Protein AF-A0AA85KLV7-F1 (afdb_monomer)

Solvent-accessible surface area (backbone atoms only — not comparable to full-atom values): 21471 Å² total; per-residue (Å²): 118,68,65,60,55,53,48,52,53,48,50,54,51,53,51,51,42,51,52,35,47,52,52,42,50,48,40,64,73,77,32,79,84,42,82,66,35,73,60,49,45,59,52,34,54,50,50,34,52,51,50,52,53,53,50,48,53,50,41,52,56,61,55,69,51,94,65,97,53,82,69,45,62,55,53,51,52,43,49,52,50,42,51,52,45,49,51,51,44,50,52,53,56,50,53,58,59,59,53,76,79,59,81,94,76,65,76,72,62,52,52,58,49,54,51,49,52,52,52,49,48,51,50,42,51,52,52,40,50,50,46,53,48,53,50,48,52,52,57,53,52,70,60,65,74,66,96,75,57,93,60,50,40,52,52,47,44,52,53,43,46,51,51,24,45,49,40,34,53,53,35,44,52,50,41,55,51,50,41,52,54,34,56,72,67,28,83,82,41,73,70,37,52,54,49,39,54,44,46,50,31,51,38,56,25,48,55,35,49,39,54,36,50,53,46,53,46,53,54,50,50,57,41,53,72,36,74,89,48,44,80,59,46,44,80,87,33,70,65,56,53,49,35,47,50,21,36,51,46,34,24,52,33,38,49,53,48,45,55,54,50,52,34,49,75,68,68,45,101,57,69,71,66,56,57,44,54,45,42,51,50,31,48,50,24,48,50,49,30,54,54,44,54,50,78,81,46,64,84,84,36,69,68,48,50,50,38,54,52,38,52,51,47,30,52,48,32,38,52,50,35,42,53,47,51,50,51,51,54,52,52,56,52,54,66,75,64,69,65,89,85,59,52,76,70,55,46,55,52,49,52,52,51,50,52,52,48,51,55,52,50,56,52,50,53,52,50,51,52,50,50,52,52,46,53,50,48,51,54,48,48,58,52,44,55,57,48,48,61,60,47,59,68,61,70,75,79,116

Secondary structure (DSSP, 8-state):
-HHHHHHHHHHHHHHHHHHHHHHHHHHHHH-TT-TTHHHHHHHHHHHHHHHHHHHHHHHHHHHHS----THHHHHHHHHHHHHHHHHHHHHHHHHHHHHTSS----HHHHHHHHHHHHHHHHHHHHHHHHHHHHHHHHHHHTT-S-TT-TTHHHHHHHHHHHHHHHHHHHHHHHHHHHHHHHHHHGGG-HHHHHHHHHHHHHHHHHHHHHHHHHHHHHHHHHHHHSTTTGGGS-TT-HHHHHHHHHHHHHHHHHHHHHHHHHHHHTT-S--THHHHHHHHHHHHHHHHHHHHHHTTS-TT-HHHHHHHHHHHHHHHHHHHHHHHHHHHHHHHHHHHT--TT--HHHHHHHHHHHHHHHHHHHHHHHHHHHHHHHHHHHHHHHHHHHHHHHHHHHHT--

Organism: Trichobilharzia regenti (NCBI:txid157069)

Nearest PDB structures (foldseek):
  1i4t-assembly1_B  TM=2.714E-01  e=3.815E-01  Homo sapiens
  1i49-assembly1_B  TM=3.179E-01  e=1.448E+00  Homo sapiens
  2d1l-assembly1_B  TM=3.539E-01  e=5.028E+00  Mus musculus
  2d1l-assembly1_A  TM=2.266E-01  e=6.565E+00  Mus musculus

InterPro domains:
  IPR002558 I/LWEQ domain [PF01608] (233-381)
  IPR002558 I/LWEQ domain [PS50945] (145-383)
  IPR002558 I/LWEQ domain [SM00307] (189-383)
  IPR030224 Sla2 family [PTHR10407] (47-389)
  IPR035964 I/LWEQ domain superfamily [SSF109885] (150-331)

Radius of gyration: 34.32 Å; Cα contacts (8 Å, |Δi|>4): 274; chains: 1; bounding box: 52×69×116 Å

pLDDT: mean 74.53, std 17.04, range [32.62, 96.5]

Structure (mmCIF, N/CA/C/O backbone):
data_AF-A0AA85KLV7-F1
#
_entry.id   AF-A0AA85KLV7-F1
#
loop_
_atom_site.group_PDB
_atom_site.id
_atom_site.type_symbol
_atom_site.label_atom_id
_atom_site.label_alt_id
_atom_site.label_comp_id
_atom_site.label_asym_id
_atom_site.label_entity_id
_atom_site.label_seq_id
_atom_site.pdbx_PDB_ins_code
_atom_site.Cartn_x
_atom_site.Cartn_y
_atom_site.Cartn_z
_atom_site.occupancy
_atom_site.B_iso_or_equiv
_atom_site.auth_seq_id
_atom_site.auth_comp_id
_atom_site.auth_asym_id
_atom_site.auth_atom_id
_atom_site.pdbx_PDB_model_num
ATOM 1 N N . MET A 1 1 ? -0.638 -4.876 -23.463 1.00 38.66 1 MET A N 1
ATOM 2 C CA . MET A 1 1 ? 0.830 -5.059 -23.344 1.00 38.66 1 MET A CA 1
ATOM 3 C C . MET A 1 1 ? 1.277 -6.469 -23.737 1.00 38.66 1 MET A C 1
ATOM 5 O O . MET A 1 1 ? 2.285 -6.597 -24.417 1.00 38.66 1 MET A O 1
ATOM 9 N N . GLU A 1 2 ? 0.522 -7.518 -23.388 1.00 45.94 2 GLU A N 1
ATOM 10 C CA . GLU A 1 2 ? 0.834 -8.890 -23.822 1.00 45.94 2 GLU A CA 1
ATOM 11 C C . GLU A 1 2 ? 0.696 -9.116 -25.341 1.00 45.94 2 GLU A C 1
ATOM 13 O O . GLU A 1 2 ? 1.473 -9.870 -25.915 1.00 45.94 2 GLU A O 1
ATOM 18 N N . SER A 1 3 ? -0.248 -8.436 -26.007 1.00 46.12 3 SER A N 1
ATOM 19 C CA . SER A 1 3 ? -0.500 -8.596 -27.450 1.00 46.12 3 SER A CA 1
ATOM 20 C C . SER A 1 3 ? 0.686 -8.157 -28.330 1.00 46.12 3 SER A C 1
ATOM 22 O O . SER A 1 3 ? 1.071 -8.877 -29.242 1.00 46.12 3 SER A O 1
ATOM 24 N N . TRP A 1 4 ? 1.360 -7.046 -28.000 1.00 49.81 4 TRP A N 1
ATOM 25 C CA . TRP A 1 4 ? 2.507 -6.548 -28.778 1.00 49.81 4 TRP A CA 1
ATOM 26 C C . TRP A 1 4 ? 3.750 -7.434 -28.646 1.00 49.81 4 TRP A C 1
ATOM 28 O O . TRP A 1 4 ? 4.416 -7.709 -29.637 1.00 49.81 4 TRP A O 1
ATOM 38 N N . LEU A 1 5 ? 4.033 -7.944 -27.440 1.00 53.81 5 LEU A N 1
ATOM 39 C CA . LEU A 1 5 ? 5.089 -8.940 -27.239 1.00 53.81 5 LEU A CA 1
ATOM 40 C C . LEU A 1 5 ? 4.779 -10.218 -28.020 1.00 53.81 5 LEU A C 1
ATOM 42 O O . LEU A 1 5 ? 5.651 -10.714 -28.730 1.00 53.81 5 LEU A O 1
ATOM 46 N N . ARG A 1 6 ? 3.534 -10.712 -27.948 1.00 57.12 6 ARG A N 1
ATOM 47 C CA . ARG A 1 6 ? 3.078 -11.854 -28.754 1.00 57.12 6 ARG A CA 1
ATOM 48 C C . ARG A 1 6 ? 3.289 -11.594 -30.251 1.00 57.12 6 ARG A C 1
ATOM 50 O O . ARG A 1 6 ? 3.820 -12.460 -30.935 1.00 57.12 6 ARG A O 1
ATOM 57 N N . HIS A 1 7 ? 2.989 -10.386 -30.728 1.00 58.00 7 HIS A N 1
ATOM 58 C CA . HIS A 1 7 ? 3.159 -9.983 -32.127 1.00 58.00 7 HIS A CA 1
ATOM 59 C C . HIS A 1 7 ? 4.629 -9.835 -32.555 1.00 58.00 7 HIS A C 1
ATOM 61 O O . HIS A 1 7 ? 5.008 -10.261 -33.642 1.00 58.00 7 HIS A O 1
ATOM 67 N N . TYR A 1 8 ? 5.493 -9.291 -31.696 1.00 61.50 8 TYR A N 1
ATOM 68 C CA . TYR A 1 8 ? 6.932 -9.169 -31.953 1.00 61.50 8 TYR A CA 1
ATOM 69 C C . TYR A 1 8 ? 7.617 -10.542 -32.026 1.00 61.50 8 TYR A C 1
ATOM 71 O O . TYR A 1 8 ? 8.379 -10.811 -32.957 1.00 61.50 8 TYR A O 1
ATOM 79 N N . TYR A 1 9 ? 7.304 -11.437 -31.081 1.00 64.69 9 TYR A N 1
ATOM 80 C CA . TYR A 1 9 ? 7.781 -12.822 -31.115 1.00 64.69 9 TYR A CA 1
ATOM 81 C C . TYR A 1 9 ? 7.262 -13.567 -32.348 1.00 64.69 9 TYR A C 1
ATOM 83 O O . TYR A 1 9 ? 8.035 -14.263 -33.004 1.00 64.69 9 TYR A O 1
ATOM 91 N N . PHE A 1 10 ? 5.991 -13.362 -32.701 1.00 67.19 10 PHE A N 1
ATOM 92 C CA . PHE A 1 10 ? 5.377 -13.920 -33.903 1.00 67.19 10 PHE A CA 1
ATOM 93 C C . PHE A 1 10 ? 6.120 -13.482 -35.175 1.00 67.19 10 PHE A C 1
ATOM 95 O O . PHE A 1 10 ? 6.531 -14.324 -35.968 1.00 67.19 10 PHE A O 1
ATOM 102 N N . VAL A 1 11 ? 6.408 -12.187 -35.337 1.00 66.69 11 VAL A N 1
ATOM 103 C CA . VAL A 1 11 ? 7.150 -11.663 -36.499 1.00 66.69 11 VAL A CA 1
ATOM 104 C C . VAL A 1 11 ? 8.579 -12.201 -36.563 1.00 66.69 11 VAL A C 1
ATOM 106 O O . VAL A 1 11 ? 9.075 -12.492 -37.652 1.00 66.69 11 VAL A O 1
ATOM 109 N N . ASN A 1 12 ? 9.252 -12.360 -35.422 1.00 69.94 12 ASN A N 1
ATOM 110 C CA . ASN A 1 12 ? 10.598 -12.927 -35.404 1.00 69.94 12 ASN A CA 1
ATOM 111 C C . ASN A 1 12 ? 10.600 -14.416 -35.785 1.00 69.94 12 ASN A C 1
ATOM 113 O O . ASN A 1 12 ? 11.480 -14.859 -36.515 1.00 69.94 12 ASN A O 1
ATOM 117 N N . GLN A 1 13 ? 9.587 -15.176 -35.366 1.00 69.19 13 GLN A N 1
ATOM 118 C CA . GLN A 1 13 ? 9.432 -16.574 -35.773 1.00 69.19 13 GLN A CA 1
ATOM 119 C C . GLN A 1 13 ? 9.082 -16.725 -37.259 1.00 69.19 13 GLN A C 1
ATOM 121 O O . GLN A 1 13 ? 9.624 -17.615 -37.908 1.00 69.19 13 GLN A O 1
ATOM 126 N N . VAL A 1 14 ? 8.264 -15.832 -37.832 1.00 70.62 14 VAL A N 1
ATOM 127 C CA . VAL A 1 14 ? 8.020 -15.801 -39.290 1.00 70.62 14 VAL A CA 1
ATOM 128 C C . VAL A 1 14 ? 9.340 -15.623 -40.059 1.00 70.62 14 VAL A C 1
ATOM 130 O O . VAL A 1 14 ? 9.551 -16.291 -41.068 1.00 70.62 14 VAL A O 1
ATOM 133 N N . LYS A 1 15 ? 10.259 -14.770 -39.577 1.00 73.25 15 LYS A N 1
ATOM 134 C CA . LYS A 1 15 ? 11.580 -14.573 -40.210 1.00 73.25 15 LYS A CA 1
ATOM 135 C C . LYS A 1 15 ? 12.443 -15.831 -40.186 1.00 73.25 15 LYS A C 1
ATOM 137 O O . LYS A 1 15 ? 13.068 -16.145 -41.194 1.00 73.25 15 LYS A O 1
ATOM 142 N N . GLU A 1 16 ? 12.470 -16.540 -39.062 1.00 71.69 16 GLU A N 1
ATOM 143 C CA . GLU A 1 16 ? 13.217 -17.797 -38.941 1.00 71.69 16 GLU A CA 1
ATOM 144 C C . GLU A 1 16 ? 12.667 -18.867 -39.892 1.00 71.69 16 GLU A C 1
ATOM 146 O O . GLU A 1 16 ? 13.440 -19.525 -40.587 1.00 71.69 16 GLU A O 1
ATOM 151 N N . ILE A 1 17 ? 11.340 -18.976 -40.015 1.00 72.81 17 ILE A N 1
ATOM 152 C CA . ILE A 1 17 ? 10.694 -19.895 -40.965 1.00 72.81 17 ILE A CA 1
ATOM 153 C C . ILE A 1 17 ? 11.089 -19.567 -42.406 1.00 72.81 17 ILE A C 1
ATOM 155 O O . ILE A 1 17 ? 11.440 -20.473 -43.157 1.00 72.81 17 ILE A O 1
ATOM 159 N N . ILE A 1 18 ? 11.078 -18.286 -42.787 1.00 73.44 18 ILE A N 1
ATOM 160 C CA . ILE A 1 18 ? 11.510 -17.844 -44.122 1.00 73.44 18 ILE A CA 1
ATOM 161 C C . ILE A 1 18 ? 12.982 -18.199 -44.358 1.00 73.44 18 ILE A C 1
ATOM 163 O O . ILE A 1 18 ? 13.337 -18.673 -45.432 1.00 73.44 18 ILE A O 1
ATOM 167 N N . ASN A 1 19 ? 13.844 -18.021 -43.356 1.00 73.81 19 ASN A N 1
ATOM 168 C CA . ASN A 1 19 ? 15.258 -18.366 -43.468 1.00 73.81 19 ASN A CA 1
ATOM 169 C C . ASN A 1 19 ? 15.463 -19.875 -43.686 1.00 73.81 19 ASN A C 1
ATOM 171 O O . ASN A 1 19 ? 16.178 -20.283 -44.599 1.00 73.81 19 ASN A O 1
ATOM 175 N N . HIS A 1 20 ? 14.787 -20.714 -42.898 1.00 68.44 20 HIS A N 1
ATOM 176 C CA . HIS A 1 20 ? 14.834 -22.164 -43.079 1.00 68.44 20 HIS A CA 1
ATOM 177 C C . HIS A 1 20 ? 14.239 -22.611 -44.415 1.00 68.44 20 HIS A C 1
ATOM 179 O O . HIS A 1 20 ? 14.783 -23.518 -45.041 1.00 68.44 20 HIS A O 1
ATOM 185 N N . PHE A 1 21 ? 13.179 -21.952 -44.880 1.00 74.69 21 PHE A N 1
ATOM 186 C CA . PHE A 1 21 ? 12.592 -22.218 -46.186 1.00 74.69 21 PHE A CA 1
ATOM 187 C C . PHE A 1 21 ? 13.541 -21.871 -47.338 1.00 74.69 21 PHE A C 1
ATOM 189 O O . PHE A 1 21 ? 13.738 -22.692 -48.226 1.00 74.69 21 PHE A O 1
ATOM 196 N N . ASN A 1 22 ? 14.209 -20.718 -47.286 1.00 72.81 22 ASN A N 1
ATOM 197 C CA . ASN A 1 22 ? 15.199 -20.324 -48.293 1.00 72.81 22 ASN A CA 1
ATOM 198 C C . ASN A 1 22 ? 16.399 -21.287 -48.333 1.00 72.81 22 ASN A C 1
ATOM 200 O O . ASN A 1 22 ? 16.944 -21.559 -49.400 1.00 72.81 22 ASN A O 1
ATOM 204 N N . LEU A 1 23 ? 16.801 -21.837 -47.180 1.00 73.25 23 LEU A N 1
ATOM 205 C CA . LEU A 1 23 ? 17.838 -22.873 -47.107 1.00 73.25 23 LEU A CA 1
ATOM 206 C C . LEU A 1 23 ? 17.374 -24.197 -47.736 1.00 73.25 23 LEU A C 1
ATOM 208 O O . LEU A 1 23 ? 18.162 -24.855 -48.410 1.00 73.25 23 LEU A O 1
ATOM 212 N N . ILE A 1 24 ? 16.100 -24.570 -47.560 1.00 69.50 24 ILE A N 1
ATOM 213 C CA . ILE A 1 24 ? 15.485 -25.722 -48.240 1.00 69.50 24 ILE A CA 1
ATOM 214 C C . ILE A 1 24 ? 15.434 -25.480 -49.751 1.00 69.50 24 ILE A C 1
ATOM 216 O O . ILE A 1 24 ? 15.813 -26.358 -50.520 1.00 69.50 24 ILE A O 1
ATOM 220 N N . GLU A 1 25 ? 15.003 -24.296 -50.183 1.00 70.38 25 GLU A N 1
ATOM 221 C CA . GLU A 1 25 ? 14.912 -23.924 -51.594 1.00 70.38 25 GLU A CA 1
ATOM 222 C C . GLU A 1 25 ? 16.289 -23.928 -52.269 1.00 70.38 25 GLU A C 1
ATOM 224 O O . GLU A 1 25 ? 16.439 -24.541 -53.323 1.00 70.38 25 GLU A O 1
ATOM 229 N N . SER A 1 26 ? 17.317 -23.337 -51.651 1.00 70.81 26 SER A N 1
ATOM 230 C CA . SER A 1 26 ? 18.698 -23.372 -52.159 1.00 70.81 26 SER A CA 1
ATOM 231 C C . SER A 1 26 ? 19.238 -24.805 -52.225 1.00 70.81 26 SER A C 1
ATOM 233 O O . SER A 1 26 ? 19.749 -25.224 -53.263 1.00 70.81 26 SER A O 1
ATOM 235 N N . ALA A 1 27 ? 19.030 -25.614 -51.181 1.00 64.81 27 ALA A N 1
ATOM 236 C CA . ALA A 1 27 ? 19.467 -27.010 -51.180 1.00 64.81 27 ALA A CA 1
ATOM 237 C C . ALA A 1 27 ? 18.745 -27.864 -52.243 1.00 64.81 27 ALA A C 1
ATOM 239 O O . ALA A 1 27 ? 19.362 -28.742 -52.848 1.00 64.81 27 ALA A O 1
ATOM 240 N N . LEU A 1 28 ? 17.460 -27.593 -52.507 1.00 65.94 28 LEU A N 1
ATOM 241 C CA . LEU A 1 28 ? 16.668 -28.296 -53.520 1.00 65.94 28 LEU A CA 1
ATOM 242 C C . LEU A 1 28 ? 16.926 -27.801 -54.954 1.00 65.94 28 LEU A C 1
ATOM 244 O O . LEU A 1 28 ? 16.691 -28.548 -55.900 1.00 65.94 28 LEU A O 1
ATOM 248 N N . THR A 1 29 ? 17.391 -26.566 -55.145 1.00 64.31 29 THR A N 1
ATOM 249 C CA . THR A 1 29 ? 17.602 -25.982 -56.483 1.00 64.31 29 THR A CA 1
ATOM 250 C C . THR A 1 29 ? 19.045 -26.070 -56.970 1.00 64.31 29 THR A C 1
ATOM 252 O O . THR A 1 29 ? 19.249 -26.246 -58.171 1.00 64.31 29 THR A O 1
ATOM 255 N N . GLU A 1 30 ? 20.029 -25.996 -56.070 1.00 58.09 30 GLU A N 1
ATOM 256 C CA . GLU A 1 30 ? 21.455 -25.984 -56.425 1.00 58.09 30 GLU A CA 1
ATOM 257 C C . GLU A 1 30 ? 22.129 -27.358 -56.260 1.00 58.09 30 GLU A C 1
ATOM 259 O O . GLU A 1 30 ? 23.021 -27.676 -57.041 1.00 58.09 30 GLU A O 1
ATOM 264 N N . ASN A 1 31 ? 21.687 -28.200 -55.310 1.00 54.03 31 ASN A N 1
ATOM 265 C CA . ASN A 1 31 ? 22.485 -29.337 -54.818 1.00 54.03 31 ASN A CA 1
ATOM 266 C C . ASN A 1 31 ? 21.709 -30.655 -54.589 1.00 54.03 31 ASN A C 1
ATOM 268 O O . ASN A 1 31 ? 21.995 -31.407 -53.656 1.00 54.03 31 ASN A O 1
ATOM 272 N N . TRP A 1 32 ? 20.771 -30.999 -55.479 1.00 52.75 32 TRP A N 1
ATOM 273 C CA . TRP A 1 32 ? 19.972 -32.239 -55.380 1.00 52.75 32 TRP A CA 1
ATOM 274 C C . TRP A 1 32 ? 20.792 -33.548 -55.360 1.00 52.75 32 TRP A C 1
ATOM 276 O O . TRP A 1 32 ? 20.284 -34.577 -54.925 1.00 52.75 32 TRP A O 1
ATOM 286 N N . PHE A 1 33 ? 22.052 -33.522 -55.817 1.00 49.78 33 PHE A N 1
ATOM 287 C CA . PHE A 1 33 ? 22.921 -34.702 -55.962 1.00 49.78 33 PHE A CA 1
ATOM 288 C C . PHE A 1 33 ? 24.182 -34.705 -55.076 1.00 49.78 33 PHE A C 1
ATOM 290 O O . PHE A 1 33 ? 24.973 -35.642 -55.169 1.00 49.78 33 PHE A O 1
ATOM 297 N N . ASP A 1 34 ? 24.379 -33.712 -54.203 1.00 51.44 34 ASP A N 1
ATOM 298 C CA . ASP A 1 34 ? 25.551 -33.668 -53.316 1.00 51.44 34 ASP A CA 1
ATOM 299 C C . ASP A 1 34 ? 25.287 -34.418 -51.995 1.00 51.44 34 ASP A C 1
ATOM 301 O O . ASP A 1 34 ? 24.276 -34.188 -51.330 1.00 51.44 34 ASP A O 1
ATOM 305 N N . GLU A 1 35 ? 26.235 -35.254 -51.543 1.00 49.91 35 GLU A N 1
ATOM 306 C CA . GLU A 1 35 ? 26.150 -36.031 -50.283 1.00 49.91 35 GLU A CA 1
ATOM 307 C C . GLU A 1 35 ? 25.832 -35.165 -49.046 1.00 49.91 35 GLU A C 1
ATOM 309 O O . GLU A 1 35 ? 25.261 -35.647 -48.067 1.00 49.91 35 GLU A O 1
ATOM 314 N N . LYS A 1 36 ? 26.160 -33.866 -49.084 1.00 49.06 36 LYS A N 1
ATOM 315 C CA . LYS A 1 36 ? 25.834 -32.899 -48.022 1.00 49.06 36 LYS A CA 1
ATOM 316 C C . LYS A 1 36 ? 24.357 -32.484 -48.015 1.00 49.06 36 LYS A C 1
ATOM 318 O O . LYS A 1 36 ? 23.806 -32.268 -46.935 1.00 49.06 36 LYS A O 1
ATOM 323 N N . GLY A 1 37 ? 23.709 -32.416 -49.179 1.00 52.12 37 GLY A N 1
ATOM 324 C CA . GLY A 1 37 ? 22.285 -32.087 -49.307 1.00 52.12 37 GLY A CA 1
ATOM 325 C C . GLY A 1 37 ? 21.386 -33.159 -48.688 1.00 52.12 37 GLY A C 1
ATOM 326 O O . GLY A 1 37 ? 20.391 -32.833 -48.043 1.00 52.12 37 GLY A O 1
ATOM 327 N N . PHE A 1 38 ? 21.800 -34.428 -48.767 1.00 54.47 38 PHE A N 1
ATOM 328 C CA . PHE A 1 38 ? 21.036 -35.575 -48.262 1.00 54.47 38 PHE A CA 1
ATOM 329 C C . PHE A 1 38 ? 20.783 -35.530 -46.744 1.00 54.47 38 PHE A C 1
ATOM 331 O O . PHE A 1 38 ? 19.741 -35.981 -46.275 1.00 54.47 38 PHE A O 1
ATOM 338 N N . TYR A 1 39 ? 21.705 -34.944 -45.972 1.00 58.28 39 TYR A N 1
ATOM 339 C CA . TYR A 1 39 ? 21.564 -34.791 -44.517 1.00 58.28 39 TYR A CA 1
ATOM 340 C C . TYR A 1 39 ? 21.005 -33.422 -44.107 1.00 58.28 39 TYR A C 1
ATOM 342 O O . TYR A 1 39 ? 20.314 -33.314 -43.093 1.00 58.28 39 TYR A O 1
ATOM 350 N N . GLN A 1 40 ? 21.278 -32.372 -44.887 1.00 61.41 40 GLN A N 1
ATOM 351 C CA . GLN A 1 40 ? 20.848 -31.008 -44.569 1.00 61.41 40 GLN A CA 1
ATOM 352 C C . GLN A 1 40 ? 19.372 -30.759 -44.907 1.00 61.41 40 GLN A C 1
ATOM 354 O O . GLN A 1 40 ? 18.685 -30.081 -44.143 1.00 61.41 40 GLN A O 1
ATOM 359 N N . ILE A 1 41 ? 18.857 -31.345 -45.996 1.00 65.31 41 ILE A N 1
ATOM 360 C CA . ILE A 1 41 ? 17.458 -31.167 -46.416 1.00 65.31 41 ILE A CA 1
ATOM 361 C C . ILE A 1 41 ? 16.485 -31.722 -45.360 1.00 65.31 41 ILE A C 1
ATOM 363 O O . ILE A 1 41 ? 15.638 -30.956 -44.903 1.00 65.31 41 ILE A O 1
ATOM 367 N N . PRO A 1 42 ? 16.602 -32.974 -44.868 1.00 66.06 42 PRO A N 1
ATOM 368 C CA . PRO A 1 42 ? 15.702 -33.481 -43.828 1.00 66.06 42 PRO A CA 1
ATOM 369 C C . PRO A 1 42 ? 15.773 -32.680 -42.522 1.00 66.06 42 PRO A C 1
ATOM 371 O O . PRO A 1 42 ? 14.745 -32.463 -41.879 1.00 66.06 42 PRO A O 1
ATOM 374 N N . PHE A 1 43 ? 16.963 -32.197 -42.144 1.00 70.75 43 PHE A N 1
ATOM 375 C CA . PHE A 1 43 ? 17.147 -31.352 -40.962 1.00 70.75 43 PHE A CA 1
ATOM 376 C C . PHE A 1 43 ? 16.386 -30.028 -41.094 1.00 70.75 43 PHE A C 1
ATOM 378 O O . PHE A 1 43 ? 15.584 -29.684 -40.223 1.00 70.75 43 PHE A O 1
ATOM 385 N N . HIS A 1 44 ? 16.573 -29.310 -42.204 1.00 67.00 44 HIS A N 1
ATOM 386 C CA . HIS A 1 44 ? 15.874 -28.050 -42.432 1.00 67.00 44 HIS A CA 1
ATOM 387 C C . HIS A 1 44 ? 14.368 -28.246 -42.637 1.00 67.00 44 HIS A C 1
ATOM 389 O O . HIS A 1 44 ? 13.596 -27.451 -42.109 1.00 67.00 44 HIS A O 1
ATOM 395 N N . MET A 1 45 ? 13.930 -29.330 -43.286 1.00 69.56 45 MET A N 1
ATOM 396 C CA . MET A 1 45 ? 12.507 -29.683 -43.417 1.00 69.56 45 MET A CA 1
ATOM 397 C C . MET A 1 45 ? 11.857 -29.965 -42.055 1.00 69.56 45 MET A C 1
ATOM 399 O O . MET A 1 45 ? 10.739 -29.515 -41.796 1.00 69.56 45 MET A O 1
ATOM 403 N N . THR A 1 46 ? 12.563 -30.659 -41.157 1.00 70.38 46 THR A N 1
ATOM 404 C CA . THR A 1 46 ? 12.091 -30.926 -39.787 1.00 70.38 46 THR A CA 1
ATOM 405 C C . THR A 1 46 ? 11.991 -29.628 -38.988 1.00 70.38 46 THR A C 1
ATOM 407 O O . THR A 1 46 ? 10.987 -29.384 -38.319 1.00 70.38 46 THR A O 1
ATOM 410 N N . GLN A 1 47 ? 12.995 -28.758 -39.111 1.00 73.00 47 GLN A N 1
ATOM 411 C CA . GLN A 1 47 ? 13.016 -27.466 -38.433 1.00 73.00 47 GLN A CA 1
ATOM 412 C C . GLN A 1 47 ? 11.918 -26.525 -38.948 1.00 73.00 47 GLN A C 1
ATOM 414 O O . GLN A 1 47 ? 11.209 -25.922 -38.144 1.00 73.00 47 GLN A O 1
ATOM 419 N N . PHE A 1 48 ? 11.715 -26.464 -40.265 1.00 73.69 48 PHE A N 1
ATOM 420 C CA . PHE A 1 48 ? 10.636 -25.706 -40.897 1.00 73.69 48 PHE A CA 1
ATOM 421 C C . PHE A 1 48 ? 9.260 -26.202 -40.434 1.00 73.69 48 PHE A C 1
ATOM 423 O O . PHE A 1 48 ? 8.429 -25.401 -40.014 1.00 73.69 48 PHE A O 1
ATOM 430 N N . THR A 1 49 ? 9.036 -27.520 -40.413 1.00 72.31 49 THR A N 1
ATOM 431 C CA . THR A 1 49 ? 7.766 -28.118 -39.955 1.00 72.31 49 THR A CA 1
ATOM 432 C C . THR A 1 49 ? 7.503 -27.828 -38.476 1.00 72.31 49 THR A C 1
ATOM 434 O O . THR A 1 49 ? 6.397 -27.433 -38.102 1.00 72.31 49 THR A O 1
ATOM 437 N N . SER A 1 50 ? 8.529 -27.976 -37.633 1.00 76.25 50 SER A N 1
ATOM 438 C CA . SER A 1 50 ? 8.456 -27.673 -36.202 1.00 76.25 50 SER A CA 1
ATOM 439 C C . SER A 1 50 ? 8.091 -26.206 -35.970 1.00 76.25 50 SER A C 1
ATOM 441 O O . SER A 1 50 ? 7.103 -25.906 -35.297 1.00 76.25 50 SER A O 1
ATOM 443 N N . GLN A 1 51 ? 8.803 -25.280 -36.610 1.00 72.06 51 GLN A N 1
ATOM 444 C CA . GLN A 1 51 ? 8.556 -23.848 -36.455 1.00 72.06 51 GLN A CA 1
ATOM 445 C C . GLN A 1 51 ? 7.202 -23.412 -37.033 1.00 72.06 51 GLN A C 1
ATOM 447 O O . GLN A 1 51 ? 6.513 -22.601 -36.418 1.00 72.06 51 GLN A O 1
ATOM 452 N N . LEU A 1 52 ? 6.766 -23.991 -38.155 1.00 74.94 52 LEU A N 1
ATOM 453 C CA . LEU A 1 52 ? 5.452 -23.736 -38.750 1.00 74.94 52 LEU A CA 1
ATOM 454 C C . LEU A 1 52 ? 4.303 -24.227 -37.853 1.00 74.94 52 LEU A C 1
ATOM 456 O O . LEU A 1 52 ? 3.272 -23.562 -37.749 1.00 74.94 52 LEU A O 1
ATOM 460 N N . SER A 1 53 ? 4.481 -25.359 -37.162 1.00 75.12 53 SER A N 1
ATOM 461 C CA . SER A 1 53 ? 3.498 -25.872 -36.196 1.00 75.12 53 SER A CA 1
ATOM 462 C C . SER A 1 53 ? 3.373 -24.967 -34.964 1.00 75.12 53 SER A C 1
ATOM 464 O O . SER A 1 53 ? 2.267 -24.628 -34.537 1.00 75.12 53 SER A O 1
ATOM 466 N N . VAL A 1 54 ? 4.511 -24.495 -34.450 1.00 69.75 54 VAL A N 1
ATOM 467 C CA . VAL A 1 54 ? 4.596 -23.560 -33.326 1.00 69.75 54 VAL A CA 1
ATOM 468 C C . VAL A 1 54 ? 3.927 -22.233 -33.686 1.00 69.75 54 VAL A C 1
ATOM 470 O O . VAL A 1 54 ? 3.127 -21.707 -32.912 1.00 69.75 54 VAL A O 1
ATOM 473 N N . LEU A 1 55 ? 4.172 -21.722 -34.891 1.00 68.44 55 LEU A N 1
ATOM 474 C CA . LEU A 1 55 ? 3.596 -20.462 -35.348 1.00 68.44 55 LEU A CA 1
ATOM 475 C C . LEU A 1 55 ? 2.088 -20.555 -35.629 1.00 68.44 55 LEU A C 1
ATOM 477 O O . LEU A 1 55 ? 1.347 -19.622 -35.317 1.00 68.44 55 LEU A O 1
ATOM 481 N N . SER A 1 56 ? 1.611 -21.701 -36.125 1.00 69.00 56 SER A N 1
ATOM 482 C CA . SER A 1 56 ? 0.178 -21.995 -36.245 1.00 69.00 56 SER A CA 1
ATOM 483 C C . SER A 1 56 ? -0.515 -21.964 -34.873 1.00 69.00 56 SER A C 1
ATOM 485 O O . SER A 1 56 ? -1.545 -21.302 -34.714 1.00 69.00 56 SER A O 1
ATOM 487 N N . LEU A 1 57 ? 0.096 -22.555 -33.836 1.00 66.62 57 LEU A N 1
ATOM 488 C CA . LEU A 1 57 ? -0.402 -22.483 -32.453 1.00 66.62 57 LEU A CA 1
ATOM 489 C C . LEU A 1 57 ? -0.412 -21.049 -31.903 1.00 66.62 57 LEU A C 1
ATOM 491 O O . LEU A 1 57 ? -1.390 -20.647 -31.265 1.00 66.62 57 LEU A O 1
ATOM 495 N N . TYR A 1 58 ? 0.627 -20.257 -32.180 1.00 64.38 58 TYR A N 1
ATOM 496 C CA . TYR A 1 58 ? 0.660 -18.843 -31.795 1.00 64.38 58 TYR A CA 1
ATOM 497 C C . TYR A 1 58 ? -0.423 -18.024 -32.503 1.00 64.38 58 TYR A C 1
ATOM 499 O O . TYR A 1 58 ? -1.111 -17.249 -31.840 1.00 64.38 58 TYR A O 1
ATOM 507 N N . SER A 1 59 ? -0.649 -18.236 -33.803 1.00 63.31 59 SER A N 1
ATOM 508 C CA . SER A 1 59 ? -1.733 -17.568 -34.540 1.00 63.31 59 SER A CA 1
ATOM 509 C C . SER A 1 59 ? -3.116 -17.918 -33.970 1.00 63.31 59 SER A C 1
ATOM 511 O O . SER A 1 59 ? -3.963 -17.044 -33.791 1.00 63.31 59 SER A O 1
ATOM 513 N N . LYS A 1 60 ? -3.314 -19.175 -33.546 1.00 64.62 60 LYS A N 1
ATOM 514 C CA . LYS A 1 60 ? -4.545 -19.638 -32.893 1.00 64.62 60 LYS A CA 1
ATOM 515 C C . LYS A 1 60 ? -4.744 -19.013 -31.509 1.00 64.62 60 LYS A C 1
ATOM 517 O O . LYS A 1 60 ? -5.863 -18.647 -31.160 1.00 64.62 60 LYS A O 1
ATOM 522 N N . SER A 1 61 ? -3.669 -18.828 -30.746 1.00 58.03 61 SER A N 1
ATOM 523 C CA . SER A 1 61 ? -3.688 -18.109 -29.464 1.00 58.03 61 SER A CA 1
ATOM 524 C C . SER A 1 61 ? -4.055 -16.628 -29.643 1.00 58.03 61 SER A C 1
ATOM 526 O O . SER A 1 61 ? -4.890 -16.103 -28.908 1.00 58.03 61 SER A O 1
ATOM 528 N N . ILE A 1 62 ? -3.515 -15.981 -30.682 1.00 54.00 62 ILE A N 1
ATOM 529 C CA . ILE A 1 62 ? -3.835 -14.593 -31.053 1.00 54.00 62 ILE A CA 1
ATOM 530 C C . ILE A 1 62 ? -5.303 -14.457 -31.512 1.00 54.00 62 ILE A C 1
ATOM 532 O O . ILE A 1 62 ? -5.937 -13.445 -31.233 1.00 54.00 62 ILE A O 1
ATOM 536 N N . SER A 1 63 ? -5.892 -15.487 -32.131 1.00 54.91 63 SER A N 1
ATOM 537 C CA . SER A 1 63 ? -7.315 -15.491 -32.523 1.00 54.91 63 SER A CA 1
ATOM 538 C C . SER A 1 63 ? -8.314 -15.648 -31.367 1.00 54.91 63 SER A C 1
ATOM 540 O O . SER A 1 63 ? -9.479 -15.292 -31.511 1.00 54.91 63 SER A O 1
ATOM 542 N N . GLN A 1 64 ? -7.882 -16.164 -30.210 1.00 52.16 64 GLN A N 1
ATOM 543 C CA . GLN A 1 64 ? -8.753 -16.387 -29.045 1.00 52.16 64 GLN A CA 1
ATOM 544 C C . GLN A 1 64 ? -8.812 -15.186 -28.087 1.00 52.16 64 GLN A C 1
ATOM 546 O O . GLN A 1 64 ? -9.705 -15.128 -27.237 1.00 52.16 64 GLN A O 1
ATOM 551 N N . SER A 1 65 ? -7.901 -14.214 -28.214 1.00 47.09 65 SER A N 1
ATOM 552 C CA . SER A 1 65 ? -8.026 -12.929 -27.523 1.00 47.09 65 SER A CA 1
ATOM 553 C C . SER A 1 65 ? -9.060 -12.064 -28.243 1.00 47.09 65 SER A C 1
ATOM 555 O O . SER A 1 65 ? -8.841 -11.685 -29.388 1.00 47.09 65 SER A O 1
ATOM 557 N N . LYS A 1 66 ? -10.186 -11.784 -27.574 1.00 41.75 66 LYS A N 1
ATOM 558 C CA . LYS A 1 66 ? -11.319 -10.965 -28.044 1.00 41.75 66 LYS A CA 1
ATOM 559 C C . LYS A 1 66 ? -10.949 -9.487 -28.273 1.00 41.75 66 LYS A C 1
ATOM 561 O O . LYS A 1 66 ? -11.449 -8.624 -27.562 1.00 41.75 66 LYS A O 1
ATOM 566 N N . ASP A 1 67 ? -10.105 -9.207 -29.255 1.00 40.91 67 ASP A N 1
ATOM 567 C CA . ASP A 1 67 ? -10.024 -7.895 -29.892 1.00 40.91 67 ASP A CA 1
ATOM 568 C C . ASP A 1 67 ? -10.423 -8.098 -31.360 1.00 40.91 67 ASP A C 1
ATOM 570 O O . ASP A 1 67 ? -9.700 -8.739 -32.125 1.00 40.91 67 ASP A O 1
ATOM 574 N N . ASP A 1 68 ? -11.618 -7.623 -31.722 1.00 38.25 68 ASP A N 1
ATOM 575 C CA . ASP A 1 68 ? -12.204 -7.696 -33.064 1.00 38.25 68 ASP A CA 1
ATOM 576 C C . ASP A 1 68 ? -11.287 -7.029 -34.105 1.00 38.25 68 ASP A C 1
ATOM 578 O O . ASP A 1 68 ? -11.361 -5.825 -34.340 1.00 38.25 68 ASP A O 1
ATOM 582 N N . ASN A 1 69 ? -10.415 -7.809 -34.745 1.00 45.75 69 ASN A N 1
ATOM 583 C CA . ASN A 1 69 ? -9.665 -7.391 -35.926 1.00 45.75 69 ASN A CA 1
ATOM 584 C C . ASN A 1 69 ? -9.679 -8.515 -36.971 1.00 45.75 69 ASN A C 1
ATOM 586 O O . ASN A 1 69 ? -9.124 -9.595 -36.744 1.00 45.75 69 ASN A O 1
ATOM 590 N N . ASP A 1 70 ? -10.257 -8.220 -38.142 1.00 44.16 70 ASP A N 1
ATOM 591 C CA . ASP A 1 70 ? -10.348 -9.084 -39.336 1.00 44.16 70 ASP A CA 1
ATOM 592 C C . ASP A 1 70 ? -9.009 -9.745 -39.731 1.00 44.16 70 ASP A C 1
ATOM 594 O O . ASP A 1 70 ? -8.984 -10.831 -40.304 1.00 44.16 70 ASP A O 1
ATOM 598 N N . CYS A 1 71 ? -7.871 -9.148 -39.365 1.00 49.31 71 CYS A N 1
ATOM 599 C CA . CYS A 1 71 ? -6.537 -9.661 -39.684 1.00 49.31 71 CYS A CA 1
ATOM 600 C C . CYS A 1 71 ? -6.181 -11.005 -39.015 1.00 49.31 71 CYS A C 1
ATOM 602 O O . CYS A 1 71 ? -5.255 -11.666 -39.475 1.00 49.31 71 CYS A O 1
ATOM 604 N N . SER A 1 72 ? -6.850 -11.419 -37.930 1.00 50.97 72 SER A N 1
ATOM 605 C CA . SER A 1 72 ? -6.476 -12.636 -37.179 1.00 50.97 72 SER A CA 1
ATOM 606 C C . SER A 1 72 ? -6.810 -13.937 -37.931 1.00 50.97 72 SER A C 1
ATOM 608 O O . SER A 1 72 ? -6.046 -14.905 -37.882 1.00 50.97 72 SER A O 1
ATOM 610 N N . TYR A 1 73 ? -7.910 -13.943 -38.693 1.00 51.59 73 TYR A N 1
ATOM 611 C CA . TYR A 1 73 ? -8.339 -15.092 -39.503 1.00 51.59 73 TYR A CA 1
ATOM 612 C C . TYR A 1 73 ? -7.463 -15.301 -40.750 1.00 51.59 73 TYR A C 1
ATOM 614 O O . TYR A 1 73 ? -7.230 -16.442 -41.156 1.00 51.59 73 TYR A O 1
ATOM 622 N N . ASP A 1 74 ? -6.895 -14.222 -41.292 1.00 60.00 74 ASP A N 1
ATOM 623 C CA . ASP A 1 74 ? -6.010 -14.248 -42.462 1.00 60.00 74 ASP A CA 1
ATOM 624 C C . ASP A 1 74 ? -4.688 -14.993 -42.205 1.00 60.00 74 ASP A C 1
ATOM 626 O O . ASP A 1 74 ? -4.186 -15.691 -43.088 1.00 60.00 74 ASP A O 1
ATOM 630 N N . TYR A 1 75 ? -4.120 -14.884 -40.996 1.00 64.19 75 TYR A N 1
ATOM 631 C CA . TYR A 1 75 ? -2.863 -15.563 -40.649 1.00 64.19 75 TYR A CA 1
ATOM 632 C C . TYR A 1 75 ? -3.039 -17.079 -40.549 1.00 64.19 75 TYR A C 1
ATOM 634 O O . TYR A 1 75 ? -2.236 -17.835 -41.092 1.00 64.19 75 TYR A O 1
ATOM 642 N N . LEU A 1 76 ? -4.111 -17.522 -39.887 1.00 64.06 76 LEU A N 1
ATOM 643 C CA . LEU A 1 76 ? -4.458 -18.938 -39.753 1.00 64.06 76 LEU A CA 1
ATOM 644 C C . LEU A 1 76 ? -4.695 -19.589 -41.119 1.00 64.06 76 LEU A C 1
ATOM 646 O O . LEU A 1 76 ? -4.182 -20.678 -41.368 1.00 64.06 76 LEU A O 1
ATOM 650 N N . HIS A 1 77 ? -5.418 -18.905 -42.011 1.00 70.81 77 HIS A N 1
ATOM 651 C CA . HIS A 1 77 ? -5.677 -19.398 -43.362 1.00 70.81 77 HIS A CA 1
ATOM 652 C C . HIS A 1 77 ? -4.389 -19.525 -44.188 1.00 70.81 77 HIS A C 1
ATOM 654 O O . HIS A 1 77 ? -4.162 -20.556 -44.817 1.00 70.81 77 HIS A O 1
ATOM 660 N N . ASN A 1 78 ? -3.501 -18.528 -44.126 1.00 69.62 78 ASN A N 1
ATOM 661 C CA . ASN A 1 78 ? -2.220 -18.585 -44.829 1.00 69.62 78 ASN A CA 1
ATOM 662 C C . ASN A 1 78 ? -1.310 -19.709 -44.312 1.00 69.62 78 ASN A C 1
ATOM 664 O O . ASN A 1 78 ? -0.670 -20.383 -45.116 1.00 69.62 78 ASN A O 1
ATOM 668 N N . PHE A 1 79 ? -1.257 -19.961 -42.999 1.00 71.88 79 PHE A N 1
ATOM 669 C CA . PHE A 1 79 ? -0.459 -21.073 -42.467 1.00 71.88 79 PHE A CA 1
ATOM 670 C C . PHE A 1 79 ? -1.017 -22.443 -42.845 1.0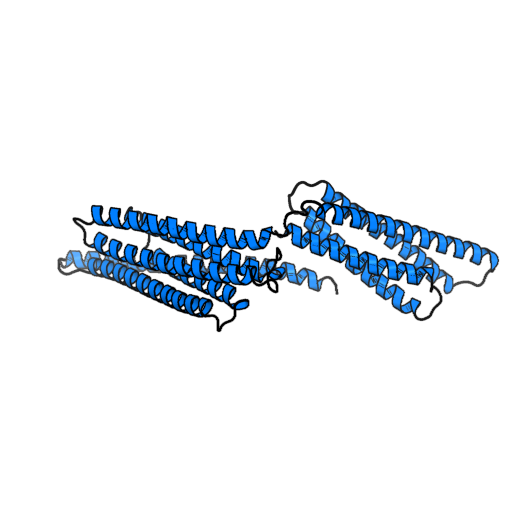0 71.88 79 PHE A C 1
ATOM 672 O O . PHE A 1 79 ? -0.231 -23.350 -43.109 1.00 71.88 79 PHE A O 1
ATOM 679 N N . ASP A 1 80 ? -2.340 -22.5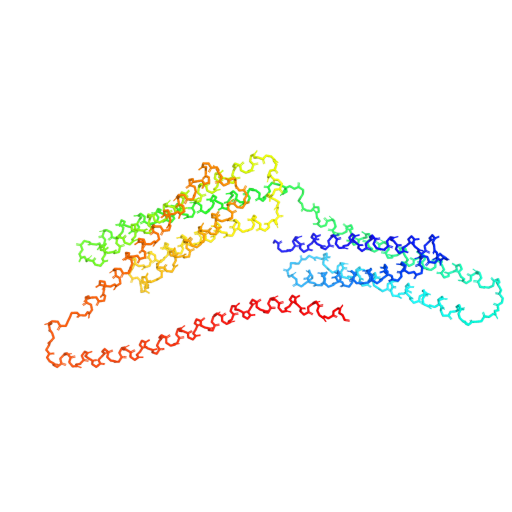95 -42.915 1.00 70.94 80 ASP A N 1
ATOM 680 C CA . ASP A 1 80 ? -2.983 -23.834 -43.366 1.00 70.94 80 ASP A CA 1
ATOM 681 C C . ASP A 1 80 ? -2.709 -24.104 -44.858 1.00 70.94 80 ASP A C 1
ATOM 683 O O . ASP A 1 80 ? -2.379 -25.226 -45.255 1.00 70.94 80 ASP A O 1
ATOM 687 N N . LEU A 1 81 ? -2.721 -23.051 -45.685 1.00 75.94 81 LEU A N 1
ATOM 688 C CA . LEU A 1 81 ? -2.298 -23.120 -47.087 1.00 75.94 81 LEU A CA 1
ATOM 689 C C . LEU A 1 81 ? -0.813 -23.498 -47.217 1.00 75.94 81 LEU A C 1
ATOM 691 O O . LEU A 1 81 ? -0.481 -24.390 -47.997 1.00 75.94 81 LEU A O 1
ATOM 695 N N . ILE A 1 82 ? 0.074 -22.890 -46.418 1.00 75.88 82 ILE A N 1
ATOM 696 C CA . ILE A 1 82 ? 1.510 -23.222 -46.395 1.00 75.88 82 ILE A CA 1
ATOM 697 C C . ILE A 1 82 ? 1.723 -24.686 -45.987 1.00 75.88 82 ILE A C 1
ATOM 699 O O . ILE A 1 82 ? 2.487 -25.394 -46.640 1.00 75.88 82 ILE A O 1
ATOM 703 N N . GLN A 1 83 ? 1.034 -25.167 -44.947 1.00 74.25 83 GLN A N 1
ATOM 704 C CA . GLN A 1 83 ? 1.116 -26.565 -44.512 1.00 74.25 83 GLN A CA 1
ATOM 705 C C . GLN A 1 83 ? 0.604 -27.525 -45.592 1.00 74.25 83 GLN A C 1
ATOM 707 O O . GLN A 1 83 ? 1.249 -28.535 -45.875 1.00 74.25 83 GLN A O 1
ATOM 712 N N . THR A 1 84 ? -0.513 -27.195 -46.239 1.00 77.31 84 THR A N 1
ATOM 713 C CA . THR A 1 84 ? -1.105 -28.014 -47.303 1.00 77.31 84 THR A CA 1
ATOM 714 C C . THR A 1 84 ? -0.178 -28.131 -48.514 1.00 77.31 84 THR A C 1
ATOM 716 O O . THR A 1 84 ? 0.036 -29.233 -49.022 1.00 77.31 84 THR A O 1
ATOM 719 N N . GLU A 1 85 ? 0.406 -27.023 -48.975 1.00 75.56 85 GLU A N 1
ATOM 720 C CA . GLU A 1 85 ? 1.351 -27.042 -50.097 1.00 75.56 85 GLU A CA 1
ATOM 721 C C . GLU A 1 85 ? 2.674 -27.729 -49.715 1.00 75.56 85 GLU A C 1
ATOM 723 O O . GLU A 1 85 ? 3.242 -28.456 -50.529 1.00 75.56 85 GLU A O 1
ATOM 728 N N . PHE A 1 86 ? 3.129 -27.605 -48.465 1.00 74.25 86 PHE A N 1
ATOM 729 C CA . PHE A 1 86 ? 4.322 -28.303 -47.979 1.00 74.25 86 PHE A CA 1
ATOM 730 C C . PHE A 1 86 ? 4.127 -29.826 -47.883 1.00 74.25 86 PHE A C 1
ATOM 732 O O . PHE A 1 86 ? 5.024 -30.592 -48.231 1.00 74.25 86 PHE A O 1
ATOM 739 N N . ILE A 1 87 ? 2.938 -30.295 -47.488 1.00 73.50 87 ILE A N 1
ATOM 740 C CA . ILE A 1 87 ? 2.590 -31.726 -47.507 1.00 73.50 87 ILE A CA 1
ATOM 741 C C . ILE A 1 87 ? 2.559 -32.258 -48.947 1.00 73.50 87 ILE A C 1
ATOM 743 O O . ILE A 1 87 ? 3.058 -33.355 -49.209 1.00 73.50 87 ILE A O 1
ATOM 747 N N . LYS A 1 88 ? 2.025 -31.480 -49.898 1.00 75.38 88 LYS A N 1
ATOM 748 C CA . LYS A 1 88 ? 2.062 -31.841 -51.324 1.00 75.38 88 LYS A CA 1
ATOM 749 C C . LYS A 1 88 ? 3.502 -31.924 -51.834 1.00 75.38 88 LYS A C 1
ATOM 751 O O . LYS A 1 88 ? 3.851 -32.931 -52.447 1.00 75.38 88 LYS A O 1
ATOM 756 N N . LEU A 1 89 ? 4.356 -30.956 -51.494 1.00 74.06 89 LEU A N 1
ATOM 757 C CA . LEU A 1 89 ? 5.789 -30.982 -51.805 1.00 74.06 89 LEU A CA 1
ATOM 758 C C . LEU A 1 89 ? 6.471 -32.245 -51.248 1.00 74.06 89 LEU A C 1
ATOM 760 O O . LEU A 1 89 ? 7.176 -32.940 -51.976 1.00 74.06 89 LEU A O 1
ATOM 764 N N . LEU A 1 90 ? 6.209 -32.596 -49.985 1.00 70.44 90 LEU A N 1
ATOM 765 C CA . LEU A 1 90 ? 6.725 -33.819 -49.359 1.00 70.44 90 LEU A CA 1
ATOM 766 C C . LEU A 1 90 ? 6.252 -35.095 -50.067 1.00 70.44 90 LEU A C 1
ATOM 768 O O . LEU A 1 90 ? 7.031 -36.035 -50.216 1.00 70.44 90 LEU A O 1
ATOM 772 N N . SER A 1 91 ? 4.998 -35.135 -50.527 1.00 71.50 91 SER A N 1
ATOM 773 C CA . SER A 1 91 ? 4.465 -36.287 -51.264 1.00 71.50 91 SER A CA 1
ATOM 774 C C . SER A 1 91 ? 5.149 -36.484 -52.622 1.00 71.50 91 SER A C 1
ATOM 776 O O . SER A 1 91 ? 5.437 -37.621 -53.001 1.00 71.50 91 SER A O 1
ATOM 778 N N . VAL A 1 92 ? 5.489 -35.387 -53.308 1.00 70.12 92 VAL A N 1
ATOM 779 C CA . VAL A 1 92 ? 6.243 -35.405 -54.571 1.00 70.12 92 VAL A CA 1
ATOM 780 C C . VAL A 1 92 ? 7.682 -35.870 -54.325 1.00 70.12 92 VAL A C 1
ATOM 782 O O . VAL A 1 92 ? 8.136 -36.810 -54.974 1.00 70.12 92 VAL A O 1
ATOM 785 N N . LEU A 1 93 ? 8.353 -35.326 -53.301 1.00 66.44 93 LEU A N 1
ATOM 786 C CA . LEU A 1 93 ? 9.706 -35.746 -52.903 1.00 66.44 93 LEU A CA 1
ATOM 787 C C . LEU A 1 93 ? 9.770 -37.226 -52.479 1.00 66.44 93 LEU A C 1
ATOM 789 O O . LEU A 1 93 ? 10.751 -37.921 -52.748 1.00 66.44 93 LEU A O 1
ATOM 793 N N . HIS A 1 94 ? 8.725 -37.740 -51.826 1.00 64.75 94 HIS A N 1
ATOM 794 C CA . HIS A 1 94 ? 8.666 -39.145 -51.420 1.00 64.75 94 HIS A CA 1
ATOM 795 C C . HIS A 1 94 ? 8.391 -40.092 -52.601 1.00 64.75 94 HIS A C 1
ATOM 797 O O . HIS A 1 94 ? 8.943 -41.194 -52.647 1.00 64.75 94 HIS A O 1
ATOM 803 N N . SER A 1 95 ? 7.586 -39.658 -53.578 1.00 61.97 95 SER A N 1
ATOM 804 C CA . SER A 1 95 ? 7.341 -40.394 -54.826 1.00 61.97 95 SER A CA 1
ATOM 805 C C . SER A 1 95 ? 8.617 -40.545 -55.669 1.00 61.97 95 SER A C 1
ATOM 807 O O . SER A 1 95 ? 8.845 -41.617 -56.236 1.00 61.97 95 SER A O 1
ATOM 809 N N . ASP A 1 96 ? 9.481 -39.525 -55.693 1.00 56.53 96 ASP A N 1
ATOM 810 C CA . ASP A 1 96 ? 10.779 -39.577 -56.384 1.00 56.53 96 ASP A CA 1
ATOM 811 C C . ASP A 1 96 ? 11.773 -40.539 -55.713 1.00 56.53 96 ASP A C 1
ATOM 813 O O . ASP A 1 96 ? 12.471 -41.286 -56.401 1.00 56.53 96 ASP A O 1
ATOM 817 N N . ASN A 1 97 ? 11.788 -40.606 -54.376 1.00 53.53 97 ASN A N 1
ATOM 818 C CA . ASN A 1 97 ? 12.635 -41.559 -53.650 1.00 53.53 97 ASN A CA 1
ATOM 819 C C . ASN A 1 97 ? 12.196 -43.019 -53.847 1.00 53.53 97 ASN A C 1
ATOM 821 O O . ASN A 1 97 ? 13.043 -43.899 -53.955 1.00 53.53 97 ASN A O 1
ATOM 825 N N . LYS A 1 98 ? 10.888 -43.291 -53.953 1.00 49.41 98 LYS A N 1
ATOM 826 C CA . LYS A 1 98 ? 10.364 -44.659 -54.119 1.00 49.41 98 LYS A CA 1
ATOM 827 C C . LYS A 1 98 ? 10.605 -45.242 -55.522 1.00 49.41 98 LYS A C 1
ATOM 829 O O . LYS A 1 98 ? 10.745 -46.452 -55.656 1.00 49.41 98 LYS A O 1
ATOM 834 N N . LYS A 1 99 ? 10.681 -44.403 -56.565 1.00 48.78 99 LYS A N 1
ATOM 835 C CA . LYS A 1 99 ? 10.997 -44.830 -57.946 1.00 48.78 99 LYS A CA 1
ATOM 836 C C . LYS A 1 99 ? 12.490 -45.092 -58.190 1.00 48.78 99 LYS A C 1
ATOM 838 O O . LYS A 1 99 ? 12.822 -45.736 -59.179 1.00 48.78 99 LYS A O 1
ATOM 843 N N . ASN A 1 100 ? 13.387 -44.616 -57.321 1.00 48.06 100 ASN A N 1
ATOM 844 C CA . ASN A 1 100 ? 14.825 -44.879 -57.456 1.00 48.06 100 ASN A CA 1
ATOM 845 C C . ASN A 1 100 ? 15.217 -46.318 -57.055 1.00 48.06 100 ASN A C 1
ATOM 847 O O . ASN A 1 100 ? 16.258 -46.788 -57.508 1.00 48.06 100 ASN A O 1
ATOM 851 N N . ASP A 1 101 ? 14.378 -47.024 -56.284 1.00 45.12 101 ASP A N 1
ATOM 852 C CA . ASP A 1 101 ? 14.645 -48.400 -55.827 1.00 45.12 101 ASP A CA 1
ATOM 853 C C . ASP A 1 101 ? 14.026 -49.495 -56.720 1.00 45.12 101 ASP A C 1
ATOM 855 O O . ASP A 1 101 ? 14.472 -50.642 -56.690 1.00 45.12 101 ASP A O 1
ATOM 859 N N . GLU A 1 102 ? 13.050 -49.169 -57.576 1.00 47.12 102 GLU A N 1
ATOM 860 C CA . GLU A 1 102 ? 12.420 -50.134 -58.485 1.00 47.12 102 GLU A CA 1
ATOM 861 C C . GLU A 1 102 ? 12.370 -49.614 -59.935 1.00 47.12 102 GLU A C 1
ATOM 863 O O . GLU A 1 102 ? 11.559 -48.759 -60.283 1.00 47.12 102 GLU A O 1
ATOM 868 N N . CYS A 1 103 ? 13.175 -50.255 -60.796 1.00 37.75 103 CYS A N 1
ATOM 869 C CA . CYS A 1 103 ? 12.983 -50.457 -62.243 1.00 37.75 103 CYS A CA 1
ATOM 870 C C . CYS A 1 103 ? 13.933 -49.732 -63.224 1.00 37.75 103 CYS A C 1
ATOM 872 O O . CYS A 1 103 ? 13.896 -48.525 -63.458 1.00 37.75 103 CYS A O 1
ATOM 874 N N . VAL A 1 104 ? 14.708 -50.569 -63.923 1.00 48.16 104 VAL A N 1
ATOM 875 C CA . VAL A 1 104 ? 15.355 -50.320 -65.215 1.00 48.16 104 VAL A CA 1
ATOM 876 C C . VAL A 1 104 ? 14.279 -50.286 -66.309 1.00 48.16 104 VAL A C 1
ATOM 878 O O . VAL A 1 104 ? 13.735 -51.334 -66.644 1.00 48.16 104 VAL A O 1
ATOM 881 N N . THR A 1 105 ? 13.976 -49.129 -66.911 1.00 46.56 105 THR A N 1
ATOM 882 C CA . THR A 1 105 ? 13.425 -49.046 -68.287 1.00 46.56 105 THR A CA 1
ATOM 883 C C . THR A 1 105 ? 13.464 -47.619 -68.868 1.00 46.56 105 THR A C 1
ATOM 885 O O . THR A 1 105 ? 12.929 -46.685 -68.294 1.00 46.56 105 THR A O 1
ATOM 888 N N . SER A 1 106 ? 14.058 -47.475 -70.062 1.00 48.03 106 SER A N 1
ATOM 889 C CA . SER A 1 106 ? 13.936 -46.353 -71.023 1.00 48.03 106 SER A CA 1
ATOM 890 C C . SER A 1 106 ? 14.283 -44.920 -70.555 1.00 48.03 106 SER A C 1
ATOM 892 O O . SER A 1 106 ? 13.437 -44.133 -70.139 1.00 48.03 106 SER A O 1
ATOM 894 N N . VAL A 1 107 ? 15.543 -44.532 -70.792 1.00 53.88 107 VAL A N 1
ATOM 895 C CA . VAL A 1 107 ? 16.203 -43.269 -70.382 1.00 53.88 107 VAL A CA 1
ATOM 896 C C . VAL A 1 107 ? 15.511 -41.966 -70.848 1.00 53.88 107 VAL A C 1
ATOM 898 O O . VAL A 1 107 ? 15.574 -40.963 -70.140 1.00 53.88 107 VAL A O 1
ATOM 901 N N . ASN A 1 108 ? 14.806 -41.948 -71.988 1.00 50.16 108 ASN A N 1
ATOM 902 C CA . ASN A 1 108 ? 14.224 -40.705 -72.532 1.00 50.16 108 ASN A CA 1
ATOM 903 C C . ASN A 1 108 ? 12.861 -40.303 -71.930 1.00 50.16 108 ASN A C 1
ATOM 905 O O . ASN A 1 108 ? 12.591 -39.107 -71.834 1.00 50.16 108 ASN A O 1
ATOM 909 N N . SER A 1 109 ? 12.022 -41.247 -71.484 1.00 48.06 109 SER A N 1
ATOM 910 C CA . SER A 1 109 ? 10.784 -40.901 -70.753 1.00 48.06 109 SER A CA 1
ATOM 911 C C . SER A 1 109 ? 11.082 -40.463 -69.318 1.00 48.06 109 SER A C 1
ATOM 913 O O . SER A 1 109 ? 10.436 -39.551 -68.810 1.00 48.06 109 SER A O 1
ATOM 915 N N . ILE A 1 110 ? 12.120 -41.042 -68.699 1.00 50.72 110 ILE A N 1
ATOM 916 C CA . ILE A 1 110 ? 12.564 -40.699 -67.342 1.00 50.72 110 ILE A CA 1
ATOM 917 C C . ILE A 1 110 ? 13.046 -39.245 -67.266 1.00 50.72 110 ILE A C 1
ATOM 919 O O . ILE A 1 110 ? 12.725 -38.559 -66.303 1.00 50.72 110 ILE A O 1
ATOM 923 N N . ASN A 1 111 ? 13.770 -38.743 -68.273 1.00 50.72 111 ASN A N 1
ATOM 924 C CA . ASN A 1 111 ? 14.251 -37.355 -68.263 1.00 50.72 111 ASN A CA 1
ATOM 925 C C . ASN A 1 111 ? 13.113 -36.329 -68.384 1.00 50.72 111 ASN A C 1
ATOM 927 O O . ASN A 1 111 ? 13.143 -35.314 -67.694 1.00 50.72 111 ASN A O 1
ATOM 931 N N . ASN A 1 112 ? 12.084 -36.599 -69.195 1.00 51.47 112 ASN A N 1
ATOM 932 C CA . ASN A 1 112 ? 10.915 -35.717 -69.283 1.00 51.47 112 ASN A CA 1
ATOM 933 C C . ASN A 1 112 ? 10.045 -35.775 -68.017 1.00 51.47 112 ASN A C 1
ATOM 935 O O . ASN A 1 112 ? 9.550 -34.739 -67.581 1.00 51.47 112 ASN A O 1
ATOM 939 N N . GLU A 1 113 ? 9.885 -36.948 -67.394 1.00 50.16 113 GLU A N 1
ATOM 940 C CA . GLU A 1 113 ? 9.174 -37.067 -66.115 1.00 50.16 113 GLU A CA 1
ATOM 941 C C . GLU A 1 113 ? 9.950 -36.417 -64.964 1.00 50.16 113 GLU A C 1
ATOM 943 O O . GLU A 1 113 ? 9.351 -35.664 -64.204 1.00 50.16 113 GLU A O 1
ATOM 948 N N . LYS A 1 114 ? 11.268 -36.627 -64.843 1.00 53.09 114 LYS A N 1
ATOM 949 C CA . LYS A 1 114 ? 12.102 -35.991 -63.805 1.00 53.09 114 LYS A CA 1
ATOM 950 C C . LYS A 1 114 ? 12.116 -34.467 -63.924 1.00 53.09 114 LYS A C 1
ATOM 952 O O . LYS A 1 114 ? 11.999 -33.787 -62.910 1.00 53.09 114 LYS A O 1
ATOM 957 N N . ASN A 1 115 ? 12.183 -33.933 -65.146 1.00 55.09 115 ASN A N 1
ATOM 958 C CA . ASN A 1 115 ? 12.079 -32.490 -65.374 1.00 55.09 115 ASN A CA 1
ATOM 959 C C . ASN A 1 115 ? 10.701 -31.950 -64.954 1.00 55.09 115 ASN A C 1
ATOM 961 O O . ASN A 1 115 ? 10.631 -30.917 -64.303 1.00 55.09 115 ASN A O 1
ATOM 965 N N . ASN A 1 116 ? 9.620 -32.689 -65.224 1.00 61.59 116 ASN A N 1
ATOM 966 C CA . ASN A 1 116 ? 8.265 -32.301 -64.822 1.00 61.59 116 ASN A CA 1
ATOM 967 C C . ASN A 1 116 ? 8.068 -32.331 -63.289 1.00 61.59 116 ASN A C 1
ATOM 969 O O . ASN A 1 116 ? 7.472 -31.415 -62.733 1.00 61.59 116 ASN A O 1
ATOM 973 N N . HIS A 1 117 ? 8.617 -33.325 -62.578 1.00 61.78 117 HIS A N 1
ATOM 974 C CA . HIS A 1 117 ? 8.575 -33.354 -61.104 1.00 61.78 117 HIS A CA 1
ATOM 975 C C . HIS A 1 117 ? 9.424 -32.231 -60.490 1.00 61.78 117 HIS A C 1
ATOM 977 O O . HIS A 1 117 ? 9.006 -31.607 -59.517 1.00 61.78 117 HIS A O 1
ATOM 983 N N . PHE A 1 118 ? 10.574 -31.907 -61.088 1.00 63.72 118 PHE A N 1
ATOM 984 C CA . PHE A 1 118 ? 11.411 -30.789 -60.653 1.00 63.72 118 PHE A CA 1
ATOM 985 C C . PHE A 1 118 ? 10.732 -29.428 -60.871 1.00 63.72 118 PHE A C 1
ATOM 987 O O . PHE A 1 118 ? 10.799 -28.554 -60.005 1.00 63.72 118 PHE A O 1
ATOM 994 N N . ASP A 1 119 ? 10.019 -29.263 -61.986 1.00 66.94 119 ASP A N 1
ATOM 995 C CA . ASP A 1 119 ? 9.216 -28.070 -62.256 1.00 66.94 119 ASP A CA 1
ATOM 996 C C . ASP A 1 119 ? 8.024 -27.959 -61.288 1.00 66.94 119 ASP A C 1
ATOM 998 O O . ASP A 1 119 ? 7.749 -26.872 -60.780 1.00 66.94 119 ASP A O 1
ATOM 1002 N N . GLN A 1 120 ? 7.387 -29.081 -60.928 1.00 69.19 120 GLN A N 1
ATOM 1003 C CA . GLN A 1 120 ? 6.349 -29.125 -59.887 1.00 69.19 120 GLN A CA 1
ATOM 1004 C C . GLN A 1 120 ? 6.905 -28.764 -58.502 1.00 69.19 120 GLN A C 1
ATOM 1006 O O . GLN A 1 120 ? 6.293 -27.982 -57.778 1.00 69.19 120 GLN A O 1
ATOM 1011 N N . ILE A 1 121 ? 8.085 -29.278 -58.135 1.00 68.06 121 ILE A N 1
ATOM 1012 C CA . ILE A 1 121 ? 8.780 -28.925 -56.886 1.00 68.06 121 ILE A CA 1
ATOM 1013 C C . ILE A 1 121 ? 9.041 -27.417 -56.835 1.00 68.06 121 ILE A C 1
ATOM 1015 O O . ILE A 1 121 ? 8.726 -26.776 -55.833 1.00 68.06 121 ILE A O 1
ATOM 1019 N N . LYS A 1 122 ? 9.548 -26.826 -57.922 1.00 71.00 122 LYS A N 1
ATOM 1020 C CA . LYS A 1 122 ? 9.760 -25.374 -58.020 1.00 71.00 122 LYS A CA 1
ATOM 1021 C C . LYS A 1 122 ? 8.461 -24.580 -57.920 1.00 71.00 122 LYS A C 1
ATOM 1023 O O . LYS A 1 122 ? 8.442 -23.531 -57.279 1.00 71.00 122 LYS A O 1
ATOM 1028 N N . GLU A 1 123 ? 7.377 -25.069 -58.514 1.00 76.81 123 GLU A N 1
ATOM 1029 C CA . GLU A 1 123 ? 6.066 -24.427 -58.430 1.00 76.81 123 GLU A CA 1
ATOM 1030 C C . GLU A 1 123 ? 5.530 -24.420 -56.990 1.00 76.81 123 GLU A C 1
ATOM 1032 O O . GLU A 1 123 ? 5.105 -23.373 -56.495 1.00 76.81 123 GLU A O 1
ATOM 1037 N N . TYR A 1 124 ? 5.616 -25.550 -56.280 1.00 71.88 124 TYR A N 1
ATOM 1038 C CA . TYR A 1 124 ? 5.238 -25.632 -54.866 1.00 71.88 124 TYR A CA 1
ATOM 1039 C C . TYR A 1 124 ? 6.118 -24.744 -53.983 1.00 71.88 124 TYR A C 1
ATOM 1041 O O . TYR A 1 124 ? 5.600 -24.051 -53.106 1.00 71.88 124 TYR A O 1
ATOM 1049 N N . LEU A 1 125 ? 7.428 -24.699 -54.244 1.00 71.19 125 LEU A N 1
ATOM 1050 C CA . LEU A 1 125 ? 8.342 -23.829 -53.507 1.00 71.19 125 LEU A CA 1
ATOM 1051 C C . LEU A 1 125 ? 8.007 -22.345 -53.717 1.00 71.19 125 LEU A C 1
ATOM 1053 O O . LEU A 1 125 ? 7.939 -21.581 -52.756 1.00 71.19 125 LEU A O 1
ATOM 1057 N N . SER A 1 126 ? 7.702 -21.948 -54.955 1.00 74.88 126 SER A N 1
ATOM 1058 C CA . SER A 1 126 ? 7.317 -20.574 -55.287 1.00 74.88 126 SER A CA 1
ATOM 1059 C C . SER A 1 126 ? 5.996 -20.160 -54.626 1.00 74.88 126 SER A C 1
ATOM 1061 O O . SER A 1 126 ? 5.896 -19.058 -54.083 1.00 74.88 126 SER A O 1
ATOM 1063 N N . ARG A 1 127 ? 5.001 -21.057 -54.589 1.00 77.06 127 ARG A N 1
ATOM 1064 C CA . ARG A 1 127 ? 3.720 -20.818 -53.901 1.00 77.06 127 ARG A CA 1
ATOM 1065 C C . ARG A 1 127 ? 3.899 -20.650 -52.394 1.00 77.06 127 ARG A C 1
ATOM 1067 O O . ARG A 1 127 ? 3.348 -19.714 -51.821 1.00 77.06 127 ARG A O 1
ATOM 1074 N N . ILE A 1 128 ? 4.697 -21.510 -51.756 1.00 74.94 128 ILE A N 1
ATOM 1075 C CA . ILE A 1 128 ? 4.991 -21.403 -50.320 1.00 74.94 128 ILE A CA 1
ATOM 1076 C C . ILE A 1 128 ? 5.726 -20.091 -50.016 1.00 74.94 128 ILE A C 1
ATOM 1078 O O . ILE A 1 128 ? 5.359 -19.396 -49.068 1.00 74.94 128 ILE A O 1
ATOM 1082 N N . ASN A 1 129 ? 6.692 -19.702 -50.852 1.00 75.69 129 ASN A N 1
ATOM 1083 C CA . ASN A 1 129 ? 7.381 -18.416 -50.735 1.00 75.69 129 ASN A CA 1
ATOM 1084 C C . ASN A 1 129 ? 6.426 -17.224 -50.828 1.00 75.69 129 ASN A C 1
ATOM 1086 O O . ASN A 1 129 ? 6.527 -16.291 -50.030 1.00 75.69 129 ASN A O 1
ATOM 1090 N N . GLN A 1 130 ? 5.478 -17.259 -51.767 1.00 79.81 130 GLN A N 1
ATOM 1091 C CA . GLN A 1 130 ? 4.484 -16.201 -51.914 1.00 79.81 130 GLN A CA 1
ATOM 1092 C C . GLN A 1 130 ? 3.612 -16.081 -50.655 1.00 79.81 130 GLN A C 1
ATOM 1094 O O . GLN A 1 130 ? 3.473 -14.987 -50.112 1.00 79.81 130 GLN A O 1
ATOM 1099 N N . TYR A 1 131 ? 3.111 -17.199 -50.119 1.00 75.75 131 TYR A N 1
ATOM 1100 C CA . TYR A 1 131 ? 2.301 -17.186 -48.896 1.00 75.75 131 TYR A CA 1
ATOM 1101 C C . TYR A 1 131 ? 3.090 -16.761 -47.650 1.00 75.75 131 TYR A C 1
ATOM 1103 O O . TYR A 1 131 ? 2.557 -16.044 -46.797 1.00 75.75 131 TYR A O 1
ATOM 1111 N N . LEU A 1 132 ? 4.362 -17.153 -47.533 1.00 73.44 132 LEU A N 1
ATOM 1112 C CA . LEU A 1 132 ? 5.241 -16.709 -46.446 1.00 73.44 132 LEU A CA 1
ATOM 1113 C C . LEU A 1 132 ? 5.509 -15.203 -46.518 1.00 73.44 132 LEU A C 1
ATOM 1115 O O . LEU A 1 132 ? 5.469 -14.518 -45.492 1.00 73.44 132 LEU A O 1
ATOM 1119 N N . LYS A 1 133 ? 5.726 -14.675 -47.725 1.00 76.19 133 LYS A N 1
ATOM 1120 C CA . LYS A 1 133 ? 5.941 -13.248 -47.957 1.00 76.19 133 LYS A CA 1
ATOM 1121 C C . LYS A 1 133 ? 4.688 -12.428 -47.659 1.00 76.19 133 LYS A C 1
ATOM 1123 O O . LYS A 1 133 ? 4.785 -11.455 -46.918 1.00 76.19 133 LYS A O 1
ATOM 1128 N N . ASP A 1 134 ? 3.521 -12.865 -48.126 1.00 74.62 134 ASP A N 1
ATOM 1129 C CA . ASP A 1 134 ? 2.241 -12.207 -47.840 1.00 74.62 134 ASP A CA 1
ATOM 1130 C C . ASP A 1 134 ? 1.948 -12.193 -46.328 1.00 74.62 134 ASP A C 1
ATOM 1132 O O . ASP A 1 134 ? 1.497 -11.192 -45.768 1.00 74.62 134 ASP A O 1
ATOM 1136 N N . THR A 1 135 ? 2.268 -13.287 -45.631 1.00 69.94 135 THR A N 1
ATOM 1137 C CA . THR A 1 135 ? 2.133 -13.399 -44.169 1.00 69.94 135 THR A CA 1
ATOM 1138 C C . THR A 1 135 ? 3.091 -12.456 -43.439 1.00 69.94 135 THR A C 1
ATOM 1140 O O . THR A 1 135 ? 2.705 -11.811 -42.463 1.00 69.94 135 THR A O 1
ATOM 1143 N N . PHE A 1 136 ? 4.324 -12.318 -43.928 1.00 70.44 136 PHE A N 1
ATOM 1144 C CA . PHE A 1 136 ? 5.318 -11.403 -43.374 1.00 70.44 136 PHE A CA 1
ATOM 1145 C C . PHE A 1 136 ? 4.973 -9.928 -43.624 1.00 70.44 136 PHE A C 1
ATOM 1147 O O . PHE A 1 136 ? 5.087 -9.105 -42.713 1.00 70.44 136 PHE A O 1
ATOM 1154 N N . GLU A 1 137 ? 4.514 -9.576 -44.824 1.00 71.50 137 GLU A N 1
ATOM 1155 C CA . GLU A 1 137 ? 4.085 -8.217 -45.171 1.00 71.50 137 GLU A CA 1
ATOM 1156 C C . GLU A 1 137 ? 2.863 -7.789 -44.353 1.00 71.50 137 GLU A C 1
ATOM 1158 O O . GLU A 1 137 ? 2.835 -6.673 -43.834 1.00 71.50 137 GLU A O 1
ATOM 1163 N N . LYS A 1 138 ? 1.899 -8.689 -44.128 1.00 68.62 138 LYS A N 1
ATOM 1164 C CA . LYS A 1 138 ? 0.757 -8.427 -43.238 1.00 68.62 138 LYS A CA 1
ATOM 1165 C C . LYS A 1 138 ? 1.191 -8.290 -41.774 1.00 68.62 138 LYS A C 1
ATOM 1167 O O . LYS A 1 138 ? 0.840 -7.301 -41.129 1.00 68.62 138 LYS A O 1
ATOM 1172 N N . ALA A 1 139 ? 2.043 -9.194 -41.278 1.00 64.12 139 ALA A N 1
ATOM 1173 C CA . ALA A 1 139 ? 2.530 -9.164 -39.896 1.00 64.12 139 ALA A CA 1
ATOM 1174 C C . ALA A 1 139 ? 3.387 -7.916 -39.593 1.00 64.12 139 ALA A C 1
ATOM 1176 O O . ALA A 1 139 ? 3.295 -7.337 -38.506 1.00 64.12 139 ALA A O 1
ATOM 1177 N N . THR A 1 140 ? 4.174 -7.444 -40.564 1.00 61.00 140 THR A N 1
ATOM 1178 C CA . THR A 1 140 ? 4.944 -6.191 -40.467 1.00 61.00 140 THR A CA 1
ATOM 1179 C C . THR A 1 140 ? 4.106 -4.942 -40.760 1.00 61.00 140 THR A C 1
ATOM 1181 O O . THR A 1 140 ? 4.375 -3.885 -40.190 1.00 61.00 140 THR A O 1
ATOM 1184 N N . GLY A 1 141 ? 3.047 -5.047 -41.566 1.00 57.50 141 GLY A N 1
ATOM 1185 C CA . GLY A 1 141 ? 2.047 -3.995 -41.771 1.00 57.50 141 GLY A CA 1
ATOM 1186 C C . GLY A 1 141 ? 1.322 -3.626 -40.475 1.00 57.50 141 GLY A C 1
ATOM 1187 O O . GLY A 1 141 ? 1.193 -2.446 -40.158 1.00 57.50 141 GLY A O 1
ATOM 1188 N N . THR A 1 142 ? 0.981 -4.618 -39.647 1.00 52.47 142 THR A N 1
ATOM 1189 C CA . THR A 1 142 ? 0.444 -4.409 -38.286 1.00 52.47 142 THR A CA 1
ATOM 1190 C C . THR A 1 142 ? 1.433 -3.774 -37.292 1.00 52.47 142 THR A C 1
ATOM 1192 O O . THR A 1 142 ? 1.004 -3.255 -36.267 1.00 52.47 142 THR A O 1
ATOM 1195 N N . LEU A 1 143 ? 2.739 -3.737 -37.594 1.00 46.06 143 LEU A N 1
ATOM 1196 C CA . LEU A 1 143 ? 3.752 -2.992 -36.823 1.00 46.06 143 LEU A CA 1
ATOM 1197 C C . LEU A 1 143 ? 3.885 -1.522 -37.258 1.00 46.06 143 LEU A C 1
ATOM 1199 O O . LEU A 1 143 ? 4.520 -0.741 -36.554 1.00 46.06 143 LEU A O 1
ATOM 1203 N N . LYS A 1 144 ? 3.301 -1.119 -38.398 1.00 39.72 144 LYS A N 1
ATOM 1204 C CA . LYS A 1 144 ? 3.352 0.271 -38.890 1.00 39.72 144 LYS A CA 1
ATOM 1205 C C . LYS A 1 144 ? 2.289 1.192 -38.280 1.00 39.72 144 LYS A C 1
ATOM 1207 O O . LYS A 1 144 ? 2.280 2.382 -38.595 1.00 39.72 144 LYS A O 1
ATOM 1212 N N . CYS A 1 145 ? 1.454 0.704 -37.362 1.00 35.28 145 CYS A N 1
ATOM 1213 C CA . CYS A 1 145 ? 0.706 1.583 -36.467 1.00 35.28 145 CYS A CA 1
ATOM 1214 C C . CYS A 1 145 ? 1.601 2.021 -35.295 1.00 35.28 145 CYS A C 1
ATOM 1216 O O . CYS A 1 145 ? 1.841 1.273 -34.354 1.00 35.28 145 CYS A O 1
ATOM 1218 N N . SER A 1 146 ? 2.029 3.281 -35.398 1.00 32.62 146 SER A N 1
ATOM 1219 C CA . SER A 1 146 ? 2.839 4.108 -34.489 1.00 32.62 146 SER A CA 1
ATOM 1220 C C . SER A 1 146 ? 4.371 4.022 -34.613 1.00 32.62 146 SER A C 1
ATOM 1222 O O . SER A 1 146 ? 5.058 3.445 -33.774 1.00 32.62 146 SER A O 1
ATOM 1224 N N . PRO A 1 147 ? 4.947 4.750 -35.588 1.00 35.66 147 PRO A N 1
ATOM 1225 C CA . PRO A 1 147 ? 6.319 5.251 -35.530 1.00 35.66 147 PRO A CA 1
ATOM 1226 C C . PRO A 1 147 ? 6.516 6.437 -34.556 1.00 35.66 147 PRO A C 1
ATOM 1228 O O . PRO A 1 147 ? 7.493 7.162 -34.712 1.00 35.66 147 PRO A O 1
ATOM 1231 N N . ASN A 1 148 ? 5.623 6.664 -33.578 1.00 37.44 148 ASN A N 1
ATOM 1232 C CA . ASN A 1 148 ? 5.708 7.809 -32.654 1.00 37.44 148 ASN A CA 1
ATOM 1233 C C . ASN A 1 148 ? 5.942 7.445 -31.173 1.00 37.44 148 ASN A C 1
ATOM 1235 O O . ASN A 1 148 ? 6.101 8.349 -30.360 1.00 37.44 148 ASN A O 1
ATOM 1239 N N . ASP A 1 149 ? 6.056 6.166 -30.802 1.00 40.06 149 ASP A N 1
ATOM 1240 C CA . ASP A 1 149 ? 6.120 5.759 -29.383 1.00 40.06 149 ASP A CA 1
ATOM 1241 C C . ASP A 1 149 ? 7.506 5.325 -28.877 1.00 40.06 149 ASP A C 1
ATOM 1243 O O . ASP A 1 149 ? 7.610 4.682 -27.831 1.00 40.06 149 ASP A O 1
ATOM 1247 N N . MET A 1 150 ? 8.595 5.716 -29.548 1.00 40.66 150 MET A N 1
ATOM 1248 C CA . MET A 1 150 ? 9.958 5.489 -29.027 1.00 40.66 150 MET A CA 1
ATOM 1249 C C . MET A 1 150 ? 10.305 6.364 -27.804 1.00 40.66 150 MET A C 1
ATOM 1251 O O . MET A 1 150 ? 11.299 6.092 -27.139 1.00 40.66 150 MET A O 1
ATOM 1255 N N . ASN A 1 151 ? 9.450 7.333 -27.444 1.00 47.06 151 ASN A N 1
ATOM 1256 C CA . ASN A 1 151 ? 9.543 8.102 -26.192 1.00 47.06 151 ASN A CA 1
ATOM 1257 C C . ASN A 1 151 ? 8.587 7.597 -25.084 1.00 47.06 151 ASN A C 1
ATOM 1259 O O . ASN A 1 151 ? 8.726 7.973 -23.923 1.00 47.06 151 ASN A O 1
ATOM 1263 N N . SER A 1 152 ? 7.654 6.687 -25.394 1.00 55.16 152 SER A N 1
ATOM 1264 C CA . SER A 1 152 ? 6.508 6.387 -24.518 1.00 55.16 152 SER A CA 1
ATOM 1265 C C . SER A 1 152 ? 6.858 5.687 -23.200 1.00 55.16 152 SER A C 1
ATOM 1267 O O . SER A 1 152 ? 6.157 5.881 -22.213 1.00 55.16 152 SER A O 1
ATOM 1269 N N . SER A 1 153 ? 7.921 4.877 -23.129 1.00 59.34 153 SER A N 1
ATOM 1270 C CA . SER A 1 153 ? 8.184 4.048 -21.940 1.00 59.34 153 SER A CA 1
ATOM 1271 C C . SER A 1 153 ? 9.033 4.739 -20.869 1.00 59.34 153 SER A C 1
ATOM 1273 O O . SER A 1 153 ? 8.859 4.419 -19.695 1.00 59.34 153 SER A O 1
ATOM 1275 N N . SER A 1 154 ? 9.911 5.682 -21.225 1.00 64.12 154 SER A N 1
ATOM 1276 C CA . SER A 1 154 ? 10.546 6.563 -20.230 1.00 64.12 154 SER A CA 1
ATOM 1277 C C . SER A 1 154 ? 9.509 7.532 -19.665 1.00 64.12 154 SER A C 1
ATOM 1279 O O . SER A 1 154 ? 9.392 7.678 -18.450 1.00 64.12 154 SER A O 1
ATOM 1281 N N . ASP A 1 155 ? 8.680 8.094 -20.546 1.00 71.62 155 ASP A N 1
ATOM 1282 C CA . ASP A 1 155 ? 7.609 9.006 -20.158 1.00 71.62 155 ASP A CA 1
ATOM 1283 C C . ASP A 1 155 ? 6.511 8.284 -19.355 1.00 71.62 155 ASP A C 1
ATOM 1285 O O . ASP A 1 155 ? 5.921 8.875 -18.458 1.00 71.62 155 ASP A O 1
ATOM 1289 N N . SER A 1 156 ? 6.285 6.982 -19.582 1.00 79.56 156 SER A N 1
ATOM 1290 C CA . SER A 1 156 ? 5.366 6.169 -18.766 1.00 79.56 156 SER A CA 1
ATOM 1291 C C . SER A 1 156 ? 5.854 5.968 -17.334 1.00 79.56 156 SER A C 1
ATOM 1293 O O . SER A 1 156 ? 5.042 5.992 -16.417 1.00 79.56 156 SER A O 1
ATOM 1295 N N . ILE A 1 157 ? 7.156 5.753 -17.126 1.00 82.75 157 ILE A N 1
ATOM 1296 C CA . ILE A 1 157 ? 7.713 5.605 -15.774 1.00 82.75 157 ILE A CA 1
ATOM 1297 C C . ILE A 1 157 ? 7.655 6.939 -15.045 1.00 82.75 157 IL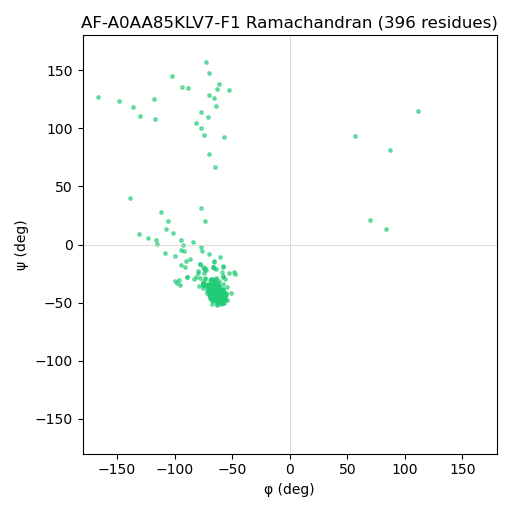E A C 1
ATOM 1299 O O . ILE A 1 157 ? 7.200 6.978 -13.908 1.00 82.75 157 ILE A O 1
ATOM 1303 N N . GLN A 1 158 ? 8.069 8.016 -15.715 1.00 84.50 158 GLN A N 1
ATOM 1304 C CA . GLN A 1 158 ? 8.016 9.364 -15.162 1.00 84.50 158 GLN A CA 1
ATOM 1305 C C . GLN A 1 158 ? 6.583 9.723 -14.757 1.00 84.50 158 GLN A C 1
ATOM 1307 O O . GLN A 1 158 ? 6.329 10.049 -13.603 1.00 84.50 158 GLN A O 1
ATOM 1312 N N . LYS A 1 159 ? 5.622 9.522 -15.666 1.00 87.69 159 LYS A N 1
ATOM 1313 C CA . LYS A 1 159 ? 4.196 9.726 -15.399 1.00 87.69 159 LYS A CA 1
ATOM 1314 C C . LYS A 1 159 ? 3.681 8.873 -14.237 1.00 87.69 159 LYS A C 1
ATOM 1316 O O . LYS A 1 159 ? 2.838 9.328 -13.473 1.00 87.69 159 LYS A O 1
ATOM 1321 N N . GLU A 1 160 ? 4.146 7.634 -14.100 1.00 89.69 160 GLU A N 1
ATOM 1322 C CA . GLU A 1 160 ? 3.736 6.769 -12.992 1.00 89.69 160 GLU A CA 1
ATOM 1323 C C . GLU A 1 160 ? 4.335 7.208 -11.653 1.00 89.69 160 GLU A C 1
ATOM 1325 O O . GLU A 1 160 ? 3.635 7.186 -10.645 1.00 89.69 160 GLU A O 1
ATOM 1330 N N . MET A 1 161 ? 5.604 7.625 -11.625 1.00 90.25 161 MET A N 1
ATOM 1331 C CA . MET A 1 161 ? 6.244 8.171 -10.423 1.00 90.25 161 MET A CA 1
ATOM 1332 C C . MET A 1 161 ? 5.556 9.468 -9.992 1.00 90.25 161 MET A C 1
ATOM 1334 O O . MET A 1 161 ? 5.212 9.603 -8.819 1.00 90.25 161 MET A O 1
ATOM 1338 N N . GLU A 1 162 ? 5.258 10.357 -10.944 1.00 92.06 162 GLU A N 1
ATOM 1339 C CA . GLU A 1 162 ? 4.480 11.580 -10.724 1.00 92.06 162 GLU A CA 1
ATOM 1340 C C . GLU A 1 162 ? 3.078 11.258 -10.191 1.00 92.06 162 GLU A C 1
ATOM 1342 O O . GLU A 1 162 ? 2.671 11.794 -9.163 1.00 92.06 162 GLU A O 1
ATOM 1347 N N . SER A 1 163 ? 2.361 10.320 -10.821 1.00 92.75 163 SER A N 1
ATOM 1348 C CA . SER A 1 163 ? 1.034 9.884 -10.366 1.00 92.75 163 SER A CA 1
ATOM 1349 C C . SER A 1 163 ? 1.076 9.245 -8.975 1.00 92.75 163 SER A C 1
ATOM 1351 O O . SER A 1 163 ? 0.150 9.428 -8.185 1.00 92.75 163 SER A O 1
ATOM 1353 N N . THR A 1 164 ? 2.134 8.497 -8.660 1.00 92.88 164 THR A N 1
ATOM 1354 C CA . THR A 1 164 ? 2.335 7.883 -7.341 1.00 92.88 164 THR A CA 1
ATOM 1355 C C . THR A 1 164 ? 2.588 8.960 -6.289 1.00 92.88 164 THR A C 1
ATOM 1357 O O . THR A 1 164 ? 1.996 8.925 -5.211 1.00 92.88 164 THR A O 1
ATOM 1360 N N . PHE A 1 165 ? 3.434 9.942 -6.603 1.00 94.12 165 PHE A N 1
ATOM 1361 C CA . PHE A 1 165 ? 3.714 11.074 -5.726 1.00 94.12 165 PHE A CA 1
ATOM 1362 C C . PHE A 1 165 ? 2.474 11.951 -5.503 1.00 94.12 165 PHE A C 1
ATOM 1364 O O . PHE A 1 165 ? 2.217 12.384 -4.377 1.00 94.12 165 PHE A O 1
ATOM 1371 N N . GLU A 1 166 ? 1.667 12.171 -6.543 1.00 93.69 166 GLU A N 1
ATOM 1372 C CA . GLU A 1 166 ? 0.384 12.866 -6.441 1.00 93.69 166 GLU A CA 1
ATOM 1373 C C . GLU A 1 166 ? -0.585 12.103 -5.530 1.00 93.69 166 GLU A C 1
ATOM 1375 O O . GLU A 1 166 ? -1.145 12.704 -4.614 1.00 93.69 166 GLU A O 1
ATOM 1380 N N . ALA A 1 167 ? -0.722 10.783 -5.699 1.00 93.12 167 ALA A N 1
ATOM 1381 C CA . ALA A 1 167 ? -1.559 9.954 -4.831 1.00 93.12 167 ALA A CA 1
ATOM 1382 C C . ALA A 1 167 ? -1.126 10.042 -3.356 1.00 93.12 167 ALA A C 1
ATOM 1384 O O . ALA A 1 167 ? -1.968 10.219 -2.478 1.00 93.12 167 ALA A O 1
ATOM 1385 N N . ILE A 1 168 ? 0.183 10.006 -3.077 1.00 94.12 168 ILE A N 1
ATOM 1386 C CA . ILE A 1 168 ? 0.719 10.180 -1.715 1.00 94.12 168 ILE A CA 1
ATOM 1387 C C . ILE A 1 168 ? 0.434 11.590 -1.185 1.00 94.12 168 ILE A C 1
ATOM 1389 O O . ILE A 1 168 ? 0.043 11.743 -0.032 1.00 94.12 168 ILE A O 1
ATOM 1393 N N . SER A 1 169 ? 0.583 12.621 -2.016 1.00 93.75 169 SER A N 1
ATOM 1394 C CA . SER A 1 169 ? 0.319 14.012 -1.626 1.00 93.75 169 SER A CA 1
ATOM 1395 C C . SER A 1 169 ? -1.163 14.261 -1.334 1.00 93.75 169 SER A C 1
ATOM 1397 O O . SER A 1 169 ? -1.506 15.011 -0.422 1.00 93.75 169 SER A O 1
ATOM 1399 N N . VAL A 1 170 ? -2.060 13.642 -2.104 1.00 93.94 170 VAL A N 1
ATOM 1400 C CA . VAL A 1 170 ? -3.506 13.666 -1.850 1.00 93.94 170 VAL A CA 1
ATOM 1401 C C . VAL A 1 170 ? -3.830 12.913 -0.561 1.00 93.94 170 VAL A C 1
ATOM 1403 O O . VAL A 1 170 ? -4.602 13.413 0.258 1.00 93.94 170 VAL A O 1
ATOM 1406 N N . ALA A 1 171 ? -3.212 11.750 -0.353 1.00 93.06 171 ALA A N 1
ATOM 1407 C CA . ALA A 1 171 ? -3.374 10.968 0.863 1.00 93.06 171 ALA A CA 1
ATOM 1408 C C . ALA A 1 171 ? -2.931 11.747 2.110 1.00 93.06 171 ALA A C 1
ATOM 1410 O O . ALA A 1 171 ? -3.668 11.802 3.091 1.00 93.06 171 ALA A O 1
ATOM 1411 N N . GLU A 1 172 ? -1.776 12.408 2.056 1.00 93.06 172 GLU A N 1
ATOM 1412 C CA . GLU A 1 172 ? -1.233 13.221 3.148 1.00 93.06 172 GLU A CA 1
ATOM 1413 C C . GLU A 1 172 ? -2.151 14.395 3.509 1.00 93.06 172 GLU A C 1
ATOM 1415 O O . GLU A 1 172 ? -2.505 14.570 4.678 1.00 93.06 172 GLU A O 1
ATOM 1420 N N . LYS A 1 173 ? -2.659 15.120 2.503 1.00 92.62 173 LYS A N 1
ATOM 1421 C CA . LYS A 1 173 ? -3.661 16.173 2.722 1.00 92.62 173 LYS A CA 1
ATOM 1422 C C . LYS A 1 173 ? -4.905 15.626 3.412 1.00 92.62 173 LYS A C 1
ATOM 1424 O O . LYS A 1 173 ? -5.401 16.232 4.360 1.00 92.62 173 LYS A O 1
ATOM 1429 N N . ARG A 1 174 ? -5.385 14.452 2.989 1.00 93.00 174 ARG A N 1
ATOM 1430 C CA . ARG A 1 174 ? -6.541 13.819 3.630 1.00 93.00 174 ARG A CA 1
ATOM 1431 C C . ARG A 1 174 ? -6.236 13.409 5.072 1.00 93.00 174 ARG A C 1
ATOM 1433 O O . ARG A 1 174 ? -7.115 13.545 5.918 1.00 93.00 174 ARG A O 1
ATOM 1440 N N . PHE A 1 175 ? -5.019 12.962 5.383 1.00 91.50 175 PHE A N 1
ATOM 1441 C CA . PHE A 1 175 ? -4.604 12.700 6.764 1.00 91.50 175 PHE A CA 1
ATOM 1442 C C . PHE A 1 175 ? -4.618 13.964 7.620 1.00 91.50 175 PHE A C 1
ATOM 1444 O O . PHE A 1 175 ? -5.131 13.920 8.737 1.00 91.50 175 PHE A O 1
ATOM 1451 N N . HIS A 1 176 ? -4.144 15.095 7.100 1.00 89.12 176 HIS A N 1
ATOM 1452 C CA . HIS A 1 176 ? -4.241 16.376 7.799 1.00 89.12 176 HIS A CA 1
ATOM 1453 C C . HIS A 1 176 ? -5.689 16.773 8.112 1.00 89.12 176 HIS A C 1
ATOM 1455 O O . HIS A 1 176 ? -5.983 17.171 9.245 1.00 89.12 176 HIS A O 1
ATOM 1461 N N . ASP A 1 177 ? -6.603 16.586 7.158 1.00 90.06 177 ASP A N 1
ATOM 1462 C CA . ASP A 1 177 ? -8.033 16.813 7.380 1.00 90.06 177 ASP A CA 1
ATOM 1463 C C . ASP A 1 177 ? -8.590 15.864 8.453 1.00 90.06 177 ASP A C 1
ATOM 1465 O O . ASP A 1 177 ? -9.270 16.301 9.381 1.00 90.06 177 ASP A O 1
ATOM 1469 N N . LEU A 1 178 ? -8.250 14.571 8.386 1.00 88.00 178 LEU A N 1
ATOM 1470 C CA . LEU A 1 178 ? -8.680 13.566 9.364 1.00 88.00 178 LEU A CA 1
ATOM 1471 C C . LEU A 1 178 ? -8.154 13.852 10.775 1.00 88.00 178 LEU A C 1
ATOM 1473 O O . LEU A 1 178 ? -8.882 13.663 11.749 1.00 88.00 178 LEU A O 1
ATOM 1477 N N . ILE A 1 179 ? -6.918 14.337 10.907 1.00 86.81 179 ILE A N 1
ATOM 1478 C CA . ILE A 1 179 ? -6.339 14.754 12.190 1.00 86.81 179 ILE A CA 1
ATOM 1479 C C . ILE A 1 179 ? -7.128 15.941 12.758 1.00 86.81 179 ILE A C 1
ATOM 1481 O O . ILE A 1 179 ? -7.444 15.959 13.952 1.00 86.81 179 ILE A O 1
ATOM 1485 N N . ALA A 1 180 ? -7.481 16.923 11.921 1.00 85.38 180 ALA A N 1
ATOM 1486 C CA . ALA A 1 180 ? -8.290 18.068 12.333 1.00 85.38 180 ALA A CA 1
ATOM 1487 C C . ALA A 1 180 ? -9.715 17.649 12.743 1.00 85.38 180 ALA A C 1
ATOM 1489 O O . ALA A 1 180 ? -10.191 18.056 13.807 1.00 85.38 180 ALA A O 1
ATOM 1490 N N . GLU A 1 181 ? -10.368 16.788 11.957 1.00 83.19 181 GLU A N 1
ATOM 1491 C CA . GLU A 1 181 ? -11.680 16.209 12.271 1.00 83.19 181 GLU A CA 1
ATOM 1492 C C . GLU A 1 181 ? -11.649 15.404 13.580 1.00 83.19 181 GLU A C 1
ATOM 1494 O O . GLU A 1 181 ? -12.529 15.557 14.433 1.00 83.19 181 GLU A O 1
ATOM 1499 N N . SER A 1 182 ? -10.614 14.580 13.775 1.00 79.12 182 SER A N 1
ATOM 1500 C CA . SER A 1 182 ? -10.413 13.798 14.996 1.00 79.12 182 SER A CA 1
ATOM 1501 C C . SER A 1 182 ? -10.273 14.713 16.210 1.00 79.12 182 SER A C 1
ATOM 1503 O O . SER A 1 182 ? -10.936 14.492 17.220 1.00 79.12 182 SER A O 1
ATOM 1505 N N . LYS A 1 183 ? -9.475 15.787 16.115 1.00 76.88 183 LYS A N 1
ATOM 1506 C CA . LYS A 1 183 ? -9.285 16.764 17.203 1.00 76.88 183 LYS A CA 1
ATOM 1507 C C . LYS A 1 183 ? -10.576 17.500 17.563 1.00 76.88 183 LYS A C 1
ATOM 1509 O O . LYS A 1 183 ? -10.848 17.683 18.746 1.00 76.88 183 LYS A O 1
ATOM 1514 N N . GLN A 1 184 ? -11.399 17.862 16.577 1.00 74.88 184 GLN A N 1
ATOM 1515 C CA . GLN A 1 184 ? -12.710 18.478 16.824 1.00 74.88 184 GLN A CA 1
ATOM 1516 C C . GLN A 1 184 ? -13.677 17.528 17.548 1.00 74.88 184 GLN A C 1
ATOM 1518 O O . GLN A 1 184 ? -14.437 17.966 18.410 1.00 74.88 184 GLN A O 1
ATOM 1523 N N 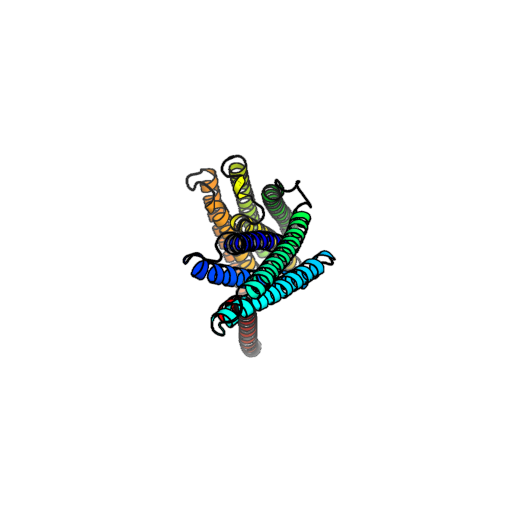. ARG A 1 185 ? -13.631 16.224 17.243 1.00 69.19 185 ARG A N 1
ATOM 1524 C CA . ARG A 1 185 ? -14.448 15.198 17.920 1.00 69.19 185 ARG A CA 1
ATOM 1525 C C . ARG A 1 185 ? -13.883 14.777 19.286 1.00 69.19 185 ARG A C 1
ATOM 1527 O O . ARG A 1 185 ? -14.640 14.305 20.128 1.00 69.19 185 ARG A O 1
ATOM 1534 N N . SER A 1 186 ? -12.584 14.972 19.530 1.00 59.00 186 SER A N 1
ATOM 1535 C CA . SER A 1 186 ? -11.853 14.465 20.705 1.00 59.00 186 SER A CA 1
ATOM 1536 C C . SER A 1 186 ? -12.073 15.229 22.015 1.00 59.00 186 SER A C 1
ATOM 1538 O O . SER A 1 186 ? -11.533 14.808 23.035 1.00 59.00 186 SER A O 1
ATOM 1540 N N . ALA A 1 187 ? -12.855 16.315 22.038 1.00 56.22 187 ALA A N 1
ATOM 1541 C CA . ALA A 1 187 ? -13.007 17.161 23.230 1.00 56.22 187 ALA A CA 1
ATOM 1542 C C . ALA A 1 187 ? -13.523 16.419 24.487 1.00 56.22 187 ALA A C 1
ATOM 1544 O O . ALA A 1 187 ? -13.324 16.917 25.590 1.00 56.22 187 ALA A O 1
ATOM 1545 N N . ASN A 1 188 ? -14.137 15.234 24.339 1.00 53.78 188 ASN A N 1
ATOM 1546 C CA . ASN A 1 188 ? -14.779 14.499 25.436 1.00 53.78 188 ASN A CA 1
ATOM 1547 C C . ASN A 1 188 ? -14.397 12.999 25.545 1.00 53.78 188 ASN A C 1
ATOM 1549 O O . ASN A 1 188 ? -15.070 12.285 26.284 1.00 53.78 188 ASN A O 1
ATOM 1553 N N . ASN A 1 189 ? -13.404 12.473 24.806 1.00 60.22 189 ASN A N 1
ATOM 1554 C CA . ASN A 1 189 ? -13.160 11.016 24.761 1.00 60.22 189 ASN A CA 1
ATOM 1555 C C . ASN A 1 189 ? -11.673 10.632 24.560 1.00 60.22 189 ASN A C 1
ATOM 1557 O O . ASN A 1 189 ? -11.061 11.013 23.563 1.00 60.22 189 ASN A O 1
ATOM 1561 N N . GLU A 1 190 ? -11.118 9.839 25.484 1.00 61.59 190 GLU A N 1
ATOM 1562 C CA . GLU A 1 190 ? -9.723 9.355 25.505 1.00 61.59 190 GLU A CA 1
ATOM 1563 C C . GLU A 1 190 ? -9.378 8.457 24.298 1.00 61.59 190 GLU A C 1
ATOM 1565 O O . GLU A 1 190 ? -8.289 8.561 23.727 1.00 61.59 190 GLU A O 1
ATOM 1570 N N . TYR A 1 191 ? -10.346 7.684 23.791 1.00 61.50 191 TYR A N 1
ATOM 1571 C CA . TYR A 1 191 ? -10.181 6.865 22.581 1.00 61.50 191 TYR A CA 1
ATOM 1572 C C . TYR A 1 191 ? -9.889 7.700 21.327 1.00 61.50 191 TYR A C 1
ATOM 1574 O O . TYR A 1 191 ? -9.150 7.275 20.437 1.00 61.50 191 TYR A O 1
ATOM 1582 N N . LEU A 1 192 ? -10.441 8.913 21.248 1.00 65.19 192 LEU A N 1
ATOM 1583 C CA . LEU A 1 192 ? -10.206 9.824 20.126 1.00 65.19 192 LEU A CA 1
ATOM 1584 C C . LEU A 1 192 ? -8.805 10.458 20.175 1.00 65.19 192 LEU A C 1
ATOM 1586 O O . LEU A 1 192 ? -8.250 10.786 19.123 1.00 65.19 192 LEU A O 1
ATOM 1590 N N . GLN A 1 193 ? -8.193 10.550 21.360 1.00 64.12 193 GLN A N 1
ATOM 1591 C CA . GLN A 1 193 ? -6.815 11.015 21.513 1.00 64.12 193 GLN A CA 1
ATOM 1592 C C . GLN A 1 193 ? -5.818 9.963 21.008 1.00 64.12 193 GLN A C 1
ATOM 1594 O O . GLN A 1 193 ? -4.887 10.301 20.275 1.00 64.12 193 GLN A O 1
ATOM 1599 N N . VAL A 1 194 ? -6.058 8.681 21.302 1.00 66.31 194 VAL A N 1
ATOM 1600 C CA . VAL A 1 194 ? -5.261 7.566 20.763 1.00 66.31 194 VAL A CA 1
ATOM 1601 C C . VAL A 1 194 ? -5.375 7.489 19.237 1.00 66.31 194 VAL A C 1
ATOM 1603 O O . VAL A 1 194 ? -4.366 7.315 18.553 1.00 66.31 194 VAL A O 1
ATOM 1606 N N . ASN A 1 195 ? -6.570 7.717 18.684 1.00 80.50 195 ASN A N 1
ATOM 1607 C CA . ASN A 1 195 ? -6.762 7.780 17.234 1.00 80.50 195 ASN A CA 1
ATOM 1608 C C . ASN A 1 195 ? -5.955 8.917 16.591 1.00 80.50 195 ASN A C 1
ATOM 1610 O O . ASN A 1 195 ? -5.354 8.704 15.541 1.00 80.50 195 ASN A O 1
ATOM 1614 N N . SER A 1 196 ? -5.868 10.091 17.227 1.00 82.56 196 SER A N 1
ATOM 1615 C CA . SER A 1 196 ? -5.068 11.203 16.693 1.00 82.56 196 SER A CA 1
ATOM 1616 C C . SER A 1 196 ? -3.574 10.869 16.579 1.00 82.56 196 SER A C 1
ATOM 1618 O O . SER A 1 196 ? -2.966 11.170 15.557 1.00 82.56 196 SER A O 1
ATOM 1620 N N . LEU A 1 197 ? -3.015 10.145 17.555 1.00 87.44 197 LEU A N 1
ATOM 1621 C CA . LEU A 1 197 ? -1.617 9.704 17.526 1.00 87.44 197 LEU A CA 1
ATOM 1622 C C . LEU A 1 197 ? -1.350 8.681 16.408 1.00 87.44 197 LEU A C 1
ATOM 1624 O O . LEU A 1 197 ? -0.295 8.711 15.775 1.00 87.44 197 LEU A O 1
ATOM 1628 N N . ILE A 1 198 ? -2.301 7.775 16.157 1.00 90.94 198 ILE A N 1
ATOM 1629 C CA . ILE A 1 198 ? -2.207 6.808 15.054 1.00 90.94 198 ILE A CA 1
ATOM 1630 C C . ILE A 1 198 ? -2.214 7.541 13.710 1.00 90.94 198 ILE A C 1
ATOM 1632 O O . ILE A 1 198 ? -1.407 7.218 12.840 1.00 90.94 198 ILE A O 1
ATOM 1636 N N . LEU A 1 199 ? -3.100 8.528 13.542 1.00 91.62 199 LEU A N 1
ATOM 1637 C CA . LEU A 1 199 ? -3.170 9.329 12.320 1.00 91.62 199 LEU A CA 1
ATOM 1638 C C . LEU A 1 199 ? -1.884 10.130 12.087 1.00 91.62 199 LEU A C 1
ATOM 1640 O O . LEU A 1 199 ? -1.411 10.167 10.953 1.00 91.62 199 LEU A O 1
ATOM 1644 N N . ASP A 1 200 ? -1.289 10.695 13.143 1.00 91.75 200 ASP A N 1
ATOM 1645 C CA . ASP A 1 200 ? 0.014 11.367 13.064 1.00 91.75 200 ASP A CA 1
ATOM 1646 C C . ASP A 1 200 ? 1.104 10.382 12.586 1.00 91.75 200 ASP A C 1
ATOM 1648 O O . ASP A 1 200 ? 1.832 10.674 11.639 1.00 91.75 200 ASP A O 1
ATOM 1652 N N . CYS A 1 201 ? 1.148 9.159 13.136 1.00 93.88 201 CYS A N 1
ATOM 1653 C CA . CYS A 1 201 ? 2.090 8.121 12.692 1.00 93.88 201 CYS A CA 1
ATOM 1654 C C . CYS A 1 201 ? 1.865 7.683 11.230 1.00 93.88 201 CYS A C 1
ATOM 1656 O O . CYS A 1 201 ? 2.827 7.370 10.524 1.00 93.88 201 CYS A O 1
ATOM 1658 N N . CYS A 1 202 ? 0.610 7.625 10.767 1.00 94.12 202 CYS A N 1
ATOM 1659 C CA . CYS A 1 202 ? 0.285 7.351 9.363 1.00 94.12 202 CYS A CA 1
ATOM 1660 C C . CYS A 1 202 ? 0.766 8.483 8.444 1.00 94.12 202 CYS A C 1
ATOM 1662 O O . CYS A 1 202 ? 1.328 8.205 7.384 1.00 94.12 202 CYS A O 1
ATOM 1664 N N . SER A 1 203 ? 0.585 9.740 8.864 1.00 94.19 203 SER A N 1
ATOM 1665 C CA . SER A 1 203 ? 1.070 10.913 8.132 1.00 94.19 203 SER A CA 1
ATOM 1666 C C . SER A 1 203 ? 2.598 10.902 8.018 1.00 94.19 203 SER A C 1
ATOM 1668 O O . SER A 1 203 ? 3.136 10.978 6.913 1.00 94.19 203 SER A O 1
ATOM 1670 N N . ASP A 1 204 ? 3.306 10.668 9.129 1.00 94.88 204 ASP A N 1
ATOM 1671 C CA . ASP A 1 204 ? 4.773 10.563 9.163 1.00 94.88 204 ASP A CA 1
ATOM 1672 C C . ASP A 1 204 ? 5.301 9.469 8.222 1.00 94.88 204 ASP A C 1
ATOM 1674 O O . ASP A 1 204 ? 6.302 9.655 7.519 1.00 94.88 204 ASP A O 1
ATOM 1678 N N . LEU A 1 205 ? 4.621 8.317 8.181 1.00 95.62 205 LEU A N 1
ATOM 1679 C CA . LEU A 1 205 ? 4.953 7.238 7.257 1.00 95.62 205 LEU A CA 1
ATOM 1680 C C . LEU A 1 205 ? 4.781 7.684 5.801 1.00 95.62 205 LEU A C 1
ATOM 1682 O O . LEU A 1 205 ? 5.702 7.493 5.005 1.00 95.62 205 LEU A O 1
ATOM 1686 N N . LEU A 1 206 ? 3.650 8.294 5.443 1.00 94.50 206 LEU A N 1
ATOM 1687 C CA . LEU A 1 206 ? 3.400 8.746 4.073 1.00 94.50 206 LEU A CA 1
ATOM 1688 C C . LEU A 1 206 ? 4.339 9.868 3.629 1.00 94.50 206 LEU A C 1
ATOM 1690 O O . LEU A 1 206 ? 4.780 9.849 2.482 1.00 94.50 206 LEU A O 1
ATOM 1694 N N . LEU A 1 207 ? 4.723 10.780 4.523 1.00 94.94 207 LEU A N 1
ATOM 1695 C CA . LEU A 1 207 ? 5.744 11.795 4.246 1.00 94.94 207 LEU A CA 1
ATOM 1696 C C . LEU A 1 207 ? 7.091 11.153 3.888 1.00 94.94 207 LEU A C 1
ATOM 1698 O O . LEU A 1 207 ? 7.717 11.518 2.890 1.00 94.94 207 LEU A O 1
ATOM 1702 N N . CYS A 1 208 ? 7.515 10.144 4.655 1.00 95.75 208 CYS A N 1
ATOM 1703 C CA . CYS A 1 208 ? 8.745 9.402 4.368 1.00 95.75 208 CYS A CA 1
ATOM 1704 C C . CYS A 1 208 ? 8.660 8.630 3.043 1.00 95.75 208 CYS A C 1
ATOM 1706 O O . CYS A 1 208 ? 9.633 8.580 2.288 1.00 95.75 208 CYS A O 1
ATOM 1708 N N . VAL A 1 209 ? 7.500 8.036 2.745 1.00 95.62 209 VAL A N 1
ATOM 1709 C CA . VAL A 1 209 ? 7.245 7.317 1.488 1.00 95.62 209 VAL A CA 1
ATOM 1710 C C . VAL A 1 209 ? 7.243 8.281 0.296 1.00 95.62 209 VAL A C 1
ATOM 1712 O O . VAL A 1 209 ? 7.835 7.967 -0.734 1.00 95.62 209 VAL A O 1
ATOM 1715 N N . GLY A 1 210 ? 6.657 9.471 0.439 1.00 94.62 210 GLY A N 1
ATOM 1716 C CA . GLY A 1 210 ? 6.660 10.517 -0.586 1.00 94.62 210 GLY A CA 1
ATOM 1717 C C . GLY A 1 210 ? 8.068 11.002 -0.926 1.00 94.62 210 GLY A C 1
ATOM 1718 O O . GLY A 1 210 ? 8.430 11.069 -2.101 1.00 94.62 210 GLY A O 1
ATOM 1719 N N . GLU A 1 211 ? 8.904 11.257 0.086 1.00 95.12 211 GLU A N 1
ATOM 1720 C CA . GLU A 1 211 ? 10.314 11.611 -0.128 1.00 95.12 211 GLU A CA 1
ATOM 1721 C C . GLU A 1 211 ? 11.091 10.465 -0.800 1.00 95.12 211 GLU A C 1
ATOM 1723 O O . GLU A 1 211 ? 11.930 10.718 -1.664 1.00 95.12 211 GLU A O 1
ATOM 1728 N N . LEU A 1 212 ? 10.795 9.202 -0.469 1.00 95.56 212 LEU A N 1
ATOM 1729 C CA . LEU A 1 212 ? 11.414 8.042 -1.119 1.00 95.56 212 LEU A CA 1
ATOM 1730 C C . LEU A 1 212 ? 11.062 7.967 -2.609 1.00 95.56 212 LEU A C 1
ATOM 1732 O O . LEU A 1 212 ? 11.952 7.758 -3.435 1.00 95.56 212 LEU A O 1
ATOM 1736 N N . VAL A 1 213 ? 9.783 8.141 -2.958 1.00 94.69 213 VAL A N 1
ATOM 1737 C CA . VAL A 1 213 ? 9.318 8.131 -4.356 1.00 94.69 213 VAL A CA 1
ATOM 1738 C C . VAL A 1 213 ? 9.981 9.259 -5.141 1.00 94.69 213 VAL A C 1
ATOM 1740 O O . VAL A 1 213 ? 10.544 9.001 -6.202 1.00 94.69 213 VAL A O 1
ATOM 1743 N N . LYS A 1 214 ? 10.035 10.467 -4.573 1.00 93.75 214 LYS A N 1
ATOM 1744 C CA . LYS A 1 214 ? 10.704 11.623 -5.181 1.00 93.75 214 LYS A CA 1
ATOM 1745 C C . LYS A 1 214 ? 12.201 11.390 -5.408 1.00 93.75 214 LYS A C 1
ATOM 1747 O O . LYS A 1 214 ? 12.734 11.701 -6.466 1.00 93.75 214 LYS A O 1
ATOM 1752 N N . GLN A 1 215 ? 12.906 10.810 -4.438 1.00 92.62 215 GLN A N 1
ATOM 1753 C CA . GLN A 1 215 ? 14.322 10.464 -4.614 1.00 92.62 215 GLN A CA 1
ATOM 1754 C C . GLN A 1 215 ? 14.522 9.378 -5.679 1.00 92.62 215 GLN A C 1
ATOM 1756 O O . GLN A 1 215 ? 15.489 9.422 -6.438 1.00 92.62 215 GLN A O 1
ATOM 1761 N N . SER A 1 216 ? 13.609 8.408 -5.754 1.00 91.62 216 SER A N 1
ATOM 1762 C CA . SER A 1 216 ? 13.625 7.367 -6.783 1.00 91.62 216 SER A CA 1
ATOM 1763 C C . SER A 1 216 ? 13.393 7.946 -8.184 1.00 91.62 216 SER A C 1
ATOM 1765 O O . SER A 1 216 ? 14.060 7.524 -9.125 1.00 91.62 216 SER A O 1
ATOM 1767 N N . GLU A 1 217 ? 12.501 8.926 -8.317 1.00 90.44 217 GLU A N 1
ATOM 1768 C CA . GLU A 1 217 ? 12.252 9.682 -9.549 1.00 90.44 217 GLU A CA 1
ATOM 1769 C C . GLU A 1 217 ? 13.498 10.459 -10.000 1.00 90.44 217 GLU A C 1
ATOM 1771 O O . GLU A 1 217 ? 13.939 10.301 -11.136 1.00 90.44 217 GLU A O 1
ATOM 1776 N N . MET A 1 218 ? 14.146 11.203 -9.093 1.00 89.00 218 MET A N 1
ATOM 1777 C CA . MET A 1 218 ? 15.391 11.927 -9.397 1.00 89.00 218 MET A CA 1
ATOM 1778 C C . MET A 1 218 ? 16.484 10.992 -9.930 1.00 89.00 218 MET A C 1
ATOM 1780 O O . MET A 1 218 ? 17.148 11.292 -10.918 1.00 89.00 218 MET A O 1
ATOM 1784 N N . ILE A 1 219 ? 16.638 9.814 -9.317 1.00 88.19 219 ILE A N 1
ATOM 1785 C CA . ILE A 1 219 ? 17.596 8.802 -9.780 1.00 88.19 219 ILE A CA 1
ATOM 1786 C C . ILE A 1 219 ? 17.240 8.294 -11.185 1.00 88.19 219 ILE A C 1
ATOM 1788 O O . ILE A 1 219 ? 18.131 8.021 -11.988 1.00 88.19 219 ILE A O 1
ATOM 1792 N N . GLN A 1 220 ? 15.955 8.140 -11.501 1.00 86.06 220 GLN A N 1
ATOM 1793 C CA . GLN A 1 220 ? 15.513 7.703 -12.828 1.00 86.06 220 GLN A CA 1
ATOM 1794 C C . GLN A 1 220 ? 15.728 8.780 -13.894 1.00 86.06 220 GLN A C 1
ATOM 1796 O O . GLN A 1 220 ? 16.082 8.438 -15.027 1.00 86.06 220 GLN A O 1
ATOM 1801 N N . GLN A 1 221 ? 15.569 10.052 -13.526 1.00 83.69 221 GLN A N 1
ATOM 1802 C CA . GLN A 1 221 ? 15.873 11.198 -14.378 1.00 83.69 221 GLN A CA 1
ATOM 1803 C C . GLN A 1 221 ? 17.375 11.269 -14.694 1.00 83.69 221 GLN A C 1
ATOM 1805 O O . GLN A 1 221 ? 17.740 11.319 -15.867 1.00 83.69 221 GLN A O 1
ATOM 1810 N N . ASP A 1 222 ? 18.244 11.107 -13.691 1.00 82.88 222 ASP A N 1
ATOM 1811 C CA . ASP A 1 222 ? 19.700 11.019 -13.896 1.00 82.88 222 ASP A CA 1
ATOM 1812 C C . ASP A 1 222 ? 20.081 9.862 -14.846 1.00 82.88 222 ASP A C 1
ATOM 1814 O O . ASP A 1 222 ? 20.976 9.985 -15.688 1.00 82.88 222 ASP A O 1
ATOM 1818 N N . ILE A 1 223 ? 19.387 8.719 -14.745 1.00 77.31 223 ILE A N 1
ATOM 1819 C CA . ILE A 1 223 ? 19.579 7.573 -15.651 1.00 77.31 223 ILE A CA 1
ATOM 1820 C C . ILE A 1 223 ? 19.125 7.909 -17.081 1.00 77.31 223 ILE A C 1
ATOM 1822 O O . ILE A 1 223 ? 19.758 7.450 -18.032 1.00 77.31 223 ILE A O 1
ATOM 1826 N N . LYS A 1 224 ? 18.049 8.689 -17.251 1.00 72.75 224 LYS A N 1
ATOM 1827 C CA . LYS A 1 224 ? 17.537 9.126 -18.563 1.00 72.75 224 LYS A CA 1
ATOM 1828 C C . LYS A 1 224 ? 18.527 10.054 -19.267 1.00 72.75 224 LYS A C 1
ATOM 1830 O O . LYS A 1 224 ? 18.767 9.883 -20.462 1.00 72.75 224 LYS A O 1
ATOM 1835 N N . ASP A 1 225 ? 19.125 10.981 -18.524 1.00 71.94 225 ASP A N 1
ATOM 1836 C CA . ASP A 1 225 ? 20.066 11.973 -19.056 1.00 71.94 225 ASP A CA 1
ATOM 1837 C C . ASP A 1 225 ? 21.432 11.352 -19.413 1.00 71.94 225 ASP A C 1
ATOM 1839 O O . ASP A 1 225 ? 22.160 11.841 -20.284 1.00 71.94 225 ASP A O 1
ATOM 1843 N N . SER A 1 226 ? 21.766 10.204 -18.814 1.00 67.56 226 SER A N 1
ATOM 1844 C CA . SER A 1 226 ? 22.907 9.384 -19.218 1.00 67.56 226 SER A CA 1
ATOM 1845 C C . SER A 1 226 ? 22.607 8.642 -20.532 1.00 67.56 226 SER A C 1
ATOM 1847 O O . SER A 1 226 ? 22.031 7.556 -20.552 1.00 67.56 226 SER A O 1
ATOM 1849 N N . SER A 1 227 ? 23.007 9.235 -21.662 1.00 55.00 227 SER A N 1
ATOM 1850 C CA . SER A 1 227 ? 22.754 8.753 -23.039 1.00 55.00 227 SER A CA 1
ATOM 1851 C C . SER A 1 227 ? 23.062 7.268 -23.327 1.00 55.00 227 SER A C 1
ATOM 1853 O O . SER A 1 227 ? 22.447 6.684 -24.217 1.00 55.00 227 SER A O 1
ATOM 1855 N N . THR A 1 228 ? 23.945 6.618 -22.565 1.00 54.25 228 THR A N 1
ATOM 1856 C CA . THR A 1 228 ? 24.244 5.176 -22.660 1.00 54.25 228 THR A CA 1
ATOM 1857 C C . THR A 1 228 ? 23.192 4.272 -22.011 1.00 54.25 228 THR A C 1
ATOM 1859 O O . THR A 1 228 ? 23.179 3.074 -22.291 1.00 54.25 228 THR A O 1
ATOM 1862 N N . LEU A 1 229 ? 22.313 4.810 -21.155 1.00 52.94 229 LEU A N 1
ATOM 1863 C CA . LEU A 1 229 ? 21.291 4.057 -20.422 1.00 52.94 229 LEU A CA 1
ATOM 1864 C C . LEU A 1 229 ? 19.847 4.292 -20.927 1.00 52.94 229 LEU A C 1
ATOM 1866 O O . LEU A 1 229 ? 18.922 3.580 -20.532 1.00 52.94 229 LEU A O 1
ATOM 1870 N N . SER A 1 230 ? 19.644 5.234 -21.849 1.00 52.25 230 SER A N 1
ATOM 1871 C CA . SER A 1 230 ? 18.325 5.534 -22.432 1.00 52.25 230 SER A CA 1
ATOM 1872 C C . SER A 1 230 ? 17.742 4.359 -23.241 1.00 52.25 230 SER A C 1
ATOM 1874 O O . SER A 1 230 ? 16.537 4.103 -23.206 1.00 52.25 230 SER A O 1
ATOM 1876 N N . GLU A 1 231 ? 18.600 3.525 -23.848 1.00 56.62 231 GLU A N 1
ATOM 1877 C CA . GLU A 1 231 ? 18.195 2.274 -24.511 1.00 56.62 231 GLU A CA 1
ATOM 1878 C C . GLU A 1 231 ? 17.526 1.248 -23.576 1.00 56.62 231 GLU A C 1
ATOM 1880 O O . GLU A 1 231 ? 16.986 0.250 -24.059 1.00 56.62 231 GLU A O 1
ATOM 1885 N N . PHE A 1 232 ? 17.553 1.441 -22.252 1.00 54.75 232 PHE A N 1
ATOM 1886 C CA . PHE A 1 232 ? 16.976 0.492 -21.297 1.00 54.75 232 PHE A CA 1
ATOM 1887 C C . PHE A 1 232 ? 15.519 0.770 -20.949 1.00 54.75 232 PHE A C 1
ATOM 1889 O O . PHE A 1 232 ? 14.829 -0.176 -20.560 1.00 54.75 232 PHE A O 1
ATOM 1896 N N . TYR A 1 233 ? 15.027 1.990 -21.181 1.00 63.00 233 TYR A N 1
ATOM 1897 C CA . TYR A 1 233 ? 13.603 2.331 -21.109 1.00 63.00 233 TYR A CA 1
ATOM 1898 C C . TYR A 1 233 ? 12.844 1.857 -22.355 1.00 63.00 233 TYR A C 1
ATOM 1900 O O . TYR A 1 233 ? 11.879 2.483 -22.777 1.00 63.00 233 TYR A O 1
ATOM 1908 N N . LYS A 1 234 ? 13.284 0.751 -22.969 1.00 62.97 234 LYS A N 1
ATOM 1909 C CA . LYS A 1 234 ? 12.556 0.106 -24.057 1.00 62.97 234 LYS A CA 1
ATOM 1910 C C . LYS A 1 234 ? 11.208 -0.376 -23.514 1.00 62.97 234 LYS A C 1
ATOM 1912 O O . LYS A 1 234 ? 11.185 -1.015 -22.450 1.00 62.97 234 LYS A O 1
ATOM 1917 N N . PRO A 1 235 ? 10.103 -0.129 -24.239 1.00 51.69 235 PRO A N 1
ATOM 1918 C CA . PRO A 1 235 ? 8.834 -0.741 -23.891 1.00 51.69 235 PRO A CA 1
ATOM 1919 C C . PRO A 1 235 ? 9.057 -2.256 -23.782 1.00 51.69 235 PRO A C 1
ATOM 1921 O O . PRO A 1 235 ? 9.714 -2.852 -24.637 1.00 51.69 235 PRO A O 1
ATOM 1924 N N . HIS A 1 236 ? 8.554 -2.861 -22.699 1.00 52.84 236 HIS A N 1
ATOM 1925 C CA . HIS A 1 236 ? 8.659 -4.295 -22.369 1.00 52.84 236 HIS A CA 1
ATOM 1926 C C . HIS A 1 236 ? 9.934 -4.799 -21.665 1.00 52.84 236 HIS A C 1
ATOM 1928 O O . HIS A 1 236 ? 10.112 -6.011 -21.520 1.00 52.84 236 HIS A O 1
ATOM 1934 N N . ASN A 1 237 ? 10.791 -3.925 -21.134 1.00 70.31 237 ASN A N 1
ATOM 1935 C CA . ASN A 1 237 ? 11.876 -4.361 -20.251 1.00 70.31 237 ASN A CA 1
ATOM 1936 C C . ASN A 1 237 ? 11.335 -4.857 -18.886 1.00 70.31 237 ASN A C 1
ATOM 1938 O O . ASN A 1 237 ? 10.581 -4.156 -18.210 1.00 70.31 237 ASN A O 1
ATOM 1942 N N . ARG A 1 238 ? 11.744 -6.061 -18.440 1.00 77.56 238 ARG A N 1
ATOM 1943 C CA . ARG A 1 238 ? 11.333 -6.647 -17.143 1.00 77.56 238 ARG A CA 1
ATOM 1944 C C . ARG A 1 238 ? 11.696 -5.754 -15.953 1.00 77.56 238 ARG A C 1
ATOM 1946 O O . ARG A 1 238 ? 10.949 -5.707 -14.982 1.00 77.56 238 ARG A O 1
ATOM 1953 N N . TRP A 1 239 ? 12.817 -5.038 -16.038 1.00 81.56 239 TRP A N 1
ATOM 1954 C CA . TRP A 1 239 ? 13.235 -4.070 -15.025 1.00 81.56 239 TRP A CA 1
ATOM 1955 C C . TRP A 1 239 ? 12.285 -2.865 -14.966 1.00 81.56 239 TRP A C 1
ATOM 1957 O O . TRP A 1 239 ? 11.782 -2.545 -13.894 1.00 81.56 239 TRP A O 1
ATOM 1967 N N . THR A 1 240 ? 11.958 -2.275 -16.120 1.00 78.94 240 THR A N 1
ATOM 1968 C CA . THR A 1 240 ? 10.989 -1.174 -16.250 1.00 78.94 240 THR A CA 1
ATOM 1969 C C . THR A 1 240 ? 9.605 -1.556 -15.725 1.00 78.94 240 THR A C 1
ATOM 1971 O O . THR A 1 240 ? 9.008 -0.798 -14.968 1.00 78.94 240 THR A O 1
ATOM 1974 N N . ASN A 1 241 ? 9.118 -2.755 -16.053 1.00 81.44 241 ASN A N 1
ATOM 1975 C CA . ASN A 1 241 ? 7.841 -3.254 -15.537 1.00 81.44 241 ASN A CA 1
ATOM 1976 C C . ASN A 1 241 ? 7.865 -3.472 -14.018 1.00 81.44 241 ASN A C 1
ATOM 1978 O O . ASN A 1 241 ? 6.884 -3.169 -13.346 1.00 81.44 241 ASN A O 1
ATOM 1982 N N . GLY A 1 242 ? 8.977 -3.970 -13.468 1.00 85.19 242 GLY A N 1
ATOM 1983 C CA . GLY A 1 242 ? 9.141 -4.127 -12.021 1.00 85.19 242 GLY A CA 1
ATOM 1984 C C . GLY A 1 242 ? 9.130 -2.787 -11.286 1.00 85.19 242 GLY A C 1
ATOM 1985 O O . GLY A 1 242 ? 8.476 -2.658 -10.256 1.00 85.19 242 GLY A O 1
ATOM 1986 N N . LEU A 1 243 ? 9.791 -1.776 -11.853 1.00 87.44 243 LEU A N 1
ATOM 1987 C CA . LEU A 1 243 ? 9.817 -0.418 -11.316 1.00 87.44 243 LEU A CA 1
ATOM 1988 C C . LEU A 1 243 ? 8.428 0.241 -11.347 1.00 87.44 243 LEU A C 1
ATOM 1990 O O . LEU A 1 243 ? 7.967 0.756 -10.330 1.00 87.44 243 LEU A O 1
ATOM 1994 N N . LEU A 1 244 ? 7.739 0.153 -12.489 1.00 87.31 244 LEU A N 1
ATOM 1995 C CA . LEU A 1 244 ? 6.378 0.662 -12.677 1.00 87.31 244 LEU A CA 1
ATOM 1996 C C . LEU A 1 244 ? 5.382 -0.016 -11.725 1.00 87.31 244 LEU A C 1
ATOM 1998 O O . LEU A 1 244 ? 4.555 0.643 -11.104 1.00 87.31 244 LEU A O 1
ATOM 2002 N N . SER A 1 245 ? 5.469 -1.343 -11.592 1.00 88.69 245 SER A N 1
ATOM 2003 C CA . SER A 1 245 ? 4.602 -2.107 -10.694 1.00 88.69 245 SER A CA 1
ATOM 2004 C C . SER A 1 245 ? 4.850 -1.754 -9.231 1.00 88.69 245 SER A C 1
ATOM 2006 O O . SER A 1 245 ? 3.891 -1.628 -8.478 1.00 88.69 245 SER A O 1
ATOM 2008 N N . ALA A 1 246 ? 6.111 -1.586 -8.823 1.00 91.12 246 ALA A N 1
ATOM 2009 C CA . ALA A 1 246 ? 6.433 -1.204 -7.454 1.00 91.12 246 ALA A CA 1
ATOM 2010 C C . ALA A 1 246 ? 5.872 0.187 -7.117 1.00 91.12 246 ALA A C 1
ATOM 2012 O O . ALA A 1 246 ? 5.259 0.348 -6.065 1.00 91.12 246 ALA A O 1
ATOM 2013 N N . ALA A 1 247 ? 6.005 1.161 -8.026 1.00 91.81 247 ALA A N 1
ATOM 2014 C CA . ALA A 1 247 ? 5.429 2.498 -7.856 1.00 91.81 247 ALA A CA 1
ATOM 2015 C C . ALA A 1 247 ? 3.896 2.454 -7.717 1.00 91.81 247 ALA A C 1
ATOM 2017 O O . ALA A 1 247 ? 3.352 2.971 -6.741 1.00 91.81 247 ALA A O 1
ATOM 2018 N N . LYS A 1 248 ? 3.212 1.713 -8.601 1.00 90.25 248 LYS A N 1
ATOM 2019 C CA . LYS A 1 248 ? 1.758 1.482 -8.521 1.00 90.25 248 LYS A CA 1
ATOM 2020 C C . LYS A 1 248 ? 1.314 0.919 -7.179 1.00 90.25 248 LYS A C 1
ATOM 2022 O O . LYS A 1 248 ? 0.358 1.420 -6.593 1.00 90.25 248 LYS A O 1
ATOM 2027 N N . CYS A 1 249 ? 2.000 -0.114 -6.690 1.00 91.00 249 CYS A N 1
ATOM 2028 C CA . CYS A 1 249 ? 1.678 -0.728 -5.403 1.00 91.00 249 CYS A CA 1
ATOM 2029 C C . CYS A 1 249 ? 1.850 0.262 -4.243 1.00 91.00 249 CYS A C 1
ATOM 2031 O O . CYS A 1 249 ? 1.021 0.282 -3.338 1.00 91.00 249 CYS A O 1
ATOM 2033 N N . VAL A 1 250 ? 2.878 1.121 -4.283 1.00 94.50 250 VAL A N 1
ATOM 2034 C CA . VAL A 1 250 ? 3.075 2.174 -3.273 1.00 94.50 250 VAL A CA 1
ATOM 2035 C C . VAL A 1 250 ? 1.913 3.175 -3.286 1.00 94.50 250 VAL A C 1
ATOM 2037 O O . VAL A 1 250 ? 1.351 3.461 -2.228 1.00 94.50 250 VAL A O 1
ATOM 2040 N N . GLY A 1 251 ? 1.510 3.665 -4.463 1.00 91.75 251 GLY A N 1
ATOM 2041 C CA . GLY A 1 251 ? 0.390 4.606 -4.593 1.00 91.75 251 GLY A CA 1
ATOM 2042 C C . GLY A 1 251 ? -0.953 3.998 -4.173 1.00 91.75 251 GLY A C 1
ATOM 2043 O O . GLY A 1 251 ? -1.711 4.610 -3.422 1.00 91.75 251 GLY A O 1
ATOM 2044 N N . ALA A 1 252 ? -1.226 2.758 -4.589 1.00 90.62 252 ALA A N 1
ATOM 2045 C CA . ALA A 1 252 ? -2.417 2.021 -4.170 1.00 90.62 252 ALA A CA 1
ATOM 2046 C C . ALA A 1 252 ? -2.443 1.796 -2.650 1.00 90.62 252 ALA A C 1
ATOM 2048 O O . ALA A 1 252 ? -3.477 2.004 -2.015 1.00 90.62 252 ALA A O 1
ATOM 2049 N N . GLY A 1 253 ? -1.298 1.442 -2.058 1.00 91.50 253 GLY A N 1
ATOM 2050 C CA . GLY A 1 253 ? -1.165 1.263 -0.616 1.00 91.50 253 GLY A CA 1
ATOM 2051 C C . GLY A 1 253 ? -1.479 2.537 0.172 1.00 91.50 253 GLY A C 1
ATOM 2052 O O . GLY A 1 253 ? -2.177 2.473 1.184 1.00 91.50 253 GLY A O 1
ATOM 2053 N N . ALA A 1 254 ? -1.037 3.700 -0.320 1.00 94.00 254 ALA A N 1
ATOM 2054 C CA . ALA A 1 254 ? -1.349 4.995 0.285 1.00 94.00 254 ALA A CA 1
ATOM 2055 C C . ALA A 1 254 ? -2.860 5.293 0.276 1.00 94.00 254 ALA A C 1
ATOM 2057 O O . ALA A 1 254 ? -3.412 5.678 1.307 1.00 94.00 254 ALA A O 1
ATOM 2058 N N . ASN A 1 255 ? -3.548 5.036 -0.841 1.00 92.75 255 ASN A N 1
ATOM 2059 C CA . ASN A 1 255 ? -5.001 5.217 -0.936 1.00 92.75 255 ASN A CA 1
ATOM 2060 C C . ASN A 1 255 ? -5.760 4.294 0.029 1.00 92.75 255 ASN A C 1
ATOM 2062 O O . ASN A 1 255 ? -6.615 4.753 0.784 1.00 92.75 255 ASN A O 1
ATOM 2066 N N . VAL A 1 256 ? -5.401 3.007 0.075 1.00 92.88 256 VAL A N 1
ATOM 2067 C CA . VAL A 1 256 ? -6.025 2.038 0.994 1.00 92.88 256 VAL A CA 1
ATOM 2068 C C . VAL A 1 256 ? -5.774 2.420 2.458 1.00 92.88 256 VAL A C 1
ATOM 2070 O O . VAL A 1 256 ? -6.660 2.275 3.300 1.00 92.88 256 VAL A O 1
ATOM 2073 N N . MET A 1 257 ? -4.592 2.950 2.784 1.00 94.19 257 MET A N 1
ATOM 2074 C CA . MET A 1 257 ? -4.288 3.433 4.134 1.00 94.19 257 MET A CA 1
ATOM 2075 C C . MET A 1 257 ? -5.204 4.598 4.545 1.00 94.19 257 MET A C 1
ATOM 2077 O O . MET A 1 257 ? -5.688 4.610 5.679 1.00 94.19 257 MET A O 1
ATOM 2081 N N . VAL A 1 258 ? -5.497 5.529 3.630 1.00 93.75 258 VAL A N 1
ATOM 2082 C CA . VAL A 1 258 ? -6.458 6.624 3.855 1.00 93.75 258 VAL A CA 1
ATOM 2083 C C . VAL A 1 258 ? -7.872 6.092 4.054 1.00 93.75 258 VAL A C 1
ATOM 2085 O O . VAL A 1 258 ? -8.550 6.523 4.981 1.00 93.75 258 VAL A O 1
ATOM 2088 N N . GLU A 1 259 ? -8.322 5.142 3.231 1.00 91.56 259 GLU A N 1
ATOM 2089 C CA . GLU A 1 259 ? -9.659 4.544 3.360 1.00 91.56 259 GLU A CA 1
ATOM 2090 C C . GLU A 1 259 ? -9.858 3.878 4.727 1.00 91.56 259 GLU A C 1
ATOM 2092 O O . GLU A 1 259 ? -10.901 4.040 5.367 1.00 91.56 259 GLU A O 1
ATOM 2097 N N . ILE A 1 260 ? -8.842 3.151 5.201 1.00 90.19 260 ILE A N 1
ATOM 2098 C CA . ILE A 1 260 ? -8.865 2.521 6.524 1.00 90.19 260 ILE A CA 1
ATOM 2099 C C . ILE A 1 260 ? -8.905 3.594 7.620 1.00 90.19 260 ILE A C 1
ATOM 2101 O O . ILE A 1 260 ? -9.711 3.487 8.545 1.00 90.19 260 ILE A O 1
ATOM 2105 N N . ALA A 1 261 ? -8.074 4.634 7.517 1.00 90.06 261 ALA A N 1
ATOM 2106 C CA . ALA A 1 261 ? -8.026 5.724 8.489 1.00 90.06 261 ALA A CA 1
ATOM 2107 C C . ALA A 1 261 ? -9.341 6.522 8.559 1.00 90.06 261 ALA A C 1
ATOM 2109 O O . ALA A 1 261 ? -9.846 6.786 9.650 1.00 90.06 261 ALA A O 1
ATOM 2110 N N . ASP A 1 262 ? -9.937 6.843 7.410 1.00 88.56 262 ASP A N 1
ATOM 2111 C CA . ASP A 1 262 ? -11.230 7.524 7.307 1.00 88.56 262 ASP A CA 1
ATOM 2112 C C . ASP A 1 262 ? -12.352 6.706 7.956 1.00 88.56 262 ASP A C 1
ATOM 2114 O O . ASP A 1 262 ? -13.184 7.235 8.701 1.00 88.56 262 ASP A O 1
ATOM 2118 N N . 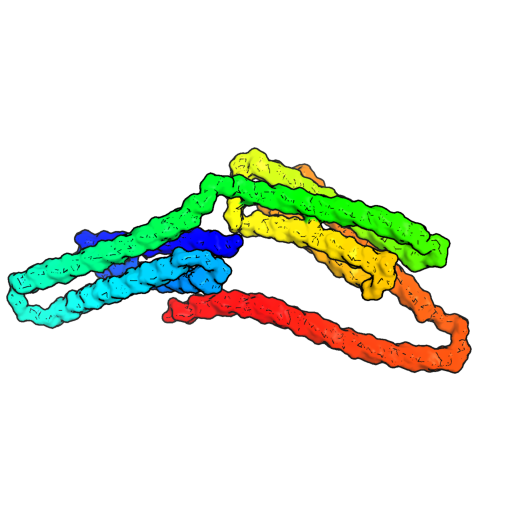ALA A 1 263 ? -12.347 5.389 7.737 1.00 86.81 263 ALA A N 1
ATOM 2119 C CA . ALA A 1 263 ? -13.327 4.500 8.337 1.00 86.81 263 ALA A CA 1
ATOM 2120 C C . ALA A 1 263 ? -13.191 4.417 9.869 1.00 86.81 263 ALA A C 1
ATOM 2122 O O . ALA A 1 263 ? -14.213 4.416 10.559 1.00 86.81 263 ALA A O 1
ATOM 2123 N N . ILE A 1 264 ? -11.958 4.420 10.394 1.00 84.38 264 ILE A N 1
ATOM 2124 C CA . ILE A 1 264 ? -11.678 4.454 11.839 1.00 84.38 264 ILE A CA 1
ATOM 2125 C C . ILE A 1 264 ? -12.187 5.765 12.459 1.00 84.38 264 ILE A C 1
ATOM 2127 O O . ILE A 1 264 ? -12.894 5.741 13.466 1.00 84.38 264 ILE A O 1
ATOM 2131 N N . VAL A 1 265 ? -11.894 6.913 11.840 1.00 82.81 265 VAL A N 1
ATOM 2132 C CA . VAL A 1 265 ? -12.307 8.244 12.335 1.00 82.81 265 VAL A CA 1
ATOM 2133 C C . VAL A 1 265 ? -13.820 8.463 12.233 1.00 82.81 265 VAL A C 1
ATOM 2135 O O . VAL A 1 265 ? -14.414 9.157 13.062 1.00 82.81 265 VAL A O 1
ATOM 2138 N N . SER A 1 266 ? -14.461 7.851 11.237 1.00 80.00 266 SER A N 1
ATOM 2139 C CA . SER A 1 266 ? -15.915 7.878 11.046 1.00 80.00 266 SER A CA 1
ATOM 2140 C C . SER A 1 266 ? -16.682 6.958 12.004 1.00 80.00 266 SER A C 1
ATOM 2142 O O . SER A 1 266 ? -17.912 6.955 11.979 1.00 80.00 266 SER A O 1
ATOM 2144 N N . GLY A 1 267 ? -15.994 6.155 12.823 1.00 72.94 267 GLY A N 1
ATOM 2145 C CA . GLY A 1 267 ? -16.631 5.205 13.738 1.00 72.94 267 GLY A CA 1
ATOM 2146 C C . GLY A 1 267 ? -17.309 4.025 13.034 1.00 72.94 267 GLY A C 1
ATOM 2147 O O . GLY A 1 267 ? -18.194 3.394 13.612 1.00 72.94 267 GLY A O 1
ATOM 2148 N N . LYS A 1 268 ? -16.925 3.720 11.785 1.00 74.75 268 LYS A N 1
ATOM 2149 C CA . LYS A 1 268 ? -17.330 2.470 11.124 1.00 74.75 268 LYS A CA 1
ATOM 2150 C C . LYS A 1 268 ? -16.605 1.309 11.813 1.00 74.75 268 LYS A C 1
ATOM 2152 O O . LYS A 1 268 ? -15.474 1.481 12.260 1.00 74.75 268 LYS A O 1
ATOM 2157 N N . ASP A 1 269 ? -17.232 0.131 11.876 1.00 69.19 269 ASP A N 1
ATOM 2158 C CA . ASP A 1 269 ? -16.642 -1.066 12.499 1.00 69.19 269 ASP A CA 1
ATOM 2159 C C . ASP A 1 269 ? -15.474 -1.613 11.656 1.00 69.19 269 ASP A C 1
ATOM 2161 O O . ASP A 1 269 ? -15.602 -2.548 10.860 1.00 69.19 269 ASP A O 1
ATOM 2165 N N . VAL A 1 270 ? -14.323 -0.949 11.769 1.00 77.75 270 VAL A N 1
ATOM 2166 C CA . VAL A 1 270 ? -13.079 -1.288 11.088 1.00 77.75 270 VAL A CA 1
ATOM 2167 C C . VAL A 1 270 ? -12.015 -1.614 12.121 1.00 77.75 270 VAL A C 1
ATOM 2169 O O . VAL A 1 270 ? -11.696 -0.835 13.014 1.00 77.75 270 VAL A O 1
ATOM 2172 N N . LYS A 1 271 ? -11.443 -2.805 11.956 1.00 84.00 271 LYS A N 1
ATOM 2173 C CA . LYS A 1 271 ? -10.361 -3.341 12.777 1.00 84.00 271 LYS A CA 1
ATOM 2174 C C . LYS A 1 271 ? -9.077 -2.527 12.606 1.00 84.00 271 LYS A C 1
ATOM 2176 O O . LYS A 1 271 ? -8.582 -2.402 11.482 1.00 84.00 271 LYS A O 1
ATOM 2181 N N . LEU A 1 272 ? -8.515 -2.050 13.718 1.00 86.38 272 LEU A N 1
ATOM 2182 C CA . LEU A 1 272 ? -7.236 -1.329 13.762 1.00 86.38 272 LEU A CA 1
ATOM 2183 C C . LEU A 1 272 ? -6.083 -2.172 13.192 1.00 86.38 272 LEU A C 1
ATOM 2185 O O . LEU A 1 272 ? -5.149 -1.645 12.597 1.00 86.38 272 LEU A O 1
ATOM 2189 N N . GLU A 1 273 ? -6.180 -3.497 13.272 1.00 89.44 273 GLU A N 1
ATOM 2190 C CA . GLU A 1 273 ? -5.226 -4.453 12.714 1.00 89.44 273 GLU A CA 1
ATOM 2191 C C . GLU A 1 273 ? -5.055 -4.311 11.196 1.00 89.44 273 GLU A C 1
ATOM 2193 O O . GLU A 1 273 ? -3.998 -4.652 10.665 1.00 89.44 273 GLU A O 1
ATOM 2198 N N . ARG A 1 274 ? -6.047 -3.760 10.480 1.00 90.88 274 ARG A N 1
ATOM 2199 C CA . ARG A 1 274 ? -5.898 -3.462 9.049 1.00 90.88 274 ARG A CA 1
ATOM 2200 C C . ARG A 1 274 ? -4.821 -2.406 8.794 1.00 90.88 274 ARG A C 1
ATOM 2202 O O . ARG A 1 274 ? -4.114 -2.537 7.799 1.00 90.88 274 ARG A O 1
ATOM 2209 N N . LEU A 1 275 ? -4.632 -1.436 9.702 1.00 92.56 275 LEU A N 1
ATOM 2210 C CA . LEU A 1 275 ? -3.536 -0.459 9.616 1.00 92.56 275 LEU A CA 1
ATOM 2211 C C . LEU A 1 275 ? -2.161 -1.130 9.730 1.00 92.56 275 LEU A C 1
ATOM 2213 O O . LEU A 1 275 ? -1.221 -0.737 9.043 1.00 92.56 275 LEU A O 1
ATOM 2217 N N . ILE A 1 276 ? -2.046 -2.186 10.542 1.00 93.44 276 ILE A N 1
ATOM 2218 C CA . ILE A 1 276 ? -0.805 -2.964 10.655 1.00 93.44 276 ILE A CA 1
ATOM 2219 C C . ILE A 1 276 ? -0.490 -3.628 9.313 1.00 93.44 276 ILE A C 1
ATOM 2221 O O . ILE A 1 276 ? 0.624 -3.487 8.814 1.00 93.44 276 ILE A O 1
ATOM 2225 N N . VAL A 1 277 ? -1.467 -4.307 8.709 1.00 93.31 277 VAL A N 1
ATOM 2226 C CA . VAL A 1 277 ? -1.270 -5.025 7.439 1.00 93.31 277 VAL A CA 1
ATOM 2227 C C . VAL A 1 277 ? -0.890 -4.064 6.312 1.00 93.31 277 VAL A C 1
ATOM 2229 O O . VAL A 1 277 ? 0.126 -4.280 5.655 1.00 93.31 277 VAL A O 1
ATOM 2232 N N . ILE A 1 278 ? -1.638 -2.970 6.131 1.00 94.31 278 ILE A N 1
ATOM 2233 C CA . ILE A 1 278 ? -1.356 -2.015 5.050 1.00 94.31 278 ILE A CA 1
ATOM 2234 C C . ILE A 1 278 ? -0.010 -1.303 5.244 1.00 94.31 278 ILE A C 1
ATOM 2236 O O . ILE A 1 278 ? 0.718 -1.093 4.279 1.00 94.31 278 ILE A O 1
ATOM 2240 N N . SER A 1 279 ? 0.388 -1.000 6.487 1.00 94.75 279 SER A N 1
ATOM 2241 C CA . SER A 1 279 ? 1.704 -0.405 6.759 1.00 94.75 279 SER A CA 1
ATOM 2242 C C . SER A 1 279 ? 2.858 -1.331 6.351 1.00 94.75 279 SER A C 1
ATOM 2244 O O . SER A 1 279 ? 3.849 -0.879 5.776 1.00 94.75 279 SER A O 1
ATOM 2246 N N . GLN A 1 280 ? 2.708 -2.642 6.567 1.00 93.69 280 GLN A N 1
ATOM 2247 C CA . GLN A 1 280 ? 3.685 -3.646 6.139 1.00 93.69 280 GLN A CA 1
ATOM 2248 C C . GLN A 1 280 ? 3.716 -3.796 4.615 1.00 93.69 280 GLN A C 1
ATOM 2250 O O . GLN A 1 280 ? 4.792 -3.953 4.038 1.00 93.69 280 GLN A O 1
ATOM 2255 N N . GLU A 1 281 ? 2.560 -3.719 3.958 1.00 92.94 281 GLU A N 1
ATOM 2256 C CA . GLU A 1 281 ? 2.452 -3.775 2.499 1.00 92.94 281 GLU A CA 1
ATOM 2257 C C . GLU A 1 281 ? 3.112 -2.560 1.825 1.00 92.94 281 GLU A C 1
ATOM 2259 O O . GLU A 1 281 ? 3.864 -2.726 0.859 1.00 92.94 281 GLU A O 1
ATOM 2264 N N . ILE A 1 282 ? 2.935 -1.354 2.377 1.00 94.19 282 ILE A N 1
ATOM 2265 C CA . ILE A 1 282 ? 3.641 -0.144 1.925 1.00 94.19 282 ILE A CA 1
ATOM 2266 C C . ILE A 1 282 ? 5.157 -0.290 2.131 1.00 94.19 282 ILE A C 1
ATOM 2268 O O . ILE A 1 282 ? 5.937 0.001 1.221 1.00 94.19 282 ILE A O 1
ATOM 2272 N N . ALA A 1 283 ? 5.610 -0.793 3.283 1.00 94.81 283 ALA A N 1
ATOM 2273 C CA . ALA A 1 283 ? 7.034 -1.032 3.537 1.00 94.81 283 ALA A CA 1
ATOM 2274 C C . ALA A 1 283 ? 7.643 -2.079 2.581 1.00 94.81 283 ALA A C 1
ATOM 2276 O O . ALA A 1 283 ? 8.766 -1.921 2.092 1.00 94.81 283 ALA A O 1
ATOM 2277 N N . ALA A 1 284 ? 6.899 -3.138 2.256 1.00 93.31 284 ALA A N 1
ATOM 2278 C CA . ALA A 1 284 ? 7.322 -4.134 1.277 1.00 93.31 284 ALA A CA 1
ATOM 2279 C C . ALA A 1 284 ? 7.400 -3.534 -0.137 1.00 93.31 284 ALA A C 1
ATOM 2281 O O . ALA A 1 284 ? 8.402 -3.723 -0.829 1.00 93.31 284 ALA A O 1
ATOM 2282 N N . SER A 1 285 ? 6.392 -2.760 -0.542 1.00 93.62 285 SER A N 1
ATOM 2283 C CA . SER A 1 285 ? 6.320 -2.126 -1.866 1.00 93.62 285 SER A CA 1
ATOM 2284 C C . SER A 1 285 ? 7.413 -1.070 -2.059 1.00 93.62 285 SER A C 1
ATOM 2286 O O . SER A 1 285 ? 8.071 -1.034 -3.098 1.00 93.62 285 SER A O 1
ATOM 2288 N N . THR A 1 286 ? 7.703 -0.270 -1.029 1.00 94.69 286 THR A N 1
ATOM 2289 C CA . THR A 1 286 ? 8.828 0.681 -1.048 1.00 94.69 286 THR A CA 1
ATOM 2290 C C . THR A 1 286 ? 10.180 -0.029 -1.085 1.00 94.69 286 THR A C 1
ATOM 2292 O O . THR A 1 286 ? 11.081 0.404 -1.800 1.00 94.69 286 THR A O 1
ATOM 2295 N N . THR A 1 287 ? 10.330 -1.167 -0.400 1.00 93.88 287 THR A N 1
ATOM 2296 C CA . THR A 1 287 ? 11.543 -1.996 -0.499 1.00 93.88 287 THR A CA 1
ATOM 2297 C C . THR A 1 287 ? 11.722 -2.545 -1.914 1.00 93.88 287 THR A C 1
ATOM 2299 O O . THR A 1 287 ? 12.836 -2.527 -2.442 1.00 93.88 287 THR A O 1
ATOM 2302 N N . GLN A 1 288 ? 10.640 -2.999 -2.555 1.00 92.25 288 GLN A N 1
ATOM 2303 C CA . GLN A 1 288 ? 10.666 -3.428 -3.955 1.00 92.25 288 GLN A CA 1
ATOM 2304 C C . GLN A 1 288 ? 11.066 -2.278 -4.883 1.00 92.25 288 GLN A C 1
ATOM 2306 O O . GLN A 1 288 ? 11.918 -2.484 -5.746 1.00 92.25 288 GLN A O 1
ATOM 2311 N N . LEU A 1 289 ? 10.532 -1.072 -4.662 1.00 93.25 289 LEU A N 1
ATOM 2312 C CA . LEU A 1 289 ? 10.886 0.133 -5.414 1.00 93.25 289 LEU A CA 1
ATOM 2313 C C . LEU A 1 289 ? 12.384 0.451 -5.288 1.00 93.25 289 LEU A C 1
ATOM 2315 O O . LEU A 1 289 ? 13.072 0.563 -6.298 1.00 93.25 289 LEU A O 1
ATOM 2319 N N . VAL A 1 290 ? 12.932 0.486 -4.070 1.00 93.56 290 VAL A N 1
ATOM 2320 C CA . VAL A 1 290 ? 14.371 0.714 -3.829 1.00 93.56 290 VAL A CA 1
ATOM 2321 C C . VAL A 1 290 ? 15.228 -0.376 -4.474 1.00 93.56 290 VAL A C 1
ATOM 2323 O O . VAL A 1 290 ? 16.272 -0.086 -5.065 1.00 93.56 290 VAL A O 1
ATOM 2326 N N . CYS A 1 291 ? 14.798 -1.638 -4.384 1.00 90.81 291 CYS A N 1
ATOM 2327 C CA . CYS A 1 291 ? 15.499 -2.754 -5.014 1.00 90.81 291 CYS A CA 1
ATOM 2328 C C . CYS A 1 291 ? 15.496 -2.632 -6.539 1.00 90.81 291 CYS A C 1
ATOM 2330 O O . CYS A 1 291 ? 16.537 -2.869 -7.152 1.00 90.81 291 CYS A O 1
ATOM 2332 N N . ALA A 1 292 ? 14.364 -2.248 -7.136 1.00 88.56 292 ALA A N 1
ATOM 2333 C CA . ALA A 1 292 ? 14.247 -1.993 -8.564 1.00 88.56 292 ALA A CA 1
ATOM 2334 C C . ALA A 1 292 ? 15.174 -0.844 -8.980 1.00 88.56 292 ALA A C 1
ATOM 2336 O O . ALA A 1 292 ? 15.997 -1.036 -9.872 1.00 88.56 292 ALA A O 1
ATOM 2337 N N . THR A 1 293 ? 15.139 0.291 -8.279 1.00 88.44 293 THR A N 1
ATOM 2338 C CA . THR A 1 293 ? 16.008 1.447 -8.546 1.00 88.44 293 THR A CA 1
ATOM 2339 C C . THR A 1 293 ? 17.490 1.061 -8.470 1.00 88.44 293 THR A C 1
ATOM 2341 O O . THR A 1 293 ? 18.241 1.306 -9.410 1.00 88.44 293 THR A O 1
ATOM 2344 N N . ARG A 1 294 ? 17.907 0.308 -7.440 1.00 88.25 294 ARG A N 1
ATOM 2345 C CA . ARG A 1 294 ? 19.303 -0.133 -7.253 1.00 88.25 294 ARG A CA 1
ATOM 2346 C C . ARG A 1 294 ? 19.901 -0.876 -8.450 1.00 88.25 294 ARG A C 1
ATOM 2348 O O . ARG A 1 294 ? 21.092 -0.736 -8.698 1.00 88.25 294 ARG A O 1
ATOM 2355 N N . VAL A 1 295 ? 19.125 -1.691 -9.173 1.00 83.00 295 VAL A N 1
ATOM 2356 C CA . VAL A 1 295 ? 19.651 -2.574 -10.242 1.00 83.00 295 VAL A CA 1
ATOM 2357 C C . VAL A 1 295 ? 20.393 -1.799 -11.337 1.00 83.00 295 VAL A C 1
ATOM 2359 O O . VAL A 1 295 ? 21.277 -2.363 -11.984 1.00 83.00 295 VAL A O 1
ATOM 2362 N N . LYS A 1 296 ? 20.043 -0.528 -11.556 1.00 77.31 296 LYS A N 1
ATOM 2363 C CA . LYS A 1 296 ? 20.615 0.310 -12.619 1.00 77.31 296 LYS A CA 1
ATOM 2364 C C . LYS A 1 296 ? 21.254 1.603 -12.117 1.00 77.31 296 LYS A C 1
ATOM 2366 O O . LYS A 1 296 ? 21.712 2.397 -12.930 1.00 77.31 296 LYS A O 1
ATOM 2371 N N . THR A 1 297 ? 21.343 1.791 -10.804 1.00 78.62 297 THR A N 1
ATOM 2372 C CA . THR A 1 297 ? 21.992 2.955 -10.193 1.00 78.62 297 THR A CA 1
ATOM 2373 C C . THR A 1 297 ? 23.379 2.583 -9.684 1.00 78.62 297 THR A C 1
ATOM 2375 O O . THR A 1 297 ? 23.594 1.478 -9.186 1.00 78.62 297 THR A O 1
ATOM 2378 N N . ASN A 1 298 ? 24.333 3.513 -9.769 1.00 78.38 298 ASN A N 1
ATOM 2379 C CA . ASN A 1 298 ? 25.627 3.338 -9.117 1.00 78.38 298 ASN A CA 1
ATOM 2380 C C . ASN A 1 298 ? 25.424 3.285 -7.586 1.00 78.38 298 ASN A C 1
ATOM 2382 O O . ASN A 1 298 ? 24.957 4.275 -7.016 1.00 78.38 298 ASN A O 1
ATOM 2386 N N . PRO A 1 299 ? 25.793 2.185 -6.900 1.00 72.00 299 PRO A N 1
ATOM 2387 C CA . PRO A 1 299 ? 25.580 2.039 -5.460 1.00 72.00 299 PRO A CA 1
ATOM 2388 C C . PRO A 1 299 ? 26.398 3.024 -4.611 1.00 72.00 299 PRO A C 1
ATOM 2390 O O . PRO A 1 299 ? 26.109 3.180 -3.431 1.00 72.00 299 PRO A O 1
ATOM 2393 N N . ILE A 1 300 ? 27.405 3.681 -5.197 1.00 78.00 300 ILE A N 1
ATOM 2394 C CA . ILE A 1 300 ? 28.258 4.683 -4.537 1.00 78.00 300 ILE A CA 1
ATOM 2395 C C . ILE A 1 300 ? 27.694 6.107 -4.729 1.00 78.00 300 ILE A C 1
ATOM 2397 O O . ILE A 1 300 ? 28.203 7.062 -4.150 1.00 78.00 300 ILE A O 1
ATOM 2401 N N . SER A 1 301 ? 26.633 6.276 -5.528 1.00 85.12 301 SER A N 1
ATOM 2402 C CA . SER A 1 301 ? 26.013 7.587 -5.744 1.00 85.12 301 SER A CA 1
ATOM 2403 C C . SER A 1 301 ? 25.463 8.171 -4.436 1.00 85.12 301 SER A C 1
ATOM 2405 O O . SER A 1 301 ? 24.818 7.476 -3.642 1.00 85.12 301 SER A O 1
ATOM 2407 N N . GLU A 1 302 ? 25.670 9.474 -4.237 1.00 88.62 302 GLU A N 1
ATOM 2408 C CA . GLU A 1 302 ? 25.097 10.228 -3.119 1.00 88.62 302 GLU A CA 1
ATOM 2409 C C . GLU A 1 302 ? 23.561 10.149 -3.127 1.00 88.62 302 GLU A C 1
ATOM 2411 O O . GLU A 1 302 ? 22.950 9.895 -2.088 1.00 88.62 302 GLU A O 1
ATOM 2416 N N . MET A 1 303 ? 22.942 10.230 -4.313 1.00 86.62 303 MET A N 1
ATOM 2417 C CA . MET A 1 303 ? 21.488 10.101 -4.492 1.00 86.62 303 MET A CA 1
ATOM 2418 C C . MET A 1 303 ? 20.976 8.738 -4.010 1.00 86.62 303 MET A C 1
ATOM 2420 O O . MET A 1 303 ? 19.964 8.651 -3.316 1.00 86.62 303 MET A O 1
ATOM 2424 N N . PHE A 1 304 ? 21.709 7.663 -4.316 1.00 89.00 304 PHE A N 1
ATOM 2425 C CA . PHE A 1 304 ? 21.345 6.315 -3.878 1.00 89.00 304 PHE A CA 1
ATOM 2426 C C . PHE A 1 304 ? 21.550 6.119 -2.367 1.00 89.00 304 PHE A C 1
ATOM 2428 O O . PHE A 1 304 ? 20.740 5.470 -1.703 1.00 89.00 304 PHE A O 1
ATOM 2435 N N . THR A 1 305 ? 22.592 6.726 -1.796 1.00 91.38 305 THR A N 1
ATOM 2436 C CA . THR A 1 305 ? 22.831 6.719 -0.343 1.00 91.38 305 THR A CA 1
ATOM 2437 C C . THR A 1 305 ? 21.714 7.452 0.407 1.00 91.38 305 THR A C 1
ATOM 2439 O O . THR A 1 305 ? 21.253 6.987 1.459 1.00 91.38 305 THR A O 1
ATOM 2442 N N . LYS A 1 306 ? 21.219 8.563 -0.158 1.00 93.06 306 LYS A N 1
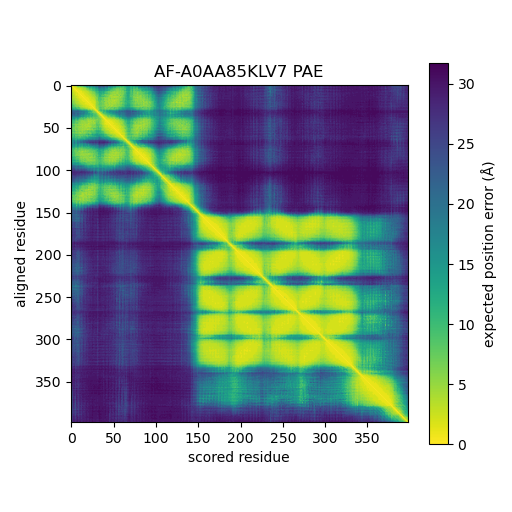ATOM 2443 C CA . LYS A 1 306 ? 20.043 9.281 0.348 1.00 93.06 306 LYS A CA 1
ATOM 2444 C C . LYS A 1 306 ? 18.795 8.390 0.302 1.00 93.06 306 LYS A C 1
ATOM 2446 O O . LYS A 1 306 ? 18.175 8.195 1.347 1.00 93.06 306 LYS A O 1
ATOM 2451 N N . LEU A 1 307 ? 18.535 7.734 -0.836 1.00 93.69 307 LEU A N 1
ATOM 2452 C CA . LEU A 1 307 ? 17.431 6.775 -1.009 1.00 93.69 307 LEU A CA 1
ATOM 2453 C C . LEU A 1 307 ? 17.471 5.646 0.027 1.00 93.69 307 LEU A C 1
ATOM 2455 O O . LEU A 1 307 ? 16.451 5.299 0.623 1.00 93.69 307 LEU A O 1
ATOM 2459 N N . GLN A 1 308 ? 18.652 5.089 0.294 1.00 93.25 308 GLN A N 1
ATOM 2460 C CA . GLN A 1 308 ? 18.819 4.037 1.294 1.00 93.25 308 GLN A CA 1
ATOM 2461 C C . GLN A 1 308 ? 18.548 4.541 2.719 1.00 93.25 308 GLN A C 1
ATOM 2463 O O . GLN A 1 308 ? 18.006 3.803 3.545 1.00 93.25 308 GLN A O 1
ATOM 2468 N N . THR A 1 309 ? 18.921 5.784 3.021 1.00 94.81 309 THR A N 1
ATOM 2469 C CA . THR A 1 309 ? 18.657 6.406 4.325 1.00 94.81 309 THR A CA 1
ATOM 2470 C C . THR A 1 309 ? 17.163 6.648 4.511 1.00 94.81 309 THR A C 1
ATOM 2472 O O . THR A 1 309 ? 16.603 6.233 5.523 1.00 94.81 309 THR A O 1
ATOM 2475 N N . THR A 1 310 ? 16.491 7.209 3.504 1.00 95.25 310 THR A N 1
ATOM 2476 C CA . THR A 1 310 ? 15.036 7.402 3.524 1.00 95.25 310 THR A CA 1
ATOM 2477 C C . THR A 1 310 ? 14.290 6.066 3.605 1.00 95.25 310 THR A C 1
ATOM 2479 O O . THR A 1 310 ? 13.341 5.946 4.371 1.00 95.25 310 THR A O 1
ATOM 2482 N N . SER A 1 311 ? 14.757 5.015 2.924 1.00 95.38 311 SER A N 1
ATOM 2483 C CA . SER A 1 311 ? 14.191 3.661 3.045 1.00 95.38 311 SER A CA 1
ATOM 2484 C C . SER A 1 311 ? 14.263 3.103 4.471 1.00 95.38 311 SER A C 1
ATOM 2486 O O . SER A 1 31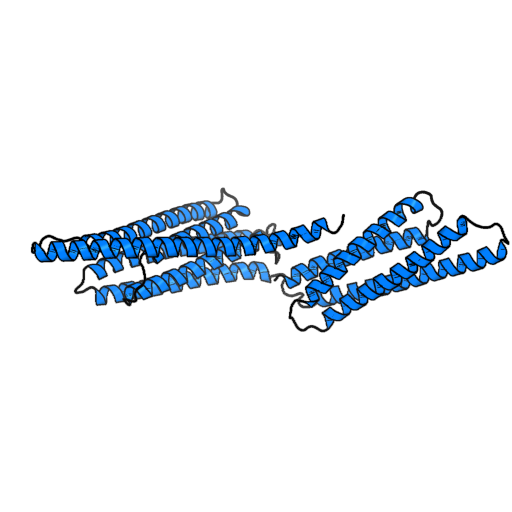1 ? 13.304 2.491 4.941 1.00 95.38 311 SER A O 1
ATOM 2488 N N . LYS A 1 312 ? 15.360 3.349 5.199 1.00 95.62 312 LYS A N 1
ATOM 2489 C CA . LYS A 1 312 ? 15.454 2.979 6.621 1.00 95.62 312 LYS A CA 1
ATOM 2490 C C . LYS A 1 312 ? 14.470 3.771 7.480 1.00 95.62 312 LYS A C 1
ATOM 2492 O O . LYS A 1 312 ? 13.892 3.196 8.400 1.00 95.62 312 LYS A O 1
ATOM 2497 N N . GLU A 1 313 ? 14.265 5.051 7.176 1.00 96.38 313 GLU A N 1
ATOM 2498 C CA . GLU A 1 313 ? 13.281 5.870 7.887 1.00 96.38 313 GLU A CA 1
ATOM 2499 C C . GLU A 1 313 ? 11.851 5.372 7.632 1.00 96.38 313 GLU A C 1
ATOM 2501 O O . GLU A 1 313 ? 11.095 5.224 8.584 1.00 96.38 313 GLU A O 1
ATOM 2506 N N . VAL A 1 314 ? 11.507 4.963 6.402 1.00 96.31 314 VAL A N 1
ATOM 2507 C CA . VAL A 1 314 ? 10.213 4.315 6.101 1.00 96.31 314 VAL A CA 1
ATOM 2508 C C . VAL A 1 314 ? 10.000 3.067 6.965 1.00 96.31 314 VAL A C 1
ATOM 2510 O O . VAL A 1 314 ? 8.934 2.903 7.563 1.00 96.31 314 VAL A O 1
ATOM 2513 N N . CYS A 1 315 ? 11.015 2.208 7.109 1.00 94.94 315 CYS A N 1
ATOM 2514 C CA . CYS A 1 315 ? 10.938 1.040 7.993 1.00 94.94 315 CYS A CA 1
ATOM 2515 C C . CYS A 1 315 ? 10.734 1.432 9.467 1.00 94.94 315 CYS A C 1
ATOM 2517 O O . CYS A 1 315 ? 9.973 0.777 10.182 1.00 94.94 315 CYS A O 1
ATOM 2519 N N . LYS A 1 316 ? 11.389 2.503 9.925 1.00 96.50 316 LYS A N 1
ATOM 2520 C CA . LYS A 1 316 ? 11.252 3.022 11.290 1.00 96.50 316 LYS A CA 1
ATOM 2521 C C . LYS A 1 316 ? 9.858 3.603 11.540 1.00 96.50 316 LYS A C 1
ATOM 2523 O O . LYS A 1 316 ? 9.233 3.225 12.528 1.00 96.50 316 LYS A O 1
ATOM 2528 N N . CYS A 1 317 ? 9.337 4.435 10.639 1.00 96.00 317 CYS A N 1
ATOM 2529 C CA . CYS A 1 317 ? 7.973 4.967 10.715 1.00 96.00 317 CYS A CA 1
ATOM 2530 C C . CYS A 1 317 ? 6.931 3.843 10.688 1.00 96.00 317 CYS A C 1
ATOM 2532 O O . CYS A 1 317 ? 6.003 3.847 11.492 1.00 96.00 317 CYS A O 1
ATOM 2534 N N . THR A 1 318 ? 7.137 2.820 9.853 1.00 96.31 318 THR A N 1
ATOM 2535 C CA . THR A 1 318 ? 6.287 1.618 9.825 1.00 96.31 318 THR A CA 1
ATOM 2536 C C . THR A 1 318 ? 6.294 0.905 11.180 1.00 96.31 318 THR A C 1
ATOM 2538 O O . THR A 1 318 ? 5.241 0.574 11.720 1.00 96.31 318 THR A O 1
ATOM 2541 N N . GLY A 1 319 ? 7.475 0.699 11.772 1.00 95.00 319 GLY A N 1
ATOM 2542 C CA . GLY A 1 319 ? 7.604 0.097 13.100 1.00 95.00 319 GLY A CA 1
ATOM 2543 C C . GLY A 1 319 ? 6.911 0.914 14.195 1.00 95.00 319 GLY A C 1
ATOM 2544 O O . GLY A 1 319 ? 6.205 0.345 15.029 1.00 95.00 319 GLY A O 1
ATOM 2545 N N . ASN A 1 320 ? 7.062 2.240 14.159 1.00 95.38 320 ASN A N 1
ATOM 2546 C CA . ASN A 1 320 ? 6.417 3.159 15.095 1.00 95.38 320 ASN A CA 1
ATOM 2547 C C . ASN A 1 320 ? 4.889 3.117 14.977 1.00 95.38 320 ASN A C 1
ATOM 2549 O O . ASN A 1 320 ? 4.212 2.996 15.998 1.00 95.38 320 ASN A O 1
ATOM 2553 N N . LEU A 1 321 ? 4.349 3.139 13.754 1.00 95.19 321 LEU A N 1
ATOM 2554 C CA . LEU A 1 321 ? 2.914 3.021 13.504 1.00 95.19 321 LEU A CA 1
ATOM 2555 C C . LEU A 1 321 ? 2.366 1.696 14.048 1.00 95.19 321 LEU A C 1
ATOM 2557 O O . LEU A 1 321 ? 1.387 1.693 14.789 1.00 95.19 321 LEU A O 1
ATOM 2561 N N . ILE A 1 322 ? 3.026 0.571 13.759 1.00 94.94 322 ILE A N 1
ATOM 2562 C CA . ILE A 1 322 ? 2.603 -0.743 14.268 1.00 94.94 322 ILE A CA 1
ATOM 2563 C C . ILE A 1 322 ? 2.625 -0.768 15.799 1.00 94.94 322 ILE A C 1
ATOM 2565 O O . ILE A 1 322 ? 1.706 -1.304 16.417 1.00 94.94 322 ILE A O 1
ATOM 2569 N N . ALA A 1 323 ? 3.656 -0.198 16.423 1.00 93.19 323 ALA A N 1
ATOM 2570 C CA . ALA A 1 323 ? 3.736 -0.107 17.876 1.00 93.19 323 ALA A CA 1
ATOM 2571 C C . ALA A 1 323 ? 2.615 0.769 18.459 1.00 93.19 323 ALA A C 1
ATOM 2573 O O . ALA A 1 323 ? 2.022 0.398 19.469 1.00 93.19 323 ALA A O 1
ATOM 2574 N N . CYS A 1 324 ? 2.298 1.897 17.818 1.00 91.88 324 CYS A N 1
ATOM 2575 C CA . CYS A 1 324 ? 1.201 2.780 18.211 1.00 91.88 324 CYS A CA 1
ATOM 2576 C C . CYS A 1 324 ? -0.154 2.061 18.128 1.00 91.88 324 CYS A C 1
ATOM 2578 O O . CYS A 1 324 ? -0.899 2.026 19.106 1.00 91.88 324 CYS A O 1
ATOM 2580 N N . VAL A 1 325 ? -0.426 1.393 17.005 1.00 92.06 325 VAL A N 1
ATOM 2581 C CA . VAL A 1 325 ? -1.667 0.638 16.794 1.00 92.06 325 VAL A CA 1
ATOM 2582 C C . VAL A 1 325 ? -1.799 -0.516 17.792 1.00 92.06 325 VAL A C 1
ATOM 2584 O O . VAL A 1 325 ? -2.870 -0.715 18.357 1.00 92.06 325 VAL A O 1
ATOM 2587 N N . LYS A 1 326 ? -0.719 -1.257 18.068 1.00 91.31 326 LYS A N 1
ATOM 2588 C CA . LYS A 1 326 ? -0.738 -2.326 19.081 1.00 91.31 326 LYS A CA 1
ATOM 2589 C C . LYS A 1 326 ? -1.046 -1.795 20.476 1.00 91.31 326 LYS A C 1
ATOM 2591 O O . LYS A 1 326 ? -1.908 -2.352 21.143 1.00 91.31 326 LYS A O 1
ATOM 2596 N N . LYS A 1 327 ? -0.411 -0.690 20.880 1.00 88.88 327 LYS A N 1
ATOM 2597 C CA . LYS A 1 327 ? -0.707 -0.031 22.160 1.00 88.88 327 LYS A CA 1
ATOM 2598 C C . LYS A 1 327 ? -2.167 0.407 22.251 1.00 88.88 327 LYS A C 1
ATOM 2600 O O . LYS A 1 327 ? -2.773 0.259 23.302 1.00 88.88 327 LYS A O 1
ATOM 2605 N N . ALA A 1 328 ? -2.740 0.910 21.158 1.00 85.44 328 ALA A N 1
ATOM 2606 C CA . ALA A 1 328 ? -4.150 1.288 21.109 1.00 85.44 328 ALA A CA 1
ATOM 2607 C C . ALA A 1 328 ? -5.091 0.087 21.294 1.00 85.44 328 ALA A C 1
ATOM 2609 O O . ALA A 1 328 ? -6.077 0.174 22.023 1.00 85.44 328 ALA A O 1
ATOM 2610 N N . ILE A 1 329 ? -4.766 -1.048 20.669 1.00 85.69 329 ILE A N 1
ATOM 2611 C CA . ILE A 1 329 ? -5.513 -2.302 20.833 1.00 85.69 329 ILE A CA 1
ATOM 2612 C C . ILE A 1 329 ? -5.390 -2.820 22.278 1.00 85.69 329 ILE A C 1
ATOM 2614 O O . ILE A 1 329 ? -6.390 -3.196 22.883 1.00 85.69 329 ILE A O 1
ATOM 2618 N N . GLU A 1 330 ? -4.184 -2.801 22.851 1.00 84.06 330 GLU A N 1
ATOM 2619 C CA . GLU A 1 330 ? -3.920 -3.224 24.235 1.00 84.06 330 GLU A CA 1
ATOM 2620 C C . GLU A 1 330 ? -4.641 -2.340 25.266 1.00 84.06 330 GLU A C 1
ATOM 2622 O O . GLU A 1 330 ? -5.214 -2.861 26.225 1.00 84.06 330 GLU A O 1
ATOM 2627 N N . ALA A 1 331 ? -4.669 -1.020 25.059 1.00 78.56 331 ALA A N 1
ATOM 2628 C CA . ALA A 1 331 ? -5.396 -0.086 25.918 1.00 78.56 331 ALA A CA 1
ATOM 2629 C C . ALA A 1 331 ? -6.903 -0.387 25.924 1.00 78.56 331 ALA A C 1
ATOM 2631 O O . ALA A 1 331 ? -7.498 -0.512 26.994 1.00 78.56 331 ALA A O 1
ATOM 2632 N N . LYS A 1 332 ? -7.492 -0.626 24.743 1.00 73.75 332 LYS A N 1
ATOM 2633 C CA . LYS A 1 332 ? -8.904 -1.014 24.616 1.00 73.75 332 LYS A CA 1
ATOM 2634 C C . LYS A 1 332 ? -9.219 -2.315 25.363 1.00 73.75 332 LYS A C 1
ATOM 2636 O O . LYS A 1 332 ? -10.232 -2.400 26.048 1.00 73.75 332 LYS A O 1
ATOM 2641 N N . HIS A 1 333 ? -8.349 -3.320 25.266 1.00 71.81 333 HIS A N 1
ATOM 2642 C CA . HIS A 1 333 ? -8.537 -4.565 26.014 1.00 71.81 333 HIS A CA 1
ATOM 2643 C C . HIS A 1 333 ? -8.364 -4.393 27.523 1.00 71.81 333 HIS A C 1
ATOM 2645 O O . HIS A 1 333 ? -9.022 -5.088 28.286 1.00 71.81 333 HIS A O 1
ATOM 2651 N N . THR A 1 334 ? -7.504 -3.480 27.973 1.00 68.75 334 THR A N 1
ATOM 2652 C CA . THR A 1 334 ? -7.298 -3.251 29.409 1.00 68.75 334 THR A CA 1
ATOM 2653 C C . THR A 1 334 ? -8.543 -2.640 30.060 1.00 68.75 334 THR A C 1
ATOM 2655 O O . THR A 1 334 ? -8.908 -3.055 31.156 1.00 68.75 334 THR A O 1
ATOM 2658 N N . GLU A 1 335 ? -9.238 -1.727 29.373 1.00 62.62 335 GLU A N 1
ATOM 2659 C CA . GLU A 1 335 ? -10.525 -1.183 29.837 1.00 62.62 335 GLU A CA 1
ATOM 2660 C C . GLU A 1 335 ? -11.648 -2.231 29.860 1.00 62.62 335 GLU A C 1
ATOM 2662 O O . GLU A 1 335 ? -12.469 -2.235 30.775 1.00 62.62 335 GLU A O 1
ATOM 2667 N N . GLU A 1 336 ? -11.669 -3.165 28.903 1.00 64.25 336 GLU A N 1
ATOM 2668 C CA . GLU A 1 336 ? -12.632 -4.281 28.893 1.00 64.25 336 GLU A CA 1
ATOM 2669 C C . GLU A 1 336 ? -12.428 -5.270 30.062 1.00 64.25 336 GLU A C 1
ATOM 2671 O O . GLU A 1 336 ? -13.347 -6.021 30.392 1.00 64.25 336 GLU A O 1
ATOM 2676 N N . LEU A 1 337 ? -11.250 -5.281 30.699 1.00 66.69 337 LEU A N 1
ATOM 2677 C CA . LEU A 1 337 ? -10.861 -6.232 31.749 1.00 66.69 337 LEU A CA 1
ATOM 2678 C C . LEU A 1 337 ? -10.966 -5.667 33.182 1.00 66.69 337 LEU A C 1
ATOM 2680 O O . LEU A 1 337 ? -10.493 -6.312 34.122 1.00 66.69 337 LEU A O 1
ATOM 2684 N N . ASP A 1 338 ? -11.567 -4.490 33.392 1.00 71.81 338 ASP A N 1
ATOM 2685 C CA . ASP A 1 338 ? -11.790 -3.967 34.748 1.00 71.81 338 ASP A CA 1
ATOM 2686 C C . ASP A 1 338 ? -12.978 -4.662 35.442 1.00 71.81 338 ASP A C 1
ATOM 2688 O O . ASP A 1 338 ? -14.151 -4.340 35.242 1.00 71.81 338 ASP A O 1
ATOM 2692 N N . PHE A 1 339 ? -12.662 -5.625 36.310 1.00 73.69 339 PHE A N 1
ATOM 2693 C CA . PHE A 1 339 ? -13.641 -6.394 37.089 1.00 73.69 339 PHE A CA 1
ATOM 2694 C C . PHE A 1 339 ? -13.896 -5.827 38.496 1.00 73.69 339 PHE A C 1
ATOM 2696 O O . PHE A 1 339 ? -14.633 -6.430 39.282 1.00 73.69 339 PHE A O 1
ATOM 2703 N N . SER A 1 340 ? -13.295 -4.683 38.840 1.00 77.62 340 SER A N 1
ATOM 2704 C CA . SER A 1 340 ? -13.200 -4.180 40.221 1.00 77.62 340 SER A CA 1
ATOM 2705 C C . SER A 1 340 ? -14.552 -3.838 40.863 1.00 77.62 340 SER A C 1
ATOM 2707 O O . SER A 1 340 ? -14.667 -3.806 42.088 1.00 77.62 340 SER A O 1
ATOM 2709 N N . CYS A 1 341 ? -15.589 -3.612 40.051 1.00 73.56 341 CYS A N 1
ATOM 2710 C CA . CYS A 1 341 ? -16.908 -3.145 40.491 1.00 73.56 341 CYS A CA 1
ATOM 2711 C C . CYS A 1 341 ? -18.019 -4.215 40.441 1.00 73.56 341 CYS A C 1
ATOM 2713 O O . CYS A 1 341 ? -19.201 -3.875 40.538 1.00 73.56 341 CYS A O 1
ATOM 2715 N N . LEU A 1 342 ? -17.687 -5.502 40.285 1.00 80.81 342 LEU A N 1
ATOM 2716 C CA . LEU A 1 342 ? -18.688 -6.563 40.114 1.00 80.81 342 LEU A CA 1
ATOM 2717 C C . LEU A 1 342 ? -19.083 -7.240 41.434 1.00 80.81 342 LEU A C 1
ATOM 2719 O O . LEU A 1 342 ? -18.249 -7.650 42.237 1.00 80.81 342 LEU A O 1
ATOM 2723 N N . THR A 1 343 ? -20.388 -7.446 41.631 1.00 85.56 343 THR A N 1
ATOM 2724 C CA . THR A 1 343 ? -20.898 -8.339 42.688 1.00 85.56 343 THR A CA 1
ATOM 2725 C C . THR A 1 343 ? -20.647 -9.810 42.332 1.00 85.56 343 THR A C 1
ATOM 2727 O O . THR A 1 343 ? -20.554 -10.160 41.157 1.00 85.56 343 THR A O 1
ATOM 2730 N N . LEU A 1 344 ? -20.611 -10.713 43.323 1.00 86.19 344 LEU A N 1
ATOM 2731 C CA . LEU A 1 344 ? -20.323 -12.147 43.115 1.00 86.19 344 LEU A CA 1
ATOM 2732 C C . LEU A 1 344 ? -21.188 -12.802 42.018 1.00 86.19 344 LEU A C 1
ATOM 2734 O O . LEU A 1 344 ? -20.695 -13.593 41.217 1.00 86.19 344 LEU A O 1
ATOM 2738 N N . THR A 1 345 ? -22.482 -12.478 41.970 1.00 85.44 345 THR A N 1
ATOM 2739 C CA . THR A 1 345 ? -23.408 -13.031 40.968 1.00 85.44 345 THR A CA 1
ATOM 2740 C C . THR A 1 345 ? -23.154 -12.453 39.574 1.00 85.44 345 THR A C 1
ATOM 2742 O O . THR A 1 345 ? -23.259 -13.180 38.589 1.00 85.44 345 THR A O 1
ATOM 2745 N N . GLN A 1 346 ? -22.798 -11.166 39.479 1.00 85.38 346 GLN A N 1
ATOM 2746 C CA . GLN A 1 346 ? -22.420 -10.539 38.209 1.00 85.38 346 GLN A CA 1
ATOM 2747 C C . GLN A 1 346 ? -21.097 -11.107 37.691 1.00 85.38 346 GLN A C 1
ATOM 2749 O O . GLN A 1 346 ? -21.021 -11.439 36.514 1.00 85.38 346 GLN A O 1
ATOM 2754 N N . ALA A 1 347 ? -20.111 -11.312 38.570 1.00 86.44 347 ALA A N 1
ATOM 2755 C CA . ALA A 1 347 ? -18.838 -11.934 38.220 1.00 86.44 347 ALA A CA 1
ATOM 2756 C C . ALA A 1 347 ? -19.035 -13.350 37.653 1.00 86.44 347 ALA A C 1
ATOM 2758 O O . ALA A 1 347 ? -18.504 -13.656 36.594 1.00 86.44 347 ALA A O 1
ATOM 2759 N N . LYS A 1 348 ? -19.877 -14.187 38.282 1.00 88.00 348 LYS A N 1
ATOM 2760 C CA . LYS A 1 348 ? -20.203 -15.528 37.755 1.00 88.00 348 LYS A CA 1
ATOM 2761 C C . LYS A 1 348 ? -20.934 -15.499 36.413 1.00 88.00 348 LYS A C 1
ATOM 2763 O O . LYS A 1 348 ? -20.682 -16.346 35.565 1.00 88.00 348 LYS A O 1
ATOM 2768 N N . ARG A 1 349 ? -21.868 -14.561 36.216 1.00 86.81 349 ARG A N 1
ATOM 2769 C CA . ARG A 1 349 ? -22.544 -14.406 34.917 1.00 86.81 349 ARG A CA 1
ATOM 2770 C C . ARG A 1 349 ? -21.537 -14.014 33.836 1.00 86.81 349 ARG A C 1
ATOM 2772 O O . ARG A 1 349 ? -21.523 -14.632 32.780 1.00 86.81 349 ARG A O 1
ATOM 2779 N N . MET A 1 350 ? -20.685 -13.040 34.139 1.00 84.56 350 MET A N 1
ATOM 2780 C CA . MET A 1 350 ? -19.655 -12.560 33.227 1.00 84.56 350 MET A CA 1
ATOM 2781 C C . MET A 1 350 ? -18.612 -13.642 32.921 1.00 84.56 350 MET A C 1
ATOM 2783 O O . MET A 1 350 ? -18.204 -13.774 31.777 1.00 84.56 350 MET A O 1
ATOM 2787 N N . GLU A 1 351 ? -18.236 -14.474 33.896 1.00 88.69 351 GLU A N 1
ATOM 2788 C CA . GLU A 1 351 ? -17.366 -15.638 33.679 1.00 88.69 351 GLU A CA 1
ATOM 2789 C C . GLU A 1 351 ? -17.946 -16.581 32.615 1.00 88.69 351 GLU A C 1
ATOM 2791 O O . GLU A 1 351 ? -17.247 -16.964 31.679 1.00 88.69 351 GLU A O 1
ATOM 2796 N N . VAL A 1 352 ? -19.237 -16.913 32.718 1.00 92.50 352 VAL A N 1
ATOM 2797 C CA . VAL A 1 352 ? -19.920 -17.764 31.732 1.00 92.50 352 VAL A CA 1
ATOM 2798 C C . VAL A 1 352 ? -20.000 -17.076 30.367 1.00 92.50 352 VAL A C 1
ATOM 2800 O O . VAL A 1 352 ? -19.745 -17.715 29.349 1.00 92.50 352 VAL A O 1
ATOM 2803 N N . GLU A 1 353 ? -20.308 -15.779 30.320 1.00 88.31 353 GLU A N 1
ATOM 2804 C CA . GLU A 1 353 ? -20.337 -15.004 29.069 1.00 88.31 353 GLU A CA 1
ATOM 2805 C C . GLU A 1 353 ? -18.958 -14.960 28.389 1.00 88.31 353 GLU A C 1
ATOM 2807 O O . GLU A 1 353 ? -18.861 -15.165 27.178 1.00 88.31 353 GLU A O 1
ATOM 2812 N N . LEU A 1 354 ? -17.879 -14.782 29.158 1.00 88.00 354 LEU A N 1
ATOM 2813 C CA . LEU A 1 354 ? -16.503 -14.830 28.659 1.00 88.00 354 LEU A CA 1
ATOM 2814 C C . LEU A 1 354 ? -16.133 -16.230 28.154 1.00 88.00 354 LEU A C 1
ATOM 2816 O O . LEU A 1 354 ? -15.528 -16.346 27.091 1.00 88.00 354 LEU A O 1
ATOM 2820 N N . GLN A 1 355 ? -16.533 -17.296 28.854 1.00 92.56 355 GLN A N 1
ATOM 2821 C CA . GLN A 1 355 ? -16.336 -18.675 28.390 1.00 92.56 355 GLN A CA 1
ATOM 2822 C C . GLN A 1 355 ? -17.056 -18.941 27.062 1.00 92.56 355 GLN A C 1
ATOM 2824 O O . GLN A 1 355 ? -16.467 -19.524 26.151 1.00 92.56 355 GLN A O 1
ATOM 2829 N N . VAL A 1 356 ? -18.298 -18.471 26.910 1.00 93.75 356 VAL A N 1
ATOM 2830 C CA . VAL A 1 356 ? -19.018 -18.543 25.629 1.00 93.75 356 VAL A CA 1
ATOM 2831 C C . VAL A 1 356 ? -18.265 -17.757 24.555 1.00 93.75 356 VAL A C 1
ATOM 2833 O O . VAL A 1 356 ? -18.079 -18.261 23.446 1.00 93.75 356 VAL A O 1
ATOM 2836 N N . LYS A 1 357 ? -17.756 -16.563 24.886 1.00 89.56 357 LYS A N 1
ATOM 2837 C CA . LYS A 1 357 ? -17.012 -15.743 23.928 1.00 89.56 357 LYS A CA 1
ATOM 2838 C C . LYS A 1 357 ? -15.710 -16.394 23.466 1.00 89.56 357 LYS A C 1
ATOM 2840 O O . LYS A 1 357 ? -15.375 -16.293 22.286 1.00 89.56 357 LYS A O 1
ATOM 2845 N N . ILE A 1 358 ? -15.005 -17.087 24.361 1.00 94.19 358 ILE A N 1
ATOM 2846 C CA . ILE A 1 358 ? -13.816 -17.882 24.026 1.00 94.19 358 ILE A CA 1
ATOM 2847 C C . ILE A 1 358 ? -14.174 -18.932 22.969 1.00 94.19 358 ILE A C 1
ATOM 2849 O O . ILE A 1 358 ? -13.530 -18.976 21.923 1.00 94.19 358 ILE A O 1
ATOM 2853 N N . ILE A 1 359 ? -15.244 -19.701 23.184 1.00 95.12 359 ILE A N 1
ATOM 2854 C CA . ILE A 1 359 ? -15.681 -20.750 22.247 1.00 95.12 359 ILE A CA 1
ATOM 2855 C C . ILE A 1 359 ? -16.032 -20.158 20.871 1.00 95.12 359 ILE A C 1
ATOM 2857 O O . ILE A 1 359 ? -15.641 -20.700 19.831 1.00 95.12 359 ILE A O 1
ATOM 2861 N N . GLU A 1 360 ? -16.738 -19.023 20.836 1.00 92.94 360 GLU A N 1
ATOM 2862 C CA . GLU A 1 360 ? -17.047 -18.318 19.584 1.00 92.94 360 GLU A CA 1
ATOM 2863 C C . GLU A 1 360 ? -15.780 -17.880 18.837 1.00 92.94 360 GLU A C 1
ATOM 2865 O O . GLU A 1 360 ? -15.674 -18.065 17.620 1.00 92.94 360 GLU A O 1
ATOM 2870 N N . LEU A 1 361 ? -14.814 -17.294 19.553 1.00 94.81 361 LEU A N 1
ATOM 2871 C CA . LEU A 1 361 ? -13.565 -16.804 18.972 1.00 94.81 361 LEU A CA 1
ATOM 2872 C C . LEU A 1 361 ? -12.681 -17.947 18.473 1.00 94.81 361 LEU A C 1
ATOM 2874 O O . LEU A 1 361 ? -12.135 -17.838 17.377 1.00 94.81 361 LEU A O 1
ATOM 2878 N N . GLU A 1 362 ? -12.576 -19.053 19.210 1.00 94.00 362 GLU A N 1
ATOM 2879 C CA . GLU A 1 362 ? -11.860 -20.260 18.775 1.00 94.00 362 GLU A CA 1
ATOM 2880 C C . GLU A 1 362 ? -12.462 -20.836 17.487 1.00 94.00 362 GLU A C 1
ATOM 2882 O O . GLU A 1 362 ? -11.739 -21.177 16.541 1.00 94.00 362 GLU A O 1
ATOM 2887 N N . THR A 1 363 ? -13.794 -20.871 17.409 1.00 94.75 363 THR A N 1
ATOM 2888 C CA . THR A 1 363 ? -14.520 -21.325 16.217 1.00 94.75 363 THR A CA 1
ATOM 2889 C C . THR A 1 363 ? -14.273 -20.384 15.033 1.00 94.75 363 THR A C 1
ATOM 2891 O O . THR A 1 363 ? -13.911 -20.830 13.943 1.00 94.75 363 THR A O 1
ATOM 2894 N N . SER A 1 364 ? -14.395 -19.070 15.245 1.00 93.75 364 SER A N 1
ATOM 2895 C CA . SER A 1 364 ? -14.162 -18.046 14.218 1.00 93.75 364 SER A CA 1
ATOM 2896 C C . SER A 1 364 ? -12.718 -18.047 13.707 1.00 93.75 364 SER A C 1
ATOM 2898 O O . SER A 1 364 ? -12.476 -18.033 12.501 1.00 93.75 364 SER A O 1
ATOM 2900 N N . LEU A 1 365 ? -11.740 -18.163 14.607 1.00 95.69 365 LEU A N 1
ATOM 2901 C CA . LEU A 1 365 ? -10.323 -18.270 14.268 1.00 95.69 365 LEU A CA 1
ATOM 2902 C C . LEU A 1 365 ? -10.031 -19.525 13.442 1.00 95.69 365 LEU A C 1
ATOM 2904 O O . LEU A 1 365 ? -9.252 -19.469 12.489 1.00 95.69 365 LEU A O 1
ATOM 2908 N N . THR A 1 366 ? -10.668 -20.649 13.769 1.00 95.31 366 THR A N 1
ATOM 2909 C CA . THR A 1 366 ? -10.549 -21.879 12.977 1.00 95.31 366 THR A CA 1
ATOM 2910 C C . THR A 1 366 ? -11.117 -21.682 11.568 1.00 95.31 366 THR A C 1
ATOM 2912 O O . THR A 1 366 ? -10.457 -22.047 10.592 1.00 95.31 366 THR A O 1
ATOM 2915 N N . ASN A 1 367 ? -12.270 -21.020 11.444 1.00 95.38 367 ASN A N 1
ATOM 2916 C CA . ASN A 1 367 ? -12.897 -20.713 10.156 1.00 95.38 367 ASN A CA 1
ATOM 2917 C C . ASN A 1 367 ? -12.049 -19.759 9.299 1.00 95.38 367 ASN A C 1
ATOM 2919 O O . ASN A 1 367 ? -11.816 -20.031 8.124 1.00 95.38 367 ASN A O 1
ATOM 2923 N N . GLU A 1 368 ? -11.528 -18.670 9.869 1.00 94.88 368 GLU A N 1
ATOM 2924 C CA . GLU A 1 368 ? -10.682 -17.724 9.127 1.00 94.88 368 GLU A CA 1
ATOM 2925 C C . GLU A 1 368 ? -9.343 -18.349 8.716 1.00 94.88 368 GLU A C 1
ATOM 2927 O O . GLU A 1 368 ? -8.856 -18.111 7.610 1.00 94.88 368 GLU A O 1
ATOM 2932 N N . ARG A 1 369 ? -8.766 -19.234 9.542 1.00 94.69 369 ARG A N 1
ATOM 2933 C CA . ARG A 1 369 ? -7.596 -20.035 9.143 1.00 94.69 369 ARG A CA 1
ATOM 2934 C C . ARG A 1 369 ? -7.909 -20.935 7.952 1.00 94.69 369 ARG A C 1
ATOM 2936 O O . ARG A 1 369 ? -7.097 -21.004 7.031 1.00 94.69 369 ARG A O 1
ATOM 2943 N N . GLN A 1 370 ? -9.066 -21.596 7.948 1.00 93.88 370 GLN A N 1
ATOM 2944 C CA . GLN A 1 370 ? -9.507 -22.403 6.808 1.00 93.88 370 GLN A CA 1
ATOM 2945 C C . GLN A 1 370 ? -9.715 -21.542 5.561 1.00 93.88 370 GLN A C 1
ATOM 2947 O O . GLN A 1 370 ? -9.245 -21.917 4.489 1.00 93.88 370 GLN A O 1
ATOM 2952 N N . ARG A 1 371 ? -10.339 -20.368 5.702 1.00 94.94 371 ARG A N 1
ATOM 2953 C CA . ARG A 1 371 ? -10.576 -19.427 4.603 1.00 94.94 371 ARG A CA 1
ATOM 2954 C C . ARG A 1 371 ? -9.275 -18.891 4.014 1.00 94.94 371 ARG A C 1
ATOM 2956 O O . ARG A 1 371 ? -9.112 -18.905 2.800 1.00 94.94 371 ARG A O 1
ATOM 2963 N N . LEU A 1 372 ? -8.318 -18.492 4.851 1.00 90.06 372 LEU A N 1
ATOM 2964 C CA . LEU A 1 372 ? -6.986 -18.080 4.408 1.00 90.06 372 LEU A CA 1
ATOM 2965 C C . LEU A 1 372 ? -6.229 -19.239 3.748 1.00 90.06 372 LEU A C 1
ATOM 2967 O O . LEU A 1 372 ? -5.568 -19.039 2.733 1.00 90.06 372 LEU A O 1
ATOM 2971 N N . ALA A 1 373 ? -6.317 -20.453 4.299 1.00 91.94 373 ALA A N 1
ATOM 2972 C CA . ALA A 1 373 ? -5.703 -21.637 3.703 1.00 91.94 373 ALA A CA 1
ATOM 2973 C C . ALA A 1 373 ? -6.343 -22.002 2.356 1.00 91.94 373 ALA A C 1
ATOM 2975 O O . ALA A 1 373 ? -5.642 -22.443 1.451 1.00 91.94 373 ALA A O 1
ATOM 2976 N N . GLN A 1 374 ? -7.654 -21.818 2.206 1.00 92.69 374 GLN A N 1
ATOM 2977 C CA . GLN A 1 374 ? -8.351 -21.977 0.935 1.00 92.69 374 GLN A CA 1
ATOM 2978 C C . GLN A 1 374 ? -7.923 -20.900 -0.059 1.00 92.69 374 GLN A C 1
ATOM 2980 O O . GLN A 1 374 ? -7.424 -21.254 -1.112 1.00 92.69 374 GLN A O 1
ATOM 2985 N N . LEU A 1 375 ? -7.955 -19.620 0.320 1.00 92.00 375 LEU A N 1
ATOM 2986 C CA . LEU A 1 375 ? -7.495 -18.517 -0.528 1.00 92.00 375 LEU A CA 1
ATOM 2987 C C . LEU A 1 375 ? -6.047 -18.718 -1.002 1.00 92.00 375 LEU A C 1
ATOM 2989 O O . LEU A 1 375 ? -5.722 -18.481 -2.160 1.00 92.00 375 LEU A O 1
ATOM 2993 N N . ARG A 1 376 ? -5.163 -19.180 -0.110 1.00 89.44 376 ARG A N 1
ATOM 2994 C CA . ARG A 1 376 ? -3.779 -19.519 -0.465 1.00 89.44 376 ARG A CA 1
ATOM 2995 C C . ARG A 1 376 ? -3.720 -20.696 -1.430 1.00 89.44 376 ARG A C 1
ATOM 2997 O O . ARG A 1 376 ? -2.989 -20.607 -2.406 1.00 89.44 376 ARG A O 1
ATOM 3004 N N . ARG A 1 377 ? -4.470 -21.776 -1.178 1.00 86.19 377 ARG A N 1
ATOM 3005 C CA . ARG A 1 377 ? -4.550 -22.922 -2.098 1.00 86.19 377 ARG A CA 1
ATOM 3006 C C . ARG A 1 377 ? -5.055 -22.497 -3.467 1.00 86.19 377 ARG A C 1
ATOM 3008 O O . ARG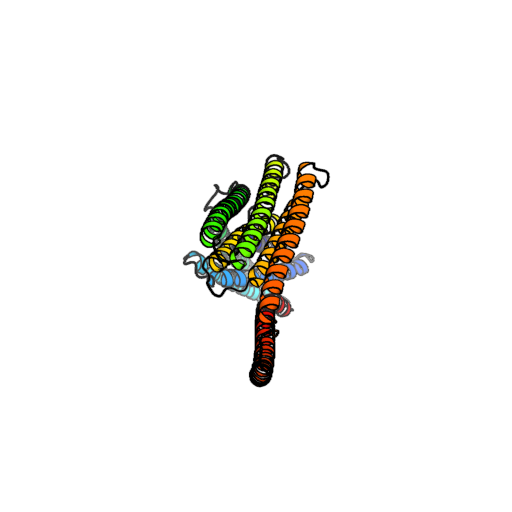 A 1 377 ? -4.413 -22.861 -4.437 1.00 86.19 377 ARG A O 1
ATOM 3015 N N . ASP A 1 378 ? -6.104 -21.689 -3.533 1.00 86.69 378 ASP A N 1
ATOM 3016 C CA . ASP A 1 378 ? -6.665 -21.184 -4.783 1.00 86.69 378 ASP A CA 1
ATOM 3017 C C . ASP A 1 378 ? -5.632 -20.311 -5.516 1.00 86.69 378 ASP A C 1
ATOM 3019 O O . ASP A 1 378 ? -5.380 -20.518 -6.696 1.00 86.69 378 ASP A O 1
ATOM 3023 N N . ASN A 1 379 ? -4.928 -19.413 -4.814 1.00 75.50 379 ASN A N 1
ATOM 3024 C CA . ASN A 1 379 ? -3.851 -18.609 -5.407 1.00 75.50 379 ASN A CA 1
ATOM 3025 C C . ASN A 1 379 ? -2.671 -19.458 -5.913 1.00 75.50 379 ASN A C 1
ATOM 3027 O O . ASN A 1 379 ? -2.104 -19.155 -6.964 1.00 75.50 379 ASN A O 1
ATOM 3031 N N . TYR A 1 380 ? -2.288 -20.518 -5.193 1.00 74.25 380 TYR A N 1
ATOM 3032 C CA . TYR A 1 380 ? -1.231 -21.433 -5.631 1.00 74.25 380 TYR A CA 1
ATOM 3033 C C . TYR A 1 380 ? -1.694 -22.377 -6.740 1.00 74.25 380 TYR A C 1
ATOM 3035 O O . TYR A 1 380 ? -0.897 -22.662 -7.620 1.00 74.25 380 TYR A O 1
ATOM 3043 N N . GLN A 1 381 ? -2.950 -22.826 -6.747 1.00 72.31 381 GLN A N 1
ATOM 3044 C CA . GLN A 1 381 ? -3.528 -23.620 -7.834 1.00 72.31 381 GLN A CA 1
ATOM 3045 C C . GLN A 1 381 ? -3.662 -22.783 -9.100 1.00 72.31 381 GLN A C 1
ATOM 3047 O O . GLN A 1 381 ? -3.237 -23.234 -10.149 1.00 72.31 381 GLN A O 1
ATOM 3052 N N . LEU A 1 382 ? -4.123 -21.534 -9.006 1.00 62.41 382 LEU A N 1
ATOM 3053 C CA . LEU A 1 382 ? -4.129 -20.599 -10.133 1.00 62.41 382 LEU A CA 1
ATOM 3054 C C . LEU A 1 382 ? -2.708 -20.324 -10.646 1.00 62.41 382 LEU A C 1
ATOM 3056 O O . LEU A 1 382 ? -2.493 -20.274 -11.852 1.00 62.41 382 LEU A O 1
ATOM 3060 N N . SER A 1 383 ? -1.720 -20.201 -9.754 1.00 53.81 383 SER A N 1
ATOM 3061 C CA . SER A 1 383 ? -0.311 -20.046 -10.154 1.00 53.81 383 SER A CA 1
ATOM 3062 C C . SER A 1 383 ? 0.269 -21.329 -10.770 1.00 53.81 383 SER A C 1
ATOM 3064 O O . SER A 1 383 ? 1.002 -21.261 -11.753 1.00 53.81 383 SER A O 1
ATOM 3066 N N . ALA A 1 384 ? -0.090 -22.500 -10.242 1.00 56.88 384 ALA A N 1
ATOM 3067 C CA . ALA A 1 384 ? 0.369 -23.800 -10.722 1.00 56.88 384 ALA A CA 1
ATOM 3068 C C . ALA A 1 384 ? -0.318 -24.215 -12.029 1.00 56.88 384 ALA A C 1
ATOM 3070 O O . ALA A 1 384 ? 0.338 -24.776 -12.887 1.00 56.88 384 ALA A O 1
ATOM 3071 N N . GLU A 1 385 ? -1.593 -23.893 -12.249 1.00 56.59 385 GLU A N 1
ATOM 3072 C CA . GLU A 1 385 ? -2.288 -24.097 -13.529 1.00 56.59 385 GLU A CA 1
ATOM 3073 C C . GLU A 1 385 ? -1.713 -23.198 -14.634 1.00 56.59 385 GLU A C 1
ATOM 3075 O O . GLU A 1 385 ? -1.703 -23.575 -15.810 1.00 56.59 385 GLU A O 1
ATOM 3080 N N . VAL A 1 386 ? -1.200 -22.020 -14.265 1.00 56.06 386 VAL A N 1
ATOM 3081 C CA . VAL A 1 386 ? -0.425 -21.150 -15.160 1.00 56.06 386 VAL A CA 1
ATOM 3082 C C . VAL A 1 386 ? 0.933 -21.786 -15.502 1.00 56.06 386 VAL A C 1
ATOM 3084 O O . VAL A 1 386 ? 1.340 -21.749 -16.664 1.00 56.06 386 VAL A O 1
ATOM 3087 N N . GLU A 1 387 ? 1.600 -22.442 -14.548 1.00 50.44 387 GLU A N 1
ATOM 3088 C CA . GLU A 1 387 ? 2.853 -23.178 -14.787 1.00 50.44 387 GLU A CA 1
ATOM 3089 C C . GLU A 1 387 ? 2.646 -24.521 -15.517 1.00 50.44 387 GLU A C 1
ATOM 3091 O O . GLU A 1 387 ? 3.424 -24.867 -16.404 1.00 50.44 387 GLU A O 1
ATOM 3096 N N . GLU A 1 388 ? 1.586 -25.274 -15.243 1.00 46.69 388 GLU A N 1
ATOM 3097 C CA . GLU A 1 388 ? 1.337 -26.599 -15.825 1.00 46.69 388 GLU A CA 1
ATOM 3098 C C . GLU A 1 388 ? 0.870 -26.499 -17.284 1.00 46.69 388 GLU A C 1
ATOM 3100 O O . GLU A 1 388 ? 1.259 -27.307 -18.132 1.00 46.69 388 GLU A O 1
ATOM 3105 N N . LYS A 1 389 ? 0.146 -25.427 -17.641 1.00 49.62 389 LYS A N 1
ATOM 3106 C CA . LYS A 1 389 ? -0.074 -25.043 -19.048 1.00 49.62 389 LYS A CA 1
ATOM 3107 C C . LYS A 1 389 ? 1.231 -24.660 -19.757 1.00 49.62 389 LYS A C 1
ATOM 3109 O O . LYS A 1 389 ? 1.350 -24.871 -20.964 1.00 49.62 389 LYS A O 1
ATOM 3114 N N . SER A 1 390 ? 2.231 -24.152 -19.036 1.00 46.72 390 SER A N 1
ATOM 3115 C CA . SER A 1 390 ? 3.548 -23.844 -19.613 1.00 46.72 390 SER A CA 1
ATOM 3116 C C . SER A 1 390 ? 4.428 -25.093 -19.819 1.00 46.72 390 SER A C 1
ATOM 3118 O O . SER A 1 390 ? 5.204 -25.146 -20.773 1.00 46.72 390 SER A O 1
ATOM 3120 N N . THR A 1 391 ? 4.259 -26.150 -19.012 1.00 43.28 391 THR A N 1
ATOM 3121 C CA . THR A 1 391 ? 5.072 -27.383 -19.081 1.00 43.28 391 THR A CA 1
ATOM 3122 C C . THR A 1 391 ? 4.446 -28.505 -19.914 1.00 43.28 391 THR A C 1
ATOM 3124 O O . THR A 1 391 ? 5.171 -29.188 -20.635 1.00 43.28 391 THR A O 1
ATOM 3127 N N . THR A 1 392 ? 3.118 -28.663 -19.927 1.00 41.19 392 THR A N 1
ATOM 3128 C CA . THR A 1 392 ? 2.427 -29.644 -20.800 1.00 41.19 392 THR A CA 1
ATOM 3129 C C . THR A 1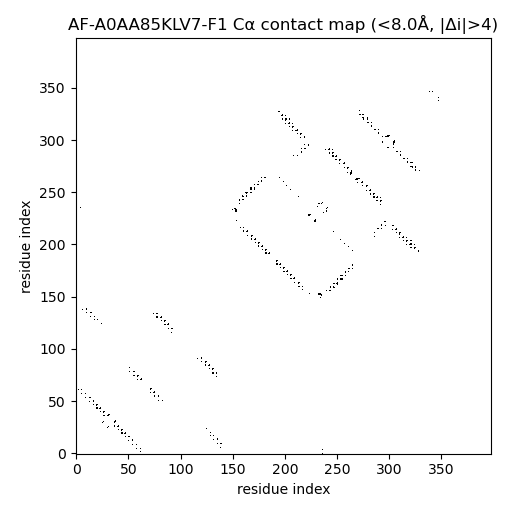 392 ? 2.534 -29.319 -22.291 1.00 41.19 392 THR A C 1
ATOM 3131 O O . THR A 1 392 ? 2.404 -30.207 -23.134 1.00 41.19 392 THR A O 1
ATOM 3134 N N . THR A 1 393 ? 2.851 -28.068 -22.629 1.00 45.38 393 THR A N 1
ATOM 3135 C CA . THR A 1 393 ? 3.213 -27.662 -23.996 1.00 45.38 393 THR A CA 1
ATOM 3136 C C . THR A 1 393 ? 4.628 -28.133 -24.380 1.00 45.38 393 THR A C 1
ATOM 3138 O O . THR A 1 393 ? 4.924 -28.295 -25.558 1.00 45.38 393 THR A O 1
ATOM 3141 N N . THR A 1 394 ? 5.492 -28.428 -23.400 1.00 43.94 394 THR A N 1
ATOM 3142 C CA . THR A 1 394 ? 6.881 -28.878 -23.612 1.00 43.94 394 THR A CA 1
ATOM 3143 C C . THR A 1 394 ? 6.999 -30.407 -23.727 1.00 43.94 394 THR A C 1
ATOM 3145 O O . THR A 1 394 ? 7.879 -30.898 -24.424 1.00 43.94 394 THR A O 1
ATOM 3148 N N . THR A 1 395 ? 6.102 -31.186 -23.110 1.00 40.75 395 THR A N 1
ATOM 3149 C CA . THR A 1 395 ? 6.176 -32.666 -23.078 1.00 40.75 395 THR A CA 1
ATOM 3150 C C . THR A 1 395 ? 5.372 -33.391 -24.158 1.00 40.75 395 THR A C 1
ATOM 3152 O O . THR A 1 395 ? 5.475 -34.608 -24.266 1.00 40.75 395 THR A O 1
ATOM 3155 N N . LYS A 1 396 ? 4.590 -32.683 -24.981 1.00 43.44 396 LYS A N 1
ATOM 3156 C CA . LYS A 1 396 ? 3.886 -33.281 -26.134 1.00 43.44 396 LYS A CA 1
ATOM 3157 C C . LYS A 1 396 ? 4.652 -33.202 -27.463 1.00 43.44 396 LYS A C 1
ATOM 3159 O O . LYS A 1 396 ? 4.147 -33.713 -28.455 1.00 43.44 396 LYS A O 1
ATOM 3164 N N . ASN A 1 397 ? 5.849 -32.606 -27.472 1.00 44.53 397 ASN A N 1
ATOM 3165 C CA . ASN A 1 397 ? 6.725 -32.501 -28.650 1.00 44.53 397 ASN A CA 1
ATOM 3166 C C . ASN A 1 397 ? 8.023 -33.335 -28.529 1.00 44.53 397 ASN A C 1
ATOM 3168 O O . ASN A 1 397 ? 9.037 -33.003 -29.143 1.00 44.53 397 ASN A O 1
ATOM 3172 N N . THR A 1 398 ? 7.986 -34.422 -27.758 1.00 36.97 398 THR A N 1
ATOM 3173 C CA . THR A 1 398 ? 8.862 -35.597 -27.925 1.00 36.97 398 THR A CA 1
ATOM 3174 C C . THR A 1 398 ? 7.986 -36.771 -28.299 1.00 36.97 398 THR A C 1
ATOM 3176 O O . THR A 1 398 ? 8.354 -37.506 -29.236 1.00 36.97 398 THR A O 1
#

Mean predicted aligned error: 19.12 Å

Sequence (398 aa):
MESWLRHYYFVNQVKEIINHFNLIESALTENWFDEKGFYQIPFHMTQFTSQLSVLSLYSKSISQSKDDNDCSYDYLHNFDLIQTEFIKLLSVLHSDNKKNDECVTSVNSINNEKNNHFDQIKEYLSRINQYLKDTFEKATGTLKCSPNDMNSSSDSIQKEMESTFEAISVAEKRFHDLIAESKQRSANNEYLQVNSLILDCCSDLLLCVGELVKQSEMIQQDIKDSSTLSEFYKPHNRWTNGLLSAAKCVGAGANVMVEIADAIVSGKDVKLERLIVISQEIAASTTQLVCATRVKTNPISEMFTKLQTTSKEVCKCTGNLIACVKKAIEAKHTEELDFSCLTLTQAKRMEVELQVKIIELETSLTNERQRLAQLRRDNYQLSAEVEEKSTTTTTKNT

Foldseek 3Di:
DVLVVLLVVLLVLLVVLLVLLVVLVCLLPPPPPDPVSVVSNVVSLVVNVVSLVVSLVSLVVSVPPPDDDPLSVLLNVLSVVLVVLSVVLVVLVVVVVVVVVDDDDDPPVVVVVVVVSSVSNVVSSVSSSVSSVVSSCSSVVVVPPDPPCLVPLLVLLLVLLVVLLVLLVVLLVLLVVLLVLLVVVCPPDPLSVLLSVLSVLLNQLSVLLSVLSVLLSVLSVVLCVPPVNVVQSPPPRPLSVLLSVLSVQLSVLSVVLSVLSVCVSVVHPHQLVVNLVSLVSNLVSSVSNLVSSVVRGDCPDPSNVVSVVSNVSSVVSSVVSNVSSVVSVVVVVVVVPPPPPDDPVRVVVVVVVVVVVVVVVVVVVVVVVVVVVVVVVVVVVVVVVVVVVVVVVVPVPD